Protein 8HDJ (pdb70)

B-factor: mean 27.5, std 12.81, range [7.83, 108.7]

Sequence (652 aa):
EYAYIDVDINPSIGLVIDKKEKVIDAKPLNNDAKPILDEAAPKDMPLYDALSKILDISKKNGYINSADNIVLFSASINKGIQEIISTLKDVAKDAGVKFEIIPSTEEDRQKALDQNLSMGRYAIIYVKAVEEGVNLNLEDARNLSVSEILGKVNIGKFAISDEYAYIDVDINPSIGLVIDKKEKVIDAKPLNNDAKPILDEAAPKDMMPLYDALSKILDISKKNGYINSADNIVLFSASINKGIQEIISTLKDVAKDAGVKFEIIPSTEEDRQKALDQNLSMGRYAIYVKAVEEGVNLNLEDARNLSVSEILGKVNIGKFAISDTQEYAYIDVDINPSIGLVIDKKEKVIDAKPLNNDAKPILDEAAPKDMPLYDALSKILDISKKNGYINSADNIVLFSASINSDKGIQEIISTLKDVAKDAGVKFEIIPSTEEDRQKALDQNLSMGRYAIYVKAVEEGVNLNLEDARNLSVSEILGKVNIGKFAISDQEYAYIDVDINPSIGLVIDKKEKVIDAKPLNNDAKPILDEAAPKDMPLYDALSKILDISKKNGYINSADNIVLFSASINSDKGIQEIISTLKDVAKDAGVKFEIIPSTEEDRQKALDQNLSMGRYAIYVKAVEEGVNLNLEDARNLSVSEILGKVNIGKFAISDT

Nearest PDB structures (foldseek):
  8hdj-assembly1_B  TM=1.007E+00  e=4.666E-30  Acetivibrio thermocellus DSM 1313
  8hdj-assembly3_F  TM=9.500E-01  e=3.261E-27  Acetivibrio thermocellus DSM 1313
  8heq-assembly1_B  TM=9.565E-01  e=1.020E-21  Acetivibrio thermocellus DSM 1313
  8her-assembly1_B  TM=7.992E-01  e=1.134E-10  Acetivibrio thermocellus DSM 1313
  8u9o-assembly1_B  TM=8.882E-01  e=8.035E-09  Acetivibrio thermocellus DSM 1313

InterPro domains:
  IPR001956 Carbohydrate-binding module 3 [PF00942] (514-668)
  IPR001956 Carbohydrate-binding module 3 [PS51172] (508-671)
  IPR001956 Carbohydrate-binding module 3 [SM01067] (514-596)
  IPR008965 CBM2/CBM3, carbohydrate-binding domain superfamily [SSF49384] (512-671)
  IPR024449 Anti-sigma factor RsgI, N-terminal [PF12791] (4-43)
  IPR024449 Anti-sigma factor RsgI, N-terminal [PS51849] (4-51)
  IPR036966 Carbohydrate-binding module 3 superfamily [G3DSA:2.60.40.710] (506-671)
  IPR055431 Anti-sigma factor RsgI-like, middle domain [PF23750] (89-223)

Structure (mmCIF, N/CA/C/O backbone):
data_8HDJ
#
_entry.id   8HDJ
#
_cell.length_a   75.090
_cell.length_b   101.530
_cell.length_c   86.360
_cell.angle_alpha   90.000
_cell.angle_beta   92.930
_cell.angle_gamma   90.000
#
_symmetry.space_group_name_H-M   'C 1 2 1'
#
loop_
_entity.id
_entity.type
_entity.pdbx_description
1 polymer 'Periplasmic domain of RsgI2'
2 polymer 'Anti-sigma-I factor RsgI2'
3 water water
#
loop_
_atom_site.group_PDB
_atom_site.id
_atom_site.type_symbol
_atom_site.label_atom_id
_atom_site.label_alt_id
_atom_site.label_comp_id
_atom_site.label_asym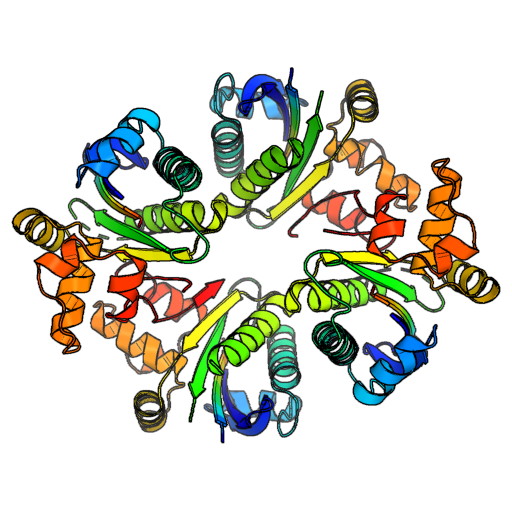_id
_atom_site.label_entity_id
_atom_site.label_seq_id
_atom_site.pdbx_PDB_ins_code
_atom_site.Cartn_x
_atom_site.Cartn_y
_atom_site.Cartn_z
_atom_site.occupancy
_atom_site.B_iso_or_equiv
_atom_site.auth_seq_id
_atom_site.auth_comp_id
_atom_site.auth_asym_id
_atom_site.auth_atom_id
_atom_site.pdbx_PDB_model_num
ATOM 1 N N . GLU A 1 4 ? 30.183 28.276 25.828 1.00 44.94 88 GLU A N 1
ATOM 2 C CA . GLU A 1 4 ? 30.110 28.409 27.277 1.00 46.56 88 GLU A CA 1
ATOM 3 C C . GLU A 1 4 ? 31.007 27.382 27.961 1.00 44.42 88 GLU A C 1
ATOM 4 O O . GLU A 1 4 ? 32.129 27.689 28.365 1.00 47.34 88 GLU A O 1
ATOM 15 N N . TYR A 1 5 ? 30.501 26.154 28.076 1.00 28.42 89 TYR A N 1
ATOM 16 C CA . TYR A 1 5 ? 31.188 25.123 28.845 1.00 24.55 89 TYR A CA 1
ATOM 17 C C . TYR A 1 5 ? 32.262 24.430 28.016 1.00 20.93 89 TYR A C 1
ATOM 18 O O . TYR A 1 5 ? 33.392 24.248 28.481 1.00 21.17 89 TYR A O 1
ATOM 36 N N . ALA A 1 6 ? 31.931 24.031 26.791 1.00 15.35 90 ALA A N 1
ATOM 37 C CA . ALA A 1 6 ? 32.882 23.305 25.967 1.00 14.38 90 ALA A CA 1
ATOM 38 C C . ALA A 1 6 ? 32.623 23.610 24.502 1.00 13.27 90 ALA A C 1
ATOM 39 O O . ALA A 1 6 ? 31.513 23.973 24.104 1.00 13.19 90 ALA A O 1
ATOM 46 N N . TYR A 1 7 ? 33.670 23.450 23.702 1.00 13.38 91 TYR A N 1
ATOM 47 C CA . TYR A 1 7 ? 33.601 23.576 22.254 1.00 12.51 91 TYR A CA 1
ATOM 48 C C . TYR A 1 7 ? 33.930 22.219 21.652 1.00 12.05 91 TYR A C 1
ATOM 49 O O . TYR A 1 7 ? 34.855 21.541 22.108 1.00 12.39 91 TYR A O 1
ATOM 67 N N . ILE A 1 8 ? 33.171 21.818 20.640 1.00 11.96 92 ILE A N 1
ATOM 68 C CA . ILE A 1 8 ? 33.373 20.534 19.981 1.00 11.76 92 ILE A CA 1
ATOM 69 C C . ILE A 1 8 ? 33.392 20.769 18.478 1.00 11.49 92 ILE A C 1
ATOM 70 O O . ILE A 1 8 ? 32.449 21.344 17.923 1.00 12.04 92 ILE A O 1
ATOM 86 N N . ASP A 1 9 ? 34.464 20.327 17.827 1.00 12.54 93 ASP A N 1
ATOM 87 C CA . ASP A 1 9 ? 34.589 20.364 16.377 1.00 12.82 93 ASP A CA 1
ATOM 88 C C . ASP A 1 9 ? 34.498 18.949 15.826 1.00 13.36 93 ASP A C 1
ATOM 89 O O . ASP A 1 9 ? 34.995 17.999 16.439 1.00 13.93 93 ASP A O 1
ATOM 98 N N . VAL A 1 10 ? 33.869 18.819 14.662 1.00 14.29 94 VAL A N 1
ATOM 99 C CA . VAL A 1 10 ? 33.726 17.540 13.980 1.00 15.51 94 VAL A CA 1
ATOM 100 C C . VAL A 1 10 ? 34.197 17.709 12.544 1.00 14.79 94 VAL A C 1
ATOM 101 O O . VAL A 1 10 ? 33.803 18.663 11.865 1.00 14.53 94 VAL A O 1
ATOM 114 N N . ASP A 1 11 ? 35.042 16.791 12.092 1.00 13.74 95 ASP A N 1
ATOM 115 C CA . ASP A 1 11 ? 35.574 16.795 10.738 1.00 15.05 95 ASP A CA 1
ATOM 116 C C . ASP A 1 11 ? 35.097 15.541 10.024 1.00 15.60 95 ASP A C 1
ATOM 117 O O . ASP A 1 11 ? 35.252 14.429 10.539 1.00 15.93 95 ASP A O 1
ATOM 126 N N . ILE A 1 12 ? 34.497 15.730 8.853 1.00 16.12 96 ILE A N 1
ATOM 127 C CA . ILE A 1 12 ? 33.978 14.642 8.035 1.00 18.02 96 ILE A CA 1
ATOM 128 C C . ILE A 1 12 ? 34.550 14.789 6.634 1.00 19.19 96 ILE A C 1
ATOM 129 O O . ILE A 1 12 ? 34.661 15.906 6.117 1.00 18.01 96 ILE A O 1
ATOM 145 N N . ASN A 1 13 ? 34.921 13.666 6.024 1.00 28.07 97 ASN A N 1
ATOM 146 C CA . ASN A 1 13 ? 35.435 13.682 4.654 1.00 31.94 97 ASN A CA 1
ATOM 147 C C . ASN A 1 13 ? 36.673 14.578 4.568 1.00 32.22 97 ASN A C 1
ATOM 148 O O . ASN A 1 13 ? 36.953 15.261 3.583 1.00 32.79 97 ASN A O 1
ATOM 160 N N . PRO B 2 1 ? 33.545 18.371 5.205 1.00 21.42 98 PRO B N 1
ATOM 161 C CA . PRO B 2 1 ? 32.879 19.387 6.027 1.00 19.70 98 PRO B CA 1
ATOM 162 C C . PRO B 2 1 ? 33.355 19.426 7.476 1.00 16.50 98 PRO B C 1
ATOM 163 O O . PRO B 2 1 ? 33.612 18.386 8.078 1.00 15.70 98 PRO B O 1
ATOM 174 N N . SER B 2 2 ? 33.481 20.637 8.010 1.00 14.49 99 SER B N 1
ATOM 175 C CA . SER B 2 2 ? 33.922 20.867 9.379 1.00 13.81 99 SER B CA 1
ATOM 176 C C . SER B 2 2 ? 32.891 21.739 10.077 1.00 11.76 99 SER B C 1
ATOM 177 O O . SER B 2 2 ? 32.463 22.759 9.528 1.00 12.34 99 SER B O 1
ATOM 185 N N . ILE B 2 3 ? 32.492 21.331 11.279 1.00 11.61 100 ILE B N 1
ATOM 186 C CA . ILE B 2 3 ? 31.441 21.999 12.034 1.00 11.48 100 ILE B CA 1
ATOM 187 C C . ILE B 2 3 ? 31.934 22.226 13.453 1.00 10.98 100 ILE B C 1
ATOM 188 O O . ILE B 2 3 ? 32.537 21.336 14.060 1.00 10.28 100 ILE B O 1
ATOM 204 N N . GLY B 2 4 ? 31.664 23.413 13.987 1.00 13.51 101 GLY B N 1
ATOM 205 C CA . GLY B 2 4 ? 32.006 23.750 15.358 1.00 14.45 101 GLY B CA 1
ATOM 206 C C . GLY B 2 4 ? 30.751 23.976 16.184 1.00 14.30 101 GLY B C 1
ATOM 207 O O . GLY B 2 4 ? 29.865 24.738 15.790 1.00 15.70 101 GLY B O 1
ATOM 211 N N . LEU B 2 5 ? 30.702 23.315 17.337 1.00 13.00 102 LEU B N 1
ATOM 212 C CA . LEU B 2 5 ? 29.571 23.398 18.244 1.00 12.69 102 LEU B CA 1
ATOM 213 C C . LEU B 2 5 ? 30.016 23.988 19.573 1.00 12.89 102 LEU B C 1
ATOM 214 O O . LEU B 2 5 ? 31.160 23.810 20.001 1.00 13.74 102 LEU B O 1
ATOM 230 N N . VAL B 2 6 ? 29.093 24.679 20.230 1.00 10.25 103 VAL B N 1
ATOM 231 C CA . VAL B 2 6 ? 29.279 25.159 21.593 1.00 10.77 103 VAL B CA 1
ATOM 232 C C . VAL B 2 6 ? 28.189 24.521 22.436 1.00 10.82 103 VAL B C 1
ATOM 233 O O . VAL B 2 6 ? 27.021 24.496 22.028 1.00 10.93 103 VAL B O 1
ATOM 246 N N . ILE B 2 7 ? 28.567 23.997 23.598 1.00 11.06 104 ILE B N 1
ATOM 247 C CA . ILE B 2 7 ? 27.625 23.326 24.482 1.00 11.37 104 ILE B CA 1
ATOM 248 C C . ILE B 2 7 ? 27.693 23.964 25.860 1.00 12.31 104 ILE B C 1
ATOM 249 O O . ILE B 2 7 ? 28.710 24.548 26.246 1.00 12.61 104 ILE B O 1
ATOM 265 N N . ASP B 2 8 ? 26.591 23.863 26.597 1.00 14.54 105 ASP B N 1
ATOM 266 C CA . ASP B 2 8 ? 26.576 24.213 28.008 1.00 16.44 105 ASP B CA 1
ATOM 267 C C . ASP B 2 8 ? 26.899 22.969 28.837 1.00 16.77 105 ASP B C 1
ATOM 268 O O . ASP B 2 8 ? 27.199 21.897 28.307 1.00 15.96 105 ASP B O 1
ATOM 277 N N . LYS B 2 9 ? 26.829 23.107 30.161 1.00 21.96 106 LYS B N 1
ATOM 278 C CA . LYS B 2 9 ? 27.282 22.034 31.037 1.00 24.48 106 LYS B CA 1
ATOM 279 C C . LYS B 2 9 ? 26.430 20.777 30.909 1.00 25.39 106 LYS B C 1
ATOM 280 O O . LYS B 2 9 ? 26.951 19.668 31.067 1.00 24.60 106 LYS B O 1
ATOM 299 N N . LYS B 2 10 ? 25.140 20.917 30.613 1.00 29.49 107 LYS B N 1
ATOM 300 C CA . LYS B 2 10 ? 24.291 19.757 30.363 1.00 31.86 107 LYS B CA 1
ATOM 301 C C . LYS B 2 10 ? 24.423 19.215 28.942 1.00 30.09 107 LYS B C 1
ATOM 302 O O . LYS B 2 10 ? 23.621 18.363 28.546 1.00 31.1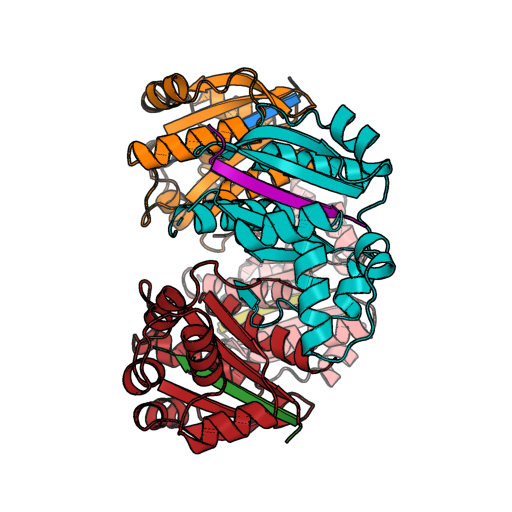5 107 LYS B O 1
ATOM 321 N N . GLU B 2 11 ? 25.400 19.695 28.173 1.00 29.40 108 GLU B N 1
ATOM 322 C CA . GLU B 2 11 ? 25.668 19.204 26.824 1.00 26.46 108 GLU B CA 1
ATOM 323 C C . GLU B 2 11 ? 24.564 19.581 25.840 1.00 24.33 108 GLU B C 1
ATOM 324 O O . GLU B 2 11 ? 24.329 18.869 24.861 1.00 24.44 108 GLU B O 1
ATOM 336 N N . LYS B 2 12 ? 23.886 20.701 26.087 1.00 16.60 109 LYS B N 1
ATOM 337 C CA . LYS B 2 12 ? 22.953 21.273 25.126 1.00 15.32 109 LYS B CA 1
ATOM 338 C C . LYS B 2 12 ? 23.703 22.180 24.158 1.00 13.70 109 LYS B C 1
ATOM 339 O O . LYS B 2 12 ? 24.464 23.056 24.580 1.00 14.09 109 LYS B O 1
ATOM 358 N N . VAL B 2 13 ? 23.466 21.980 22.864 1.00 12.66 110 VAL B N 1
ATOM 359 C CA . VAL B 2 13 ? 24.110 22.796 21.841 1.00 12.18 110 VAL B CA 1
ATOM 360 C C . VAL B 2 13 ? 23.507 24.194 21.878 1.00 13.51 110 VAL B C 1
ATOM 361 O O . VAL B 2 13 ? 22.320 24.380 21.584 1.00 14.74 110 VAL B O 1
ATOM 374 N N . ILE B 2 14 ? 24.332 25.191 22.208 1.00 14.57 111 ILE B N 1
ATOM 375 C CA . ILE B 2 14 ? 23.867 26.571 22.271 1.00 16.75 111 ILE B CA 1
ATOM 376 C C . ILE B 2 14 ? 24.329 27.393 21.076 1.00 18.21 111 ILE B C 1
ATOM 377 O O . ILE B 2 14 ? 23.824 28.509 20.871 1.00 19.47 111 ILE B O 1
ATOM 393 N N . ASP B 2 15 ? 25.280 26.892 20.295 1.00 22.37 112 ASP B N 1
ATOM 394 C CA . ASP B 2 15 ? 25.746 27.588 19.107 1.00 23.78 112 ASP B CA 1
ATOM 395 C C . ASP B 2 15 ? 26.335 26.557 18.158 1.00 21.82 112 ASP B C 1
ATOM 396 O O . ASP B 2 15 ? 26.872 25.534 18.588 1.00 20.26 112 ASP B O 1
ATOM 405 N N . ALA B 2 16 ? 26.218 26.833 16.863 1.00 21.86 113 ALA B N 1
ATOM 406 C CA . ALA B 2 16 ? 26.754 25.946 15.839 1.00 21.81 113 ALA B CA 1
ATOM 407 C C . ALA B 2 16 ? 27.204 26.798 14.664 1.00 23.39 113 ALA B C 1
ATOM 408 O O . ALA B 2 16 ? 26.479 27.704 14.242 1.00 25.32 113 ALA B O 1
ATOM 415 N N . LYS B 2 17 ? 28.395 26.506 14.140 1.00 21.66 114 LYS B N 1
ATOM 416 C CA . LYS B 2 17 ? 28.979 27.302 13.073 1.00 22.51 114 LYS B CA 1
ATOM 417 C C . LYS B 2 17 ? 29.636 26.393 12.044 1.00 20.73 114 LYS B C 1
ATOM 418 O O . LYS B 2 17 ? 30.317 25.426 12.416 1.00 18.07 114 LYS B O 1
ATOM 437 N N . PRO B 2 18 ? 29.448 26.670 10.752 1.00 18.22 115 PRO B N 1
ATOM 438 C CA . PRO B 2 18 ? 30.203 25.938 9.727 1.00 17.58 115 PRO B CA 1
ATOM 439 C C . PRO B 2 18 ? 31.631 26.459 9.673 1.00 17.35 115 PRO B C 1
ATOM 440 O O . PRO B 2 18 ? 31.862 27.657 9.500 1.00 18.96 115 PRO B O 1
ATOM 451 N N . LEU B 2 19 ? 32.593 25.555 9.819 1.00 20.69 116 LEU B N 1
ATOM 452 C CA . LEU B 2 19 ? 33.990 25.960 9.757 1.00 21.83 116 LEU B CA 1
ATOM 453 C C . LEU B 2 19 ? 34.491 26.051 8.327 1.00 24.02 116 LEU B C 1
ATOM 454 O O . LEU B 2 19 ? 35.580 26.586 8.097 1.00 26.31 116 LEU B O 1
ATOM 470 N N . ASN B 2 20 ? 33.716 25.555 7.368 1.00 21.64 117 ASN B N 1
ATOM 471 C CA . ASN B 2 20 ? 33.967 25.780 5.953 1.00 22.48 117 ASN B CA 1
ATOM 472 C C . ASN B 2 20 ? 32.617 25.905 5.260 1.00 23.33 117 ASN B C 1
ATOM 473 O O . ASN B 2 20 ? 31.562 25.681 5.861 1.00 22.95 117 ASN B O 1
ATOM 484 N N . ASN B 2 21 ? 32.652 26.252 3.973 1.00 26.66 118 ASN B N 1
ATOM 485 C CA . ASN B 2 21 ? 31.412 26.571 3.274 1.00 28.30 118 ASN B CA 1
ATOM 486 C C . ASN B 2 21 ? 30.583 25.319 3.022 1.00 27.07 118 ASN B C 1
ATOM 487 O O . ASN B 2 21 ? 29.349 25.367 3.074 1.00 26.49 118 ASN B O 1
ATOM 498 N N . ASP B 2 22 ? 31.234 24.188 2.747 1.00 30.55 119 ASP B N 1
ATOM 499 C CA . ASP B 2 22 ? 30.477 22.976 2.457 1.00 31.72 119 ASP B CA 1
ATOM 500 C C . ASP B 2 22 ? 29.841 22.370 3.702 1.00 29.16 119 ASP B C 1
ATOM 501 O O . ASP B 2 22 ? 29.136 21.362 3.583 1.00 30.25 119 ASP B O 1
ATOM 510 N N . ALA B 2 23 ? 30.079 22.943 4.885 1.00 23.05 120 ALA B N 1
ATOM 511 C CA . ALA B 2 23 ? 29.362 22.526 6.082 1.00 20.67 120 ALA B CA 1
ATOM 512 C C . ALA B 2 23 ? 28.015 23.222 6.217 1.00 22.36 120 ALA B C 1
ATOM 513 O O . ALA B 2 23 ? 27.149 22.731 6.949 1.00 22.39 120 ALA B O 1
ATOM 520 N N . LYS B 2 24 ? 27.815 24.339 5.514 1.00 25.73 121 LYS B N 1
ATOM 521 C CA . LYS B 2 24 ? 26.562 25.080 5.633 1.00 26.77 121 LYS B CA 1
ATOM 522 C C . LYS B 2 24 ? 25.344 24.233 5.303 1.00 27.02 121 LYS B C 1
ATOM 523 O O . LYS B 2 24 ? 24.407 24.197 6.120 1.00 27.27 121 LYS B O 1
ATOM 542 N N . PRO B 2 25 ? 25.270 23.548 4.159 1.00 26.54 122 PRO B N 1
ATOM 543 C CA . PRO B 2 25 ? 24.065 22.749 3.877 1.00 27.55 122 PRO B CA 1
ATOM 544 C C . PRO B 2 25 ? 23.808 21.657 4.899 1.00 26.73 122 PRO B C 1
ATOM 545 O O . PRO B 2 25 ? 22.643 21.364 5.199 1.00 27.58 122 PRO B O 1
ATOM 556 N N . ILE B 2 26 ? 24.859 21.048 5.451 1.00 25.17 123 ILE B N 1
ATOM 557 C CA . ILE B 2 26 ? 24.672 20.006 6.455 1.00 24.06 123 ILE B CA 1
ATOM 558 C C . ILE B 2 26 ? 24.129 20.602 7.747 1.00 23.36 123 ILE B C 1
ATOM 559 O O . ILE B 2 26 ? 23.283 19.998 8.418 1.00 22.80 123 ILE B O 1
ATOM 575 N N . LEU B 2 27 ? 24.598 21.796 8.115 1.00 29.07 124 LEU B N 1
ATOM 576 C CA . LEU B 2 27 ? 24.100 22.446 9.320 1.00 29.12 124 LEU B CA 1
ATOM 577 C C . LEU B 2 27 ? 22.646 22.861 9.161 1.00 31.17 124 LEU B C 1
ATOM 578 O O . LEU B 2 27 ? 21.855 22.753 10.105 1.00 31.67 124 LEU B O 1
ATOM 594 N N . ASP B 2 28 ? 22.274 23.342 7.975 1.00 31.60 125 ASP B N 1
ATOM 595 C CA . ASP B 2 28 ? 20.897 23.756 7.745 1.00 34.62 125 ASP B CA 1
ATOM 596 C C . ASP B 2 28 ? 19.932 22.592 7.934 1.00 34.95 125 ASP B C 1
ATOM 597 O O . ASP B 2 28 ? 18.910 22.724 8.618 1.00 35.91 125 ASP B O 1
ATOM 606 N N . GLU B 2 29 ? 20.246 21.432 7.353 1.00 32.44 126 GLU B N 1
ATOM 607 C CA . GLU B 2 29 ? 19.347 20.294 7.501 1.00 33.58 126 GLU B CA 1
ATOM 608 C C . GLU B 2 29 ? 19.422 19.701 8.903 1.00 31.26 126 GLU B C 1
ATOM 609 O O . GLU B 2 29 ? 18.424 19.167 9.401 1.00 32.55 126 GLU B O 1
ATOM 621 N N . ALA B 2 30 ? 20.590 19.767 9.545 1.00 27.65 127 ALA B N 1
ATOM 622 C CA . ALA B 2 30 ? 20.740 19.178 10.870 1.00 25.68 127 ALA B CA 1
ATOM 623 C C . ALA B 2 30 ? 20.078 20.031 11.942 1.00 25.60 127 ALA B C 1
ATOM 624 O O . ALA B 2 30 ? 19.492 19.495 12.889 1.00 24.89 127 ALA B O 1
ATOM 631 N N . ALA B 2 31 ? 20.164 21.351 11.813 1.00 27.29 128 ALA B N 1
ATOM 632 C CA . ALA B 2 31 ? 19.574 22.277 12.774 1.00 28.14 128 ALA B CA 1
ATOM 633 C C . ALA B 2 31 ? 19.938 21.863 14.204 1.00 25.18 128 ALA B C 1
ATOM 634 O O . ALA B 2 31 ? 19.052 21.579 15.015 1.00 26.52 128 ALA B O 1
ATOM 641 N N . PRO B 2 32 ? 21.230 21.821 14.539 1.00 18.96 129 PRO B N 1
ATOM 642 C CA . P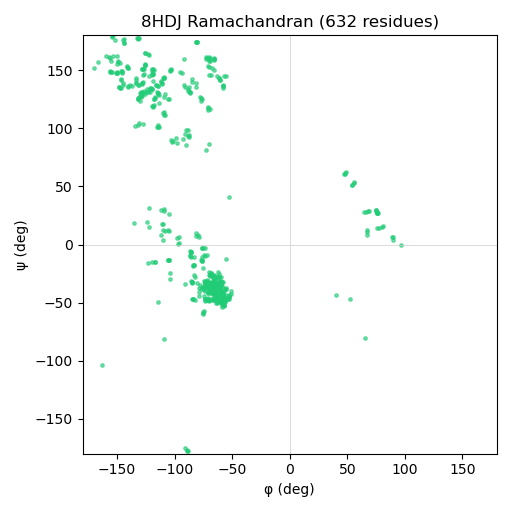RO B 2 32 ? 21.637 21.258 15.834 1.00 16.31 129 PRO B CA 1
ATOM 643 C C . PRO B 2 32 ? 21.385 22.171 17.019 1.00 16.01 129 PRO B C 1
ATOM 644 O O . PRO B 2 32 ? 21.444 21.696 18.161 1.00 15.47 129 PRO B O 1
ATOM 655 N N . LYS B 2 33 ? 21.104 23.451 16.790 1.00 21.41 130 LYS B N 1
ATOM 656 C CA . LYS B 2 33 ? 20.970 24.395 17.889 1.00 22.68 130 LYS B CA 1
ATOM 657 C C . LYS B 2 33 ? 19.891 23.945 18.863 1.00 24.33 130 LYS B C 1
ATOM 658 O O . LYS B 2 33 ? 18.810 23.504 18.463 1.00 26.32 130 LYS B O 1
ATOM 662 N N . ASP B 2 34 ? 20.199 24.059 20.154 1.00 24.68 131 ASP B N 1
ATOM 663 C CA . ASP B 2 34 ? 19.320 23.705 21.265 1.00 25.61 131 ASP B CA 1
ATOM 664 C C . ASP B 2 34 ? 19.051 22.210 21.371 1.00 25.23 131 ASP B C 1
ATOM 665 O O . ASP B 2 34 ? 18.214 21.796 22.181 1.00 24.54 131 ASP B O 1
ATOM 674 N N . MET B 2 35 ? 19.736 21.391 20.593 1.00 31.20 132 MET B N 1
ATOM 675 C CA . MET B 2 35 ? 19.601 19.948 20.696 1.00 32.15 132 MET B CA 1
ATOM 676 C C . MET B 2 35 ? 20.637 19.384 21.655 1.00 28.86 132 MET B C 1
ATOM 677 O O . MET B 2 35 ? 21.651 20.026 21.941 1.00 28.63 132 MET B O 1
ATOM 691 N N . PRO B 2 36 ? 20.409 18.180 22.179 1.00 19.46 133 PRO B N 1
ATOM 692 C CA . PRO B 2 36 ? 21.472 17.497 22.925 1.00 16.62 133 PRO B CA 1
ATOM 693 C C . PRO B 2 36 ? 22.659 17.212 22.016 1.00 15.38 133 PRO B C 1
ATOM 694 O O . PRO B 2 36 ? 22.502 16.934 20.824 1.00 15.24 133 PRO B O 1
ATOM 705 N N . LEU B 2 37 ? 23.865 17.291 22.589 1.00 15.11 134 LEU B N 1
ATOM 706 C CA . LEU B 2 37 ? 25.073 17.066 21.800 1.00 14.59 134 LEU B CA 1
ATOM 707 C C . LEU B 2 37 ? 24.994 15.738 21.057 1.00 14.88 134 LEU B C 1
ATOM 708 O O . LEU B 2 37 ? 25.311 15.659 19.866 1.00 15.18 134 LEU B O 1
ATOM 724 N N . TYR B 2 38 ? 24.559 14.680 21.745 1.00 13.73 135 TYR B N 1
ATOM 725 C CA . TYR B 2 38 ? 24.441 13.383 21.090 1.00 14.43 135 TYR B CA 1
ATOM 726 C C . TYR B 2 38 ? 23.507 13.457 19.887 1.00 15.54 135 TYR B C 1
ATOM 727 O O . TYR B 2 38 ? 23.841 12.976 18.798 1.00 15.71 135 TYR B O 1
ATOM 745 N N . ASP B 2 39 ? 22.322 14.046 20.068 1.00 18.09 136 ASP B N 1
ATOM 746 C CA . ASP B 2 39 ? 21.366 14.130 18.968 1.00 20.67 136 ASP B CA 1
ATOM 747 C C . ASP B 2 39 ? 21.917 14.962 17.818 1.00 20.12 136 ASP B C 1
ATOM 748 O O . ASP B 2 39 ? 21.755 14.601 16.646 1.00 20.62 136 ASP B O 1
ATOM 757 N N . ALA B 2 40 ? 22.568 16.084 18.131 1.00 19.95 137 ALA B N 1
ATOM 758 C CA . ALA B 2 40 ? 23.081 16.964 17.088 1.00 19.25 137 ALA B CA 1
ATOM 759 C C . ALA B 2 40 ? 24.116 16.253 16.227 1.00 18.43 137 ALA B C 1
ATOM 760 O O . ALA B 2 40 ? 24.048 16.290 14.993 1.00 19.80 137 ALA B O 1
ATOM 767 N N . LEU B 2 41 ? 25.088 15.597 16.863 1.00 14.71 138 LEU B N 1
ATOM 768 C CA . LEU B 2 41 ? 26.142 14.930 16.108 1.00 13.57 138 LEU B CA 1
ATOM 769 C C . LEU B 2 41 ? 25.612 13.705 15.375 1.00 15.01 138 LEU B C 1
ATOM 770 O O . LEU B 2 41 ? 26.054 13.404 14.260 1.00 15.27 138 LEU B O 1
ATOM 786 N N . SER B 2 42 ? 24.656 12.993 15.978 1.00 17.78 139 SER B N 1
ATOM 787 C CA . SER B 2 42 ? 24.092 11.821 15.320 1.00 19.54 139 SER B CA 1
ATOM 788 C C . SER B 2 42 ? 23.370 12.200 14.032 1.00 21.08 139 SER B C 1
ATOM 789 O O . SER B 2 42 ? 23.483 11.496 13.023 1.00 21.13 139 SER B O 1
ATOM 797 N N . LYS B 2 43 ? 22.609 13.297 14.044 1.00 26.38 140 LYS B N 1
ATOM 798 C CA . LYS B 2 43 ? 21.958 13.740 12.814 1.00 29.74 140 LYS B CA 1
ATOM 799 C C . LYS B 2 43 ? 22.977 14.291 11.822 1.00 28.55 140 LYS B C 1
ATOM 800 O O . LYS B 2 43 ? 22.838 14.093 10.608 1.00 31.31 140 LYS B O 1
ATOM 819 N N . ILE B 2 44 ? 24.000 15.000 12.313 1.00 16.70 141 ILE B N 1
ATOM 820 C CA . ILE B 2 44 ? 25.040 15.501 11.418 1.00 16.17 141 ILE B CA 1
ATOM 821 C C . ILE B 2 44 ? 25.705 14.342 10.688 1.00 16.42 141 ILE B C 1
ATOM 822 O O . ILE B 2 44 ? 25.970 14.419 9.482 1.00 16.98 141 ILE B O 1
ATOM 838 N N . LEU B 2 45 ? 25.973 13.245 11.401 1.00 17.72 142 LEU B N 1
ATOM 839 C CA . LEU B 2 45 ? 26.558 12.071 10.764 1.00 18.98 142 LEU B CA 1
ATOM 840 C C . LEU B 2 45 ? 25.552 11.393 9.841 1.00 22.45 142 LEU B C 1
ATOM 841 O O . LEU B 2 45 ? 25.923 10.876 8.780 1.00 22.70 142 LEU B O 1
ATOM 857 N N . ASP B 2 46 ? 24.275 11.377 10.233 1.00 29.33 143 ASP B N 1
ATOM 858 C CA . ASP B 2 46 ? 23.237 10.809 9.378 1.00 33.04 143 ASP B CA 1
ATOM 859 C C . ASP B 2 46 ? 23.150 11.560 8.056 1.00 32.22 143 ASP B C 1
ATOM 860 O O . ASP B 2 46 ? 23.113 10.951 6.982 1.00 34.17 143 ASP B O 1
ATOM 869 N N . ILE B 2 47 ? 23.106 12.893 8.119 1.00 22.64 144 ILE B N 1
ATOM 870 C CA . ILE B 2 47 ? 23.042 13.704 6.907 1.00 22.73 144 ILE B CA 1
ATOM 871 C C . ILE B 2 47 ? 24.297 13.512 6.064 1.00 22.84 144 ILE B C 1
ATOM 872 O O . ILE B 2 47 ? 24.229 13.445 4.830 1.00 23.31 144 ILE B O 1
ATOM 888 N N . SER B 2 48 ? 25.451 13.536 6.711 1.00 25.20 145 SER B N 1
ATOM 889 C CA . SER B 2 48 ? 26.690 13.326 6.028 1.00 25.47 145 SER B CA 1
ATOM 890 C C . SER B 2 48 ? 26.678 12.009 5.273 1.00 27.69 145 SER B C 1
ATOM 891 O O . SER B 2 48 ? 27.091 11.990 4.128 1.00 29.48 145 SER B O 1
ATOM 899 N N . LYS B 2 49 ? 26.175 10.933 5.871 1.00 28.89 146 LYS B N 1
ATOM 900 C CA . LYS B 2 49 ? 26.071 9.676 5.150 1.00 31.20 146 LYS B CA 1
ATOM 901 C C . LYS B 2 49 ? 25.134 9.816 3.941 1.00 36.07 146 LYS B C 1
ATOM 902 O O . LYS B 2 49 ? 25.477 9.381 2.870 1.00 35.71 146 LYS B O 1
ATOM 921 N N . LYS B 2 50 ? 23.985 10.449 4.100 1.00 47.91 147 LYS B N 1
ATOM 922 C CA . LYS B 2 50 ? 23.060 10.676 2.962 1.00 52.80 147 LYS B CA 1
ATOM 923 C C . LYS B 2 50 ? 23.651 11.474 1.825 1.00 51.71 147 LYS B C 1
ATOM 924 O O . LYS B 2 50 ? 23.471 11.109 0.676 1.00 54.89 147 LYS B O 1
ATOM 943 N N . ASN B 2 51 ? 24.324 12.550 2.141 1.00 45.05 148 ASN B N 1
ATOM 944 C CA . ASN B 2 51 ? 24.919 13.402 1.150 1.00 43.68 148 ASN B CA 1
ATOM 945 C C . ASN B 2 51 ? 26.143 12.772 0.465 1.00 44.27 148 ASN B C 1
ATOM 946 O O . ASN B 2 51 ? 26.616 13.327 -0.498 1.00 44.35 148 ASN B O 1
ATOM 957 N N . GLY B 2 52 ? 26.640 11.649 0.938 1.00 42.69 149 GLY B N 1
ATOM 958 C CA . GLY B 2 52 ? 27.807 11.017 0.365 1.00 44.78 149 GLY B CA 1
ATOM 959 C C . GLY B 2 52 ? 29.157 11.291 1.019 1.00 42.92 149 GLY B C 1
ATOM 960 O O . GLY B 2 52 ? 30.149 10.751 0.566 1.00 46.77 149 GLY B O 1
ATOM 964 N N . TYR B 2 53 ? 29.221 12.098 2.071 1.00 32.01 150 TYR B N 1
ATOM 965 C CA . TYR B 2 53 ? 30.504 12.428 2.682 1.00 30.40 150 TYR B CA 1
ATOM 966 C C . TYR B 2 53 ? 31.061 11.263 3.491 1.00 29.92 150 TYR B C 1
ATOM 967 O O . TYR B 2 53 ? 32.283 11.105 3.584 1.00 30.53 150 TYR B O 1
ATOM 985 N N . ILE B 2 54 ? 30.190 10.450 4.083 1.00 36.76 151 ILE B N 1
ATOM 986 C CA . ILE B 2 54 ? 30.584 9.274 4.853 1.00 37.96 151 ILE B CA 1
ATOM 987 C C . ILE B 2 54 ? 30.219 8.021 4.071 1.00 39.44 151 ILE B C 1
ATOM 988 O O . ILE B 2 54 ? 29.081 7.881 3.608 1.00 40.20 151 ILE B O 1
ATOM 1004 N N . ASN B 2 55 ? 31.182 7.112 3.926 1.00 44.04 152 ASN B N 1
ATOM 1005 C CA . ASN B 2 55 ? 30.990 5.913 3.122 1.00 46.70 152 ASN B CA 1
ATOM 1006 C C . ASN B 2 55 ? 31.882 4.808 3.675 1.00 50.34 152 ASN B C 1
ATOM 1007 O O . ASN B 2 55 ? 32.672 5.023 4.599 1.00 47.57 152 ASN B O 1
ATOM 1018 N N . SER B 2 56 ? 31.755 3.613 3.089 1.00 68.50 153 SER B N 1
ATOM 1019 C CA . SER B 2 56 ? 32.522 2.465 3.564 1.00 73.28 153 SER B CA 1
ATOM 1020 C C . SER B 2 56 ? 34.021 2.701 3.444 1.00 72.87 153 SER B C 1
ATOM 1021 O O . SER B 2 56 ? 34.797 2.193 4.262 1.00 74.01 153 SER B O 1
ATOM 1029 N N . ALA B 2 57 ? 34.447 3.456 2.432 1.00 60.98 154 ALA B N 1
ATOM 1030 C CA . ALA B 2 57 ? 35.868 3.728 2.242 1.00 61.40 154 ALA B CA 1
ATOM 1031 C C . ALA B 2 57 ? 36.376 4.738 3.265 1.00 61.92 154 ALA B C 1
ATOM 1032 O O . ALA B 2 57 ? 37.310 4.454 4.024 1.00 61.77 154 ALA B O 1
ATOM 1039 N N . ASP B 2 58 ? 35.764 5.921 3.310 1.00 73.51 155 ASP B N 1
ATOM 1040 C CA . ASP B 2 58 ? 36.119 6.954 4.287 1.00 73.48 155 ASP B CA 1
ATOM 1041 C C . ASP B 2 58 ? 35.102 6.845 5.417 1.00 67.28 155 ASP B C 1
ATOM 1042 O O . ASP B 2 58 ? 34.073 7.522 5.428 1.00 69.37 155 ASP B O 1
ATOM 1051 N N . ASN B 2 59 ? 35.413 5.981 6.382 1.00 45.78 156 ASN B N 1
ATOM 1052 C CA . ASN B 2 59 ? 34.523 5.668 7.491 1.00 36.74 156 ASN B CA 1
ATOM 1053 C C . ASN B 2 59 ? 35.050 6.179 8.829 1.00 33.06 156 ASN B C 1
ATOM 1054 O O . ASN B 2 59 ? 34.780 5.578 9.871 1.00 30.67 156 ASN B O 1
ATOM 1065 N N . ILE B 2 60 ? 35.814 7.270 8.823 1.00 25.53 157 ILE B N 1
ATOM 1066 C CA . ILE B 2 60 ? 36.427 7.800 10.037 1.00 24.42 157 ILE B CA 1
ATOM 1067 C C . ILE B 2 60 ? 35.976 9.244 10.222 1.00 22.84 157 ILE B C 1
ATOM 1068 O O . ILE B 2 60 ? 36.048 10.050 9.288 1.00 22.59 157 ILE B O 1
ATOM 1084 N N . VAL B 2 61 ? 35.530 9.567 11.433 1.00 24.21 158 VAL B N 1
ATOM 1085 C CA . VAL B 2 61 ? 35.167 10.926 11.818 1.00 22.94 158 VAL B CA 1
ATOM 1086 C C . VAL B 2 61 ? 36.175 11.423 12.847 1.00 20.28 158 VAL B C 1
ATOM 1087 O O . VAL B 2 61 ? 36.618 10.664 13.718 1.00 20.15 158 VAL B O 1
ATOM 1100 N N . LEU B 2 62 ? 36.552 12.691 12.730 1.00 12.65 159 LEU B N 1
ATOM 1101 C CA . LEU B 2 62 ? 37.528 13.310 13.618 1.00 11.44 159 LEU B CA 1
ATOM 1102 C C . LEU B 2 62 ? 36.812 14.310 14.518 1.00 10.88 159 LEU B C 1
ATOM 1103 O O . LEU B 2 62 ? 36.285 15.321 14.037 1.00 10.79 159 LEU B O 1
ATOM 1119 N N . PHE B 2 63 ? 36.782 14.014 15.815 1.00 10.26 160 PHE B N 1
ATOM 1120 C CA . PHE B 2 63 ? 36.256 14.914 16.824 1.00 9.96 160 PHE B CA 1
ATOM 1121 C C . PHE B 2 63 ? 37.404 15.584 17.570 1.00 10.10 160 PHE B C 1
ATOM 1122 O O . PHE B 2 63 ? 38.485 15.011 17.732 1.00 10.48 160 PHE B O 1
ATOM 1139 N N . SER B 2 64 ? 37.152 16.802 18.037 1.00 13.62 161 SER B N 1
ATOM 1140 C CA . SER B 2 64 ? 38.067 17.506 18.926 1.00 15.10 161 SER B CA 1
ATOM 1141 C C . SER B 2 64 ? 37.224 18.337 19.880 1.00 14.36 161 SER B C 1
ATOM 1142 O O . SER B 2 64 ? 36.130 18.784 19.528 1.00 14.64 161 SER B O 1
ATOM 1150 N N . ALA B 2 65 ? 37.728 18.530 21.095 1.00 11.18 162 ALA B N 1
ATOM 1151 C CA . ALA B 2 65 ? 36.936 19.179 22.129 1.00 11.42 162 ALA B CA 1
ATOM 1152 C C . ALA B 2 65 ? 37.838 19.931 23.094 1.00 12.20 162 ALA B C 1
ATOM 1153 O O . ALA B 2 65 ? 38.978 19.531 23.346 1.00 12.68 162 ALA B O 1
ATOM 1160 N N . SER B 2 66 ? 37.313 21.030 23.637 1.00 14.04 163 SER B N 1
ATOM 1161 C CA . SER B 2 66 ? 38.019 21.801 24.648 1.00 16.30 163 SER B CA 1
ATOM 1162 C C . SER B 2 66 ? 37.023 22.360 25.649 1.00 17.63 163 SER B C 1
ATOM 1163 O O . SER B 2 66 ? 35.967 22.869 25.268 1.00 15.73 163 SER B O 1
ATOM 1171 N N . ILE B 2 67 ? 37.384 22.288 26.930 1.00 23.74 164 ILE B N 1
ATOM 1172 C CA . ILE B 2 67 ? 36.557 22.797 28.018 1.00 28.82 164 ILE B CA 1
ATOM 1173 C C . ILE B 2 67 ? 36.919 24.247 28.301 1.00 33.79 164 ILE B C 1
ATOM 1174 O O . ILE B 2 67 ? 38.101 24.605 28.375 1.00 34.38 164 ILE B O 1
ATOM 1190 N N . ASN B 2 68 ? 35.899 25.080 28.482 1.00 51.00 165 ASN B N 1
ATOM 1191 C CA . ASN B 2 68 ? 36.094 26.498 28.760 1.00 54.88 165 ASN B CA 1
ATOM 1192 C C . ASN B 2 68 ? 37.016 27.150 27.735 1.00 55.09 165 ASN B C 1
ATOM 1193 O O . ASN B 2 68 ? 37.509 28.257 27.946 1.00 56.38 165 ASN B O 1
ATOM 1204 N N . LYS B 2 79 ? 36.506 15.669 35.706 1.00 64.67 176 LYS B N 1
ATOM 1205 C CA . LYS B 2 79 ? 36.221 14.630 34.725 1.00 62.23 176 LYS B CA 1
ATOM 1206 C C . LYS B 2 79 ? 35.000 14.996 33.884 1.00 59.53 176 LYS B C 1
ATOM 1207 O O . LYS B 2 79 ? 34.155 14.149 33.595 1.00 59.49 176 LYS B O 1
ATOM 1210 N N . GLY B 2 80 ? 34.914 16.266 33.499 1.00 52.13 177 GLY B N 1
ATOM 1211 C CA . GLY B 2 80 ? 33.816 16.736 32.681 1.00 48.28 177 GLY B CA 1
ATOM 1212 C C . GLY B 2 80 ? 34.030 16.365 31.229 1.00 44.45 177 GLY B C 1
ATOM 1213 O O . GLY B 2 80 ? 33.096 15.959 30.532 1.00 42.64 177 GLY B O 1
ATOM 1217 N N . ILE B 2 81 ? 35.274 16.507 30.763 1.00 39.24 178 ILE B N 1
ATOM 1218 C CA . ILE B 2 81 ? 35.603 16.155 29.387 1.00 36.75 178 ILE B CA 1
ATOM 1219 C C . ILE B 2 81 ? 35.377 14.670 29.156 1.00 35.50 178 ILE B C 1
ATOM 1220 O O . ILE B 2 81 ? 35.103 14.243 28.028 1.00 34.97 178 ILE B O 1
ATOM 1236 N N . GLN B 2 82 ? 35.492 13.856 30.209 1.00 36.20 179 GLN B N 1
ATOM 1237 C CA . GLN B 2 82 ? 35.257 12.425 30.058 1.00 35.16 179 GLN B CA 1
ATOM 1238 C C . GLN B 2 82 ? 33.808 12.148 29.686 1.00 32.43 179 GLN B C 1
ATOM 1239 O O . GLN B 2 82 ? 33.526 11.245 28.890 1.00 31.92 179 GLN B O 1
ATOM 1253 N N . GLU B 2 83 ? 32.873 12.918 30.246 1.00 26.54 180 GLU B N 1
ATOM 1254 C CA . GLU B 2 83 ? 31.479 12.789 29.835 1.00 24.81 180 GLU B CA 1
ATOM 1255 C C . GLU B 2 83 ? 31.312 13.189 28.376 1.00 21.70 180 GLU B C 1
ATOM 1256 O O . GLU B 2 83 ? 30.609 12.516 27.615 1.00 21.83 180 GLU B O 1
ATOM 1260 N N . ILE B 2 84 ? 31.959 14.282 27.967 1.00 19.86 181 ILE B N 1
ATOM 1261 C CA . ILE B 2 84 ? 31.938 14.687 26.565 1.00 16.84 181 ILE B CA 1
ATOM 1262 C C . ILE B 2 84 ? 32.558 13.603 25.696 1.00 15.96 181 ILE B C 1
ATOM 1263 O O . ILE B 2 84 ? 32.020 13.239 24.645 1.00 15.03 181 ILE B O 1
ATOM 1279 N N . ILE B 2 85 ? 33.708 13.077 26.117 1.00 16.54 182 ILE B N 1
ATOM 1280 C CA . ILE B 2 85 ? 34.391 12.059 25.326 1.00 16.93 182 ILE B CA 1
ATOM 1281 C C . ILE B 2 85 ? 33.511 10.828 25.164 1.00 17.52 182 ILE B C 1
ATOM 1282 O O . ILE B 2 85 ? 33.459 10.224 24.086 1.00 17.14 182 ILE B O 1
ATOM 1298 N N . SER B 2 86 ? 32.806 10.437 26.226 1.00 19.03 183 SER B N 1
ATOM 1299 C CA . SER B 2 86 ? 31.917 9.285 26.131 1.00 20.10 183 SER B CA 1
ATOM 1300 C C . SER B 2 86 ? 30.810 9.529 25.115 1.00 17.81 183 SER B C 1
ATOM 1301 O O . SER B 2 86 ? 30.441 8.623 24.360 1.00 18.09 183 SER B O 1
ATOM 1309 N N . THR B 2 87 ? 30.269 10.750 25.077 1.00 15.91 184 THR B N 1
ATOM 1310 C CA . THR B 2 87 ? 29.234 11.065 24.099 1.00 14.75 184 THR B CA 1
ATOM 1311 C C . THR B 2 87 ? 29.774 10.948 22.680 1.00 13.57 184 THR B C 1
ATOM 1312 O O . THR B 2 87 ? 29.088 10.441 21.786 1.00 13.97 184 THR B O 1
ATOM 1323 N N . LEU B 2 88 ? 31.008 11.404 22.456 1.00 12.06 185 LEU B N 1
ATOM 1324 C CA . LEU B 2 88 ? 31.591 11.339 21.122 1.00 11.45 185 LEU B CA 1
ATOM 1325 C C . LEU B 2 88 ? 31.817 9.895 20.695 1.00 11.95 185 LEU B C 1
ATOM 1326 O O . LEU B 2 88 ? 31.557 9.536 19.543 1.00 11.83 185 LEU B O 1
ATOM 1342 N N . LYS B 2 89 ? 32.290 9.049 21.612 1.00 19.75 186 LYS B N 1
ATOM 1343 C CA . LYS B 2 89 ? 32.445 7.633 21.299 1.00 22.66 186 LYS B CA 1
ATOM 1344 C C . LYS B 2 89 ? 31.104 7.008 20.932 1.00 23.05 186 LYS B C 1
ATOM 1345 O O . LYS B 2 89 ? 30.986 6.314 19.916 1.00 25.16 186 LYS B O 1
ATOM 1364 N N . ASP B 2 90 ? 30.075 7.254 21.750 1.00 17.11 187 ASP B N 1
ATOM 1365 C CA . ASP B 2 90 ? 28.754 6.697 21.477 1.00 16.09 187 ASP B CA 1
ATOM 1366 C C . ASP B 2 90 ? 28.254 7.117 20.100 1.00 15.15 187 ASP B C 1
ATOM 1367 O O . ASP B 2 90 ? 27.745 6.292 19.333 1.00 15.47 187 ASP B O 1
ATOM 1376 N N . VAL B 2 91 ? 28.371 8.408 19.780 1.00 18.64 188 VAL B N 1
ATOM 1377 C CA . VAL B 2 91 ? 27.884 8.910 18.496 1.00 18.99 188 VAL B CA 1
ATOM 1378 C C . VAL B 2 91 ? 28.491 8.117 17.348 1.00 19.06 188 VAL B C 1
ATOM 1379 O O . VAL B 2 91 ? 27.790 7.693 16.421 1.00 19.63 188 VAL B O 1
ATOM 1392 N N . ALA B 2 92 ? 29.806 7.901 17.393 1.00 16.34 189 ALA B N 1
ATOM 1393 C CA . ALA B 2 92 ? 30.482 7.226 16.292 1.00 16.53 189 ALA B CA 1
ATOM 1394 C C . ALA B 2 92 ? 30.167 5.735 16.275 1.00 19.04 189 ALA B C 1
ATOM 1395 O O . ALA B 2 92 ? 29.809 5.182 15.227 1.00 20.06 189 ALA B O 1
ATOM 1402 N N . LYS B 2 93 ? 30.284 5.065 17.426 1.00 19.91 190 LYS B N 1
ATOM 1403 C CA . LYS B 2 93 ? 30.002 3.634 17.469 1.00 21.91 190 LYS B CA 1
ATOM 1404 C C . LYS B 2 93 ? 28.572 3.335 17.030 1.00 22.80 190 LYS B C 1
ATOM 1405 O O . LYS B 2 93 ? 28.333 2.430 16.222 1.00 24.26 190 LYS B O 1
ATOM 1424 N N . ASP B 2 94 ? 27.604 4.093 17.549 1.00 22.29 191 ASP B N 1
ATOM 1425 C CA . ASP B 2 94 ? 26.209 3.840 17.212 1.00 23.56 191 ASP B CA 1
ATOM 1426 C C . ASP B 2 94 ? 25.943 4.071 15.731 1.00 23.93 191 ASP B C 1
ATOM 1427 O O . ASP B 2 94 ? 25.048 3.442 15.154 1.00 26.37 191 ASP B O 1
ATOM 1436 N N . ALA B 2 95 ? 26.704 4.962 15.102 1.00 19.60 192 ALA B N 1
ATOM 1437 C CA . ALA B 2 95 ? 26.585 5.204 13.673 1.00 18.48 192 ALA B CA 1
ATOM 1438 C C . ALA B 2 95 ? 27.428 4.244 12.847 1.00 19.49 192 ALA B C 1
ATOM 1439 O O . ALA B 2 95 ? 27.322 4.250 11.616 1.00 19.75 192 ALA B O 1
ATOM 1446 N N . GLY B 2 96 ? 28.251 3.420 13.489 1.00 21.76 193 GLY B N 1
ATOM 1447 C CA . GLY B 2 96 ? 29.059 2.462 12.766 1.00 23.30 193 GLY B CA 1
ATOM 1448 C C . GLY B 2 96 ? 30.267 3.037 12.070 1.00 22.66 193 GLY B C 1
ATOM 1449 O O . GLY B 2 96 ? 30.713 2.476 11.065 1.00 24.41 193 GLY B O 1
ATOM 1453 N N . VAL B 2 97 ? 30.815 4.140 12.572 1.00 23.38 194 VAL B N 1
ATOM 1454 C CA . VAL B 2 97 ? 31.976 4.777 11.966 1.00 22.17 194 VAL B CA 1
ATOM 1455 C C . VAL B 2 97 ? 33.111 4.767 12.980 1.00 21.55 194 VAL B C 1
ATOM 1456 O O . VAL B 2 97 ? 32.886 4.855 14.191 1.00 22.02 194 VAL B O 1
ATOM 1469 N N . LYS B 2 98 ? 34.337 4.643 12.479 1.00 21.92 195 LYS B N 1
ATOM 1470 C CA . LYS B 2 98 ? 35.504 4.776 13.337 1.00 21.48 195 LYS B CA 1
ATOM 1471 C C . LYS B 2 98 ? 35.691 6.236 13.735 1.00 19.52 195 LYS B C 1
ATOM 1472 O O . LYS B 2 98 ? 35.176 7.154 13.089 1.00 18.40 195 LYS B O 1
ATOM 1491 N N . PHE B 2 99 ? 36.439 6.451 14.814 1.00 21.08 196 PHE B N 1
ATOM 1492 C CA . PHE B 2 99 ? 36.587 7.791 15.349 1.00 19.98 196 PHE B CA 1
ATOM 1493 C C . PHE B 2 99 ? 38.006 8.034 15.834 1.00 19.07 196 PHE B C 1
ATOM 1494 O O . PHE B 2 99 ? 38.721 7.106 16.225 1.00 19.55 196 PHE B O 1
ATOM 1511 N N . GLU B 2 100 ? 38.398 9.304 15.795 1.00 18.48 197 GLU B N 1
ATOM 1512 C CA . GLU B 2 100 ? 39.544 9.814 16.530 1.00 18.21 197 GLU B CA 1
ATOM 1513 C C . GLU B 2 100 ? 39.099 11.058 17.286 1.00 17.01 197 GLU B C 1
ATOM 1514 O O . GLU B 2 100 ? 38.452 11.938 16.709 1.00 16.43 197 GLU B O 1
ATOM 1526 N N . ILE B 2 101 ? 39.412 11.110 18.577 1.00 13.26 198 ILE B N 1
ATOM 1527 C CA . ILE B 2 101 ? 39.044 12.225 19.444 1.00 12.82 198 ILE B CA 1
ATOM 1528 C C . ILE B 2 101 ? 40.329 12.858 19.959 1.00 13.34 198 ILE B C 1
ATOM 1529 O O . ILE B 2 101 ? 41.142 12.188 20.609 1.00 15.10 198 ILE B O 1
ATOM 1545 N N . ILE B 2 102 ? 40.515 14.139 19.661 1.00 12.10 199 ILE B N 1
ATOM 1546 C CA . ILE B 2 102 ? 41.735 14.856 20.019 1.00 12.93 199 ILE B CA 1
ATOM 1547 C C . ILE B 2 102 ? 41.390 15.935 21.037 1.00 13.19 199 ILE B C 1
ATOM 1548 O O . ILE B 2 102 ? 40.857 16.989 20.664 1.00 11.98 199 ILE B O 1
ATOM 1564 N N . PRO B 2 103 ? 41.672 15.723 22.321 1.00 17.57 200 PRO B N 1
ATOM 1565 C CA . PRO B 2 103 ? 41.473 16.800 23.298 1.00 19.04 200 PRO B CA 1
ATOM 1566 C C . PRO B 2 103 ? 42.334 18.005 22.954 1.00 18.31 200 PRO B C 1
ATOM 1567 O O . PRO B 2 103 ? 43.476 17.869 22.513 1.00 19.15 200 PRO B O 1
ATOM 1578 N N . SER B 2 104 ? 41.772 19.192 23.160 1.00 18.19 201 SER B N 1
ATOM 1579 C CA . SER B 2 104 ? 42.425 20.442 22.800 1.00 18.16 201 SER B CA 1
ATOM 1580 C C . SER B 2 104 ? 42.320 21.416 23.968 1.00 19.92 201 SER B C 1
ATOM 1581 O O . SER B 2 104 ? 41.737 21.110 25.013 1.00 21.83 201 SER B O 1
ATOM 1589 N N . THR B 2 105 ? 42.914 22.593 23.791 1.00 15.97 202 THR B N 1
ATOM 1590 C CA . THR B 2 105 ? 42.881 23.646 24.792 1.00 17.03 202 THR B CA 1
ATOM 1591 C C . THR B 2 105 ? 42.345 24.927 24.169 1.00 17.68 202 THR B C 1
ATOM 1592 O O . THR B 2 105 ? 42.275 25.065 22.946 1.00 16.78 202 THR B O 1
ATOM 1603 N N . GLU B 2 106 ? 41.963 25.870 25.035 1.00 25.10 203 GLU B N 1
ATOM 1604 C CA . GLU B 2 106 ? 41.538 27.183 24.560 1.00 26.36 203 GLU B CA 1
ATOM 1605 C C . GLU B 2 106 ? 42.672 27.889 23.826 1.00 25.34 203 GLU B C 1
ATOM 1606 O O . GLU B 2 106 ? 42.438 28.614 22.852 1.00 24.37 203 GLU B O 1
ATOM 1618 N N . GLU B 2 107 ? 43.910 27.688 24.283 1.00 20.75 204 GLU B N 1
ATOM 1619 C CA . GLU B 2 107 ? 45.066 28.256 23.597 1.00 21.43 204 GLU B CA 1
ATOM 1620 C C . GLU B 2 107 ? 45.163 27.735 22.170 1.00 20.08 204 GLU B C 1
ATOM 1621 O O . GLU B 2 107 ? 45.347 28.508 21.222 1.00 19.51 204 GLU B O 1
ATOM 1633 N N . ASP B 2 108 ? 45.044 26.418 21.998 1.00 25.54 205 ASP B N 1
ATOM 1634 C CA . ASP B 2 108 ? 45.131 25.826 20.669 1.00 24.87 205 ASP B CA 1
ATOM 1635 C C . ASP B 2 108 ? 43.890 26.115 19.837 1.00 22.12 205 ASP B C 1
ATOM 1636 O O . ASP B 2 108 ? 43.986 26.248 18.613 1.00 21.58 205 ASP B O 1
ATOM 1645 N N . ARG B 2 109 ? 42.711 26.192 20.444 1.00 17.02 206 ARG B N 1
ATOM 1646 C CA . ARG B 2 109 ? 41.491 26.524 19.696 1.00 16.05 206 ARG B CA 1
ATOM 1647 C C . ARG B 2 109 ? 41.600 27.910 19.034 1.00 16.88 206 ARG B C 1
ATOM 1648 O O . ARG B 2 109 ? 41.128 28.102 17.979 1.00 15.57 206 ARG B O 1
ATOM 1669 N N . GLN B 2 110 ? 42.180 28.857 19.751 1.00 20.81 207 GLN B N 1
ATOM 1670 C CA . GLN B 2 110 ? 42.361 30.197 19.201 1.00 23.43 207 GLN B CA 1
ATOM 1671 C C . GLN B 2 110 ? 43.403 30.180 18.068 1.00 23.07 207 GLN B C 1
ATOM 1672 O O . GLN B 2 110 ? 43.205 30.817 17.105 1.00 23.08 207 GLN B O 1
ATOM 1686 N N . LYS B 2 111 ? 44.474 29.452 18.214 1.00 22.25 208 LYS B N 1
ATOM 1687 C CA . LYS B 2 111 ? 45.428 29.310 17.119 1.00 22.30 208 LYS B CA 1
ATOM 1688 C C . LYS B 2 111 ? 44.783 28.643 15.910 1.00 20.08 208 LYS B C 1
ATOM 1689 O O . LYS B 2 111 ? 45.072 29.003 14.762 1.00 20.11 208 LYS B O 1
ATOM 1708 N N . ALA B 2 112 ? 43.907 27.666 16.149 1.00 17.29 209 ALA B N 1
ATOM 1709 C CA . ALA B 2 112 ? 43.193 27.012 15.059 1.00 16.12 209 ALA B CA 1
ATOM 1710 C C . ALA B 2 112 ? 42.240 27.983 14.375 1.00 17.57 209 ALA B C 1
ATOM 1711 O O . ALA B 2 112 ? 42.185 28.052 13.142 1.00 18.15 209 ALA B O 1
ATOM 1718 N N . LEU B 2 113 ? 41.466 28.730 15.165 1.00 21.04 210 LEU B N 1
ATOM 1719 C CA . LEU B 2 113 ? 40.562 29.723 14.598 1.00 23.29 210 LEU B CA 1
ATOM 1720 C C . LEU B 2 113 ? 41.322 30.765 13.784 1.00 27.05 210 LEU B C 1
ATOM 1721 O O . LEU B 2 113 ? 40.865 31.182 12.712 1.00 25.11 210 LEU B O 1
ATOM 1737 N N . ASP B 2 114 ? 42.491 31.192 14.273 1.00 35.80 211 ASP B N 1
ATOM 1738 C CA . ASP B 2 114 ? 43.238 32.248 13.597 1.00 39.67 211 ASP B CA 1
ATOM 1739 C C . ASP B 2 114 ? 43.656 31.848 12.187 1.00 36.39 211 ASP B C 1
ATOM 1740 O O . ASP B 2 114 ? 43.836 32.720 11.328 1.00 39.09 211 ASP B O 1
ATOM 1749 N N . GLN B 2 115 ? 43.838 30.553 11.928 1.00 26.95 212 GLN B N 1
ATOM 1750 C CA . GLN B 2 115 ? 44.156 30.075 10.588 1.00 23.37 212 GLN B CA 1
ATOM 1751 C C . GLN B 2 115 ? 43.008 29.284 9.965 1.00 22.80 212 GLN B C 1
ATOM 1752 O O . GLN B 2 115 ? 43.223 28.527 9.012 1.00 21.89 212 GLN B O 1
ATOM 1766 N N . ASN B 2 116 ? 41.797 29.423 10.505 1.00 27.42 213 ASN B N 1
ATOM 1767 C CA . ASN B 2 116 ? 40.604 28.796 9.938 1.00 28.05 213 ASN B CA 1
ATOM 1768 C C . ASN B 2 116 ? 40.774 27.284 9.797 1.00 25.34 213 ASN B C 1
ATOM 1769 O O . ASN B 2 116 ? 40.570 26.707 8.728 1.00 25.27 213 ASN B O 1
ATOM 1780 N N . LEU B 2 117 ? 41.152 26.647 10.895 1.00 22.71 214 LEU B N 1
ATOM 1781 C CA . LEU B 2 117 ? 41.208 25.199 10.980 1.00 21.73 214 LEU B CA 1
ATOM 1782 C C . LEU B 2 117 ? 40.408 24.748 12.191 1.00 21.14 214 LEU B C 1
ATOM 1783 O O . LEU B 2 117 ? 40.285 25.476 13.180 1.00 22.82 214 LEU B O 1
ATOM 1799 N N . SER B 2 118 ? 39.857 23.544 12.105 1.00 14.69 215 SER B N 1
ATOM 1800 C CA . SER B 2 118 ? 39.261 22.937 13.280 1.00 12.52 215 SER B CA 1
ATOM 1801 C C . SER B 2 118 ? 40.353 22.551 14.273 1.00 11.56 215 SER B C 1
ATOM 1802 O O . SER B 2 118 ? 41.520 22.376 13.919 1.00 10.96 215 SER B O 1
ATOM 1810 N N . MET B 2 119 ? 39.953 22.412 15.537 1.00 15.26 216 MET B N 1
ATOM 1811 C CA . MET B 2 119 ? 40.894 21.989 16.566 1.00 16.37 216 MET B CA 1
ATOM 1812 C C . MET B 2 119 ? 41.559 20.670 16.189 1.00 15.29 216 MET B C 1
ATOM 1813 O O . MET B 2 119 ? 42.751 20.468 16.454 1.00 16.23 216 MET B O 1
ATOM 1827 N N . GLY B 2 120 ? 40.802 19.758 15.572 1.00 9.52 217 GLY B N 1
ATOM 1828 C CA . GLY B 2 120 ? 41.354 18.455 15.238 1.00 9.44 217 GLY B CA 1
ATOM 1829 C C . GLY B 2 120 ? 42.390 18.519 14.132 1.00 9.51 217 GLY B C 1
ATOM 1830 O O . GLY B 2 120 ? 43.476 17.948 14.252 1.00 9.76 217 GLY B O 1
ATOM 1834 N N . ARG B 2 121 ? 42.066 19.208 13.034 1.00 11.16 218 ARG B N 1
ATOM 1835 C CA . ARG B 2 121 ? 43.014 19.324 11.931 1.00 11.69 218 ARG B CA 1
ATOM 1836 C C . ARG B 2 121 ? 44.244 20.133 12.325 1.00 12.46 218 ARG B C 1
ATOM 1837 O O . ARG B 2 121 ? 45.346 19.863 11.834 1.00 12.87 218 ARG B O 1
ATOM 1858 N N . TYR B 2 122 ? 44.077 21.130 13.197 1.00 11.74 219 TYR B N 1
ATOM 1859 C CA . TYR B 2 122 ? 45.226 21.894 13.666 1.00 12.45 219 TYR B CA 1
ATOM 1860 C C . TYR B 2 122 ? 46.162 21.021 14.491 1.00 12.63 219 TYR B C 1
ATOM 1861 O O . TYR B 2 122 ? 47.384 21.061 14.305 1.00 14.03 219 TYR B O 1
ATOM 1879 N N . ALA B 2 123 ? 45.617 20.253 15.415 1.00 10.89 220 ALA B N 1
ATOM 1880 C CA . ALA B 2 123 ? 46.434 19.363 16.232 1.00 11.28 220 ALA B CA 1
ATOM 1881 C C . ALA B 2 123 ? 47.179 18.383 15.385 1.00 11.29 220 ALA B C 1
ATOM 1882 O O . ALA B 2 123 ? 48.296 18.095 15.639 1.00 11.89 220 ALA B O 1
ATOM 1889 N N . ILE B 2 124 ? 46.486 17.822 14.444 1.00 10.78 221 ILE B N 1
ATOM 1890 C CA A ILE B 2 124 ? 47.111 16.854 13.523 0.53 11.01 221 ILE B CA 1
ATOM 1891 C CA B ILE B 2 124 ? 47.111 16.852 13.520 0.47 10.99 221 ILE B CA 1
ATOM 1892 C C . ILE B 2 124 ? 48.252 17.515 12.608 1.00 11.28 221 ILE B C 1
ATOM 1893 O O . ILE B 2 124 ? 49.387 16.986 12.295 1.00 11.77 221 ILE B O 1
ATOM 1924 N N . TYR B 2 125 ? 47.965 18.724 12.132 1.00 11.54 222 TYR B N 1
ATOM 1925 C CA . TYR B 2 125 ? 48.930 19.474 11.330 1.00 12.05 222 TYR B CA 1
ATOM 1926 C C . TYR B 2 125 ? 50.189 19.766 12.130 1.00 12.77 222 TYR B C 1
ATOM 1927 O O . TYR B 2 125 ? 51.309 19.555 11.651 1.00 13.32 222 TYR B O 1
ATOM 1945 N N . VAL B 2 126 ? 50.022 20.242 13.362 1.00 13.02 223 VAL B N 1
ATOM 1946 C CA . VAL B 2 126 ? 51.168 20.495 14.226 1.00 14.23 223 VAL B CA 1
ATOM 1947 C C . VAL B 2 126 ? 51.919 19.202 14.511 1.00 14.75 223 VAL B C 1
ATOM 1948 O O . VAL B 2 126 ? 53.155 19.167 14.493 1.00 16.02 223 VAL B O 1
ATOM 1961 N N . LYS B 2 127 ? 51.189 18.121 14.782 1.00 17.67 224 LYS B N 1
ATOM 1962 C CA . LYS B 2 127 ? 51.837 16.859 15.120 1.00 18.97 224 LYS B CA 1
ATOM 1963 C C . LYS B 2 127 ? 52.669 16.338 13.951 1.00 19.75 224 LYS B C 1
ATOM 1964 O O . LYS B 2 127 ? 53.799 15.874 14.143 1.00 19.62 224 LYS B O 1
ATOM 1983 N N . ALA B 2 128 ? 52.127 16.408 12.731 1.00 20.61 225 ALA B N 1
ATOM 1984 C CA . ALA B 2 128 ? 52.858 15.930 11.561 1.00 22.00 225 ALA B CA 1
ATOM 1985 C C . ALA B 2 128 ? 54.164 16.690 11.379 1.00 23.30 225 ALA B C 1
ATOM 1986 O O . ALA B 2 128 ? 55.210 16.093 11.094 1.00 24.36 225 ALA B O 1
ATOM 1993 N N . VAL B 2 129 ? 54.113 18.014 11.528 1.00 20.53 226 VAL B N 1
ATOM 1994 C CA . VAL B 2 129 ? 55.300 18.849 11.386 1.00 21.32 226 VAL B CA 1
ATOM 1995 C C . VAL B 2 129 ? 56.375 18.433 12.381 1.00 21.84 226 VAL B C 1
ATOM 1996 O O . VAL B 2 129 ? 57.559 18.340 12.035 1.00 22.50 226 VAL B O 1
ATOM 2009 N N . GLU B 2 130 ? 55.986 18.184 13.632 1.00 27.06 227 GLU B N 1
ATOM 2010 C CA . GLU B 2 130 ? 56.960 17.859 14.664 1.00 28.68 227 GLU B CA 1
ATOM 2011 C C . GLU B 2 130 ? 57.608 16.499 14.447 1.00 29.07 227 GLU B C 1
ATOM 2012 O O . GLU B 2 130 ? 58.721 16.276 14.935 1.00 31.45 227 GLU B O 1
ATOM 2024 N N . GLU B 2 131 ? 56.941 15.586 13.741 1.00 23.89 228 GLU B N 1
ATOM 2025 C CA . GLU B 2 131 ? 57.481 14.261 13.468 1.00 22.59 228 GLU B CA 1
ATOM 2026 C C . GLU B 2 131 ? 58.128 14.156 12.091 1.00 23.42 228 GLU B C 1
ATOM 2027 O O . GLU B 2 131 ? 58.515 13.057 11.682 1.00 23.98 228 GLU B O 1
ATOM 2039 N N . GLY B 2 132 ? 58.240 15.263 11.362 1.00 26.02 229 GLY B N 1
ATOM 2040 C CA . GLY B 2 132 ? 58.885 15.243 10.066 1.00 26.73 229 GLY B CA 1
ATOM 2041 C C . GLY B 2 132 ? 58.047 14.773 8.902 1.00 26.34 229 GLY B C 1
ATOM 2042 O O . GLY B 2 132 ? 58.603 14.459 7.845 1.00 26.58 229 GLY B O 1
ATOM 2046 N N . VAL B 2 133 ? 56.730 14.722 9.048 1.00 22.77 230 VAL B N 1
ATOM 2047 C CA . VAL B 2 133 ? 55.870 14.338 7.935 1.00 21.83 230 VAL B CA 1
ATOM 2048 C C . VAL B 2 133 ? 55.655 15.550 7.042 1.00 22.99 230 VAL B C 1
ATOM 2049 O O . VAL B 2 133 ? 55.477 16.675 7.524 1.00 21.86 230 VAL B O 1
ATOM 2062 N N . ASN B 2 134 ? 55.742 15.370 5.724 1.00 34.11 231 ASN B N 1
ATOM 2063 C CA . ASN B 2 134 ? 55.511 16.377 4.673 1.00 36.21 231 ASN B CA 1
ATOM 2064 C C . ASN B 2 134 ? 54.017 16.688 4.551 1.00 34.33 231 ASN B C 1
ATOM 2065 O O . ASN B 2 134 ? 53.414 16.190 3.584 1.00 34.72 231 ASN B O 1
ATOM 2076 N N . LEU B 2 135 ? 53.489 17.556 5.417 1.00 25.80 232 LEU B N 1
ATOM 2077 C CA . LEU B 2 135 ? 52.076 17.922 5.401 1.00 22.79 232 LEU B CA 1
ATOM 2078 C C . LEU B 2 135 ? 51.999 19.442 5.352 1.00 21.27 232 LEU B C 1
ATOM 2079 O O . LEU B 2 135 ? 52.217 20.114 6.365 1.00 21.35 232 LEU B O 1
ATOM 2095 N N . ASN B 2 136 ? 51.695 19.978 4.176 1.00 18.84 233 ASN B N 1
ATOM 2096 C CA . ASN B 2 136 ? 51.587 21.413 4.007 1.00 18.36 233 ASN B CA 1
ATOM 2097 C C . ASN B 2 136 ? 50.228 21.894 4.500 1.00 16.79 233 ASN B C 1
ATOM 2098 O O . ASN B 2 136 ? 49.349 21.105 4.855 1.00 16.26 233 ASN B O 1
ATOM 2109 N N . LEU B 2 137 ? 50.053 23.215 4.509 1.00 19.41 234 LEU B N 1
ATOM 2110 C CA . LEU B 2 137 ? 48.830 23.785 5.061 1.00 19.55 234 LEU B CA 1
ATOM 2111 C C . LEU B 2 137 ? 47.602 23.349 4.270 1.00 19.42 234 LEU B C 1
ATOM 2112 O O . LEU B 2 137 ? 46.569 23.011 4.856 1.00 18.79 234 LEU B O 1
ATOM 2128 N N . GLU B 2 138 ? 47.697 23.331 2.938 1.00 18.98 235 GLU B N 1
ATOM 2129 C CA . GLU B 2 138 ? 46.535 22.983 2.126 1.00 18.66 235 GLU B CA 1
ATOM 2130 C C . GLU B 2 138 ? 46.119 21.533 2.340 1.00 17.25 235 GLU B C 1
ATOM 2131 O O . GLU B 2 138 ? 44.924 21.218 2.332 1.00 16.67 235 GLU B O 1
ATOM 2143 N N . ASP B 2 139 ? 47.086 20.635 2.529 1.00 17.28 236 ASP B N 1
ATOM 2144 C CA . ASP B 2 139 ? 46.748 19.242 2.797 1.00 17.38 236 ASP B CA 1
ATOM 2145 C C . ASP B 2 139 ? 46.098 19.098 4.166 1.00 15.76 236 ASP B C 1
ATOM 2146 O O . ASP B 2 139 ? 45.143 18.331 4.331 1.00 15.45 236 ASP B O 1
ATOM 2155 N N . ALA B 2 140 ? 46.610 19.820 5.163 1.00 15.28 237 ALA B N 1
ATOM 2156 C CA . ALA B 2 140 ? 46.022 19.762 6.495 1.00 14.82 237 ALA B CA 1
ATOM 2157 C C . ALA B 2 140 ? 44.566 20.214 6.490 1.00 14.83 237 ALA B C 1
ATOM 2158 O O . ALA B 2 140 ? 43.755 19.696 7.265 1.00 14.52 237 ALA B O 1
ATOM 2165 N N . ARG B 2 141 ? 44.227 21.210 5.685 1.00 20.42 238 ARG B N 1
ATOM 2166 C CA . ARG B 2 141 ? 42.846 21.735 5.622 1.00 21.75 238 ARG B CA 1
ATOM 2167 C C . ARG B 2 141 ? 41.926 20.890 4.713 1.00 21.56 238 ARG B C 1
ATOM 2168 O O . ARG B 2 141 ? 40.766 20.864 4.993 1.00 23.11 238 ARG B O 1
ATOM 2189 N N . ASN B 2 142 ? 42.415 20.200 3.694 1.00 17.70 239 ASN B N 1
ATOM 2190 C CA . ASN B 2 142 ? 41.552 19.619 2.677 1.00 17.53 239 ASN B CA 1
ATOM 2191 C C . ASN B 2 142 ? 41.682 18.115 2.478 1.00 18.43 239 ASN B C 1
ATOM 2192 O O . ASN B 2 142 ? 40.779 17.523 1.878 1.00 19.25 239 ASN B O 1
ATOM 2203 N N . LEU B 2 143 ? 42.738 17.474 2.969 1.00 21.83 240 LEU B N 1
ATOM 2204 C CA . LEU B 2 143 ? 42.803 16.024 2.857 1.00 22.74 240 LEU B CA 1
ATOM 2205 C C . LEU B 2 143 ? 41.706 15.384 3.699 1.00 21.73 240 LEU B C 1
ATOM 2206 O O . LEU B 2 143 ? 41.301 15.912 4.739 1.00 22.35 240 LEU B O 1
ATOM 2222 N N . SER B 2 144 ? 41.239 14.223 3.250 1.00 15.24 241 SER B N 1
ATOM 2223 C CA . SER B 2 144 ? 40.193 13.528 3.976 1.00 15.21 241 SER B CA 1
ATOM 2224 C C . SER B 2 144 ? 40.719 13.071 5.333 1.00 14.64 241 SER B C 1
ATOM 2225 O O . SER B 2 144 ? 41.926 12.933 5.550 1.00 14.41 241 SER B O 1
ATOM 2233 N N . VAL B 2 145 ? 39.784 12.816 6.247 1.00 15.48 242 VAL B N 1
ATOM 2234 C CA . VAL B 2 145 ? 40.151 12.394 7.595 1.00 15.09 242 VAL B CA 1
ATOM 2235 C C . VAL B 2 145 ? 40.987 11.120 7.550 1.00 15.25 242 VAL B C 1
ATOM 2236 O O . VAL B 2 145 ? 42.065 11.041 8.150 1.00 14.97 242 VAL B O 1
ATOM 2249 N N . SER B 2 146 ? 40.501 10.100 6.840 1.00 17.92 243 SER B N 1
ATOM 2250 C CA . SER B 2 146 ? 41.237 8.843 6.776 1.00 20.83 243 SER B CA 1
ATOM 2251 C C . SER B 2 146 ? 42.617 9.033 6.157 1.00 21.95 243 SER B C 1
ATOM 2252 O O . SER B 2 146 ? 43.564 8.325 6.521 1.00 22.43 243 SER B O 1
ATOM 2260 N N . GLU B 2 147 ? 42.753 9.978 5.224 1.00 22.51 244 GLU B N 1
ATOM 2261 C CA . GLU B 2 147 ? 44.042 10.199 4.576 1.00 23.29 244 GLU B CA 1
ATOM 2262 C C . GLU B 2 147 ? 45.027 10.898 5.507 1.00 21.25 244 GLU B C 1
ATOM 2263 O O . GLU B 2 147 ? 46.184 10.481 5.623 1.00 21.38 244 GLU B O 1
ATOM 2275 N N . ILE B 2 148 ? 44.593 11.965 6.184 1.00 22.15 245 ILE B N 1
ATOM 2276 C CA . ILE B 2 148 ? 45.527 12.690 7.036 1.00 22.28 245 ILE B CA 1
ATOM 2277 C C . ILE B 2 148 ? 45.940 11.838 8.229 1.00 22.18 245 ILE B C 1
ATOM 2278 O O . ILE B 2 148 ? 47.068 11.956 8.720 1.00 23.00 245 ILE B O 1
ATOM 2294 N N . LEU B 2 149 ? 45.105 10.886 8.670 1.00 16.67 246 LEU B N 1
ATOM 2295 C CA . LEU B 2 149 ? 45.405 10.065 9.875 1.00 16.58 246 LEU B CA 1
ATOM 2296 C C . LEU B 2 149 ? 46.406 9.006 9.473 1.00 18.50 246 LEU B C 1
ATOM 2297 O O . LEU B 2 149 ? 47.310 8.791 10.199 1.00 18.59 246 LEU B O 1
ATOM 2313 N N . GLY B 2 150 ? 46.306 8.497 8.239 1.00 21.12 247 GLY B N 1
ATOM 2314 C CA . GLY B 2 150 ? 47.275 7.565 7.743 1.00 22.64 247 GLY B CA 1
ATOM 2315 C C . GLY B 2 150 ? 48.643 8.176 7.578 1.00 22.17 247 GLY B C 1
ATOM 2316 O O . GLY B 2 150 ? 49.634 7.513 7.707 1.00 23.49 247 GLY B O 1
ATOM 2320 N N . LYS B 2 151 ? 48.689 9.474 7.281 1.00 19.68 248 LYS B N 1
ATOM 2321 C CA . LYS B 2 151 ? 49.947 10.182 7.103 1.00 18.85 248 LYS B CA 1
ATOM 2322 C C . LYS B 2 151 ? 50.593 10.595 8.409 1.00 18.72 248 LYS B C 1
ATOM 2323 O O . LYS B 2 151 ? 51.780 10.618 8.476 1.00 18.96 248 LYS B O 1
ATOM 2342 N N . VAL B 2 152 ? 49.799 10.911 9.416 1.00 21.21 249 VAL B N 1
ATOM 2343 C CA . VAL B 2 152 ? 50.332 11.391 10.679 1.00 22.08 249 VAL B CA 1
ATOM 2344 C C . VAL B 2 152 ? 50.609 10.248 11.684 1.00 22.20 249 VAL B C 1
ATOM 2345 O O . VAL B 2 152 ? 51.525 10.305 12.424 1.00 22.43 249 VAL B O 1
ATOM 2358 N N . ASN B 2 153 ? 49.806 9.213 11.673 1.00 22.51 250 ASN B N 1
ATOM 2359 C CA . ASN B 2 153 ? 49.930 8.143 12.656 1.00 23.65 250 ASN B CA 1
ATOM 2360 C C . ASN B 2 153 ? 50.876 7.102 12.112 1.00 24.28 250 ASN B C 1
ATOM 2361 O O . ASN B 2 153 ? 50.448 6.140 11.522 1.00 24.87 250 ASN B O 1
ATOM 2372 N N . ILE B 2 154 ? 52.147 7.324 12.334 1.00 23.84 251 ILE B N 1
ATOM 2373 C CA . ILE B 2 154 ? 53.196 6.438 11.832 1.00 24.78 251 ILE B CA 1
ATOM 2374 C C . ILE B 2 154 ? 54.137 5.891 12.936 1.00 24.90 251 ILE B C 1
ATOM 2375 O O . ILE B 2 154 ? 55.238 5.484 12.639 1.00 25.19 251 ILE B O 1
ATOM 2391 N N . GLY B 2 155 ? 53.702 5.923 14.192 1.00 24.14 252 GLY B N 1
ATOM 2392 C CA . GLY B 2 155 ? 54.492 5.357 15.269 1.00 24.17 252 GLY B CA 1
ATOM 2393 C C . GLY B 2 155 ? 55.684 6.177 15.701 1.00 23.83 252 GLY B C 1
ATOM 2394 O O . GLY B 2 155 ? 56.688 5.607 16.144 1.00 23.45 252 GLY B O 1
ATOM 2398 N N . LYS B 2 156 ? 55.616 7.502 15.567 1.00 25.07 253 LYS B N 1
ATOM 2399 C CA . LYS B 2 156 ? 56.727 8.374 15.928 1.00 25.51 253 LYS B CA 1
ATOM 2400 C C . LYS B 2 156 ? 56.439 9.248 17.144 1.00 24.73 253 LYS B C 1
ATOM 2401 O O . LYS B 2 156 ? 57.237 10.139 17.454 1.00 25.88 253 LYS B O 1
ATOM 2420 N N . PHE B 2 157 ? 55.328 9.020 17.841 1.00 23.52 254 PHE B N 1
ATOM 2421 C CA . PHE B 2 157 ? 54.992 9.799 19.027 1.00 22.31 254 PHE B CA 1
ATOM 2422 C C . PHE B 2 157 ? 54.119 8.934 19.925 1.00 21.81 254 PHE B C 1
ATOM 2423 O O . PHE B 2 157 ? 53.550 7.931 19.486 1.00 22.55 254 PHE B O 1
ATOM 2440 N N . ALA B 2 158 ? 54.023 9.327 21.194 1.00 18.33 255 ALA B N 1
ATOM 2441 C CA . ALA B 2 158 ? 53.447 8.439 22.192 1.00 17.94 255 ALA B CA 1
ATOM 2442 C C . ALA B 2 158 ? 51.948 8.271 21.978 1.00 17.36 255 ALA B C 1
ATOM 2443 O O . ALA B 2 158 ? 51.246 9.197 21.562 1.00 16.63 255 ALA B O 1
ATOM 2450 N N . ILE B 2 159 ? 51.461 7.067 22.279 1.00 21.29 256 ILE B N 1
ATOM 2451 C CA . ILE B 2 159 ? 50.038 6.760 22.263 1.00 21.84 256 ILE B CA 1
ATOM 2452 C C . ILE B 2 159 ? 49.641 6.145 23.596 1.00 21.29 256 ILE B C 1
ATOM 2453 O O . ILE B 2 159 ? 50.410 5.402 24.212 1.00 22.23 256 ILE B O 1
ATOM 2469 N N . SER B 2 160 ? 48.422 6.446 24.033 1.00 20.42 257 SER B N 1
ATOM 2470 C CA . SER B 2 160 ? 47.920 5.932 25.298 1.00 21.29 257 SER B CA 1
ATOM 2471 C C . SER B 2 160 ? 46.400 5.944 25.261 1.00 21.24 257 SER B C 1
ATOM 2472 O O . SER B 2 160 ? 45.786 6.614 24.427 1.00 20.34 257 SER B O 1
ATOM 2480 N N . ASP B 2 161 ? 45.803 5.172 26.161 1.00 23.25 258 ASP B N 1
ATOM 2481 C CA . ASP B 2 161 ? 44.360 5.215 26.355 1.00 24.16 258 ASP B CA 1
ATOM 2482 C C . ASP B 2 161 ? 44.041 5.539 27.814 1.00 25.44 258 ASP B C 1
ATOM 2483 O O . ASP B 2 161 ? 43.237 4.861 28.451 1.00 26.57 258 ASP B O 1
ATOM 2492 N N . GLU C 1 4 ? 41.294 -34.330 27.770 1.00 42.54 88 GLU C N 1
ATOM 2493 C CA . GLU C 1 4 ? 40.686 -33.499 26.700 1.00 41.31 88 GLU C CA 1
ATOM 2494 C C . GLU C 1 4 ? 39.695 -32.571 27.380 1.00 39.16 88 GLU C C 1
ATOM 2495 O O . GLU C 1 4 ? 38.514 -32.962 27.470 1.00 41.04 88 GLU C O 1
ATOM 2506 N N . TYR C 1 5 ? 40.161 -31.407 27.808 1.00 29.28 89 TYR C N 1
ATOM 2507 C CA . TYR C 1 5 ? 39.395 -30.476 28.627 1.00 25.96 89 TYR C CA 1
ATOM 2508 C C . TYR C 1 5 ? 38.278 -29.827 27.824 1.00 21.94 89 TYR C C 1
ATOM 2509 O O . TYR C 1 5 ? 37.138 -29.742 28.288 1.00 22.35 89 TYR C O 1
ATOM 2527 N N . ALA C 1 6 ? 38.589 -29.368 26.616 1.00 14.83 90 ALA C N 1
ATOM 2528 C CA . ALA C 1 6 ? 37.624 -28.646 25.809 1.00 14.05 90 ALA C CA 1
ATOM 2529 C C . ALA C 1 6 ? 37.885 -28.937 24.343 1.00 13.51 90 ALA C C 1
ATOM 2530 O O . ALA C 1 6 ? 38.993 -29.303 23.945 1.00 13.78 90 ALA C O 1
ATOM 2537 N N . TYR C 1 7 ? 36.842 -28.772 23.545 1.00 15.18 91 TYR C N 1
ATOM 2538 C CA . TYR C 1 7 ? 36.918 -28.903 22.099 1.00 15.38 91 TYR C CA 1
ATOM 2539 C C . TYR C 1 7 ? 36.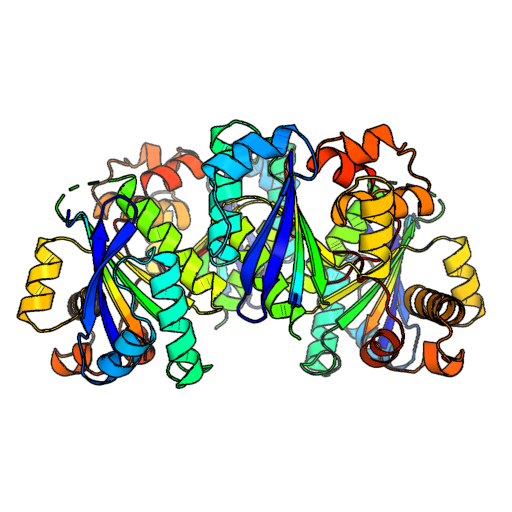607 -27.547 21.490 1.00 14.19 91 TYR C C 1
ATOM 2540 O O . TYR C 1 7 ? 35.689 -26.855 21.939 1.00 14.65 91 TYR C O 1
ATOM 2558 N N . ILE C 1 8 ? 37.371 -27.169 20.473 1.00 12.87 92 ILE C N 1
ATOM 2559 C CA . ILE C 1 8 ? 37.216 -25.874 19.826 1.00 12.74 92 ILE C CA 1
ATOM 2560 C C . ILE C 1 8 ? 37.144 -26.119 18.326 1.00 12.66 92 ILE C C 1
ATOM 2561 O O . ILE C 1 8 ? 38.050 -26.735 17.751 1.00 13.73 92 ILE C O 1
ATOM 2577 N N . ASP C 1 9 ? 36.072 -25.653 17.696 1.00 13.02 93 ASP C N 1
ATOM 2578 C CA . ASP C 1 9 ? 35.936 -25.686 16.246 1.00 13.45 93 ASP C CA 1
ATOM 2579 C C . ASP C 1 9 ? 36.019 -24.264 15.710 1.00 14.04 93 ASP C C 1
ATOM 2580 O O . ASP C 1 9 ? 35.514 -23.327 16.337 1.00 14.90 93 ASP C O 1
ATOM 2589 N N . VAL C 1 10 ? 36.652 -24.102 14.551 1.00 12.58 94 VAL C N 1
ATOM 2590 C CA . VAL C 1 10 ? 36.760 -22.804 13.898 1.00 13.27 94 VAL C CA 1
ATOM 2591 C C . VAL C 1 10 ? 36.311 -22.949 12.453 1.00 15.06 94 VAL C C 1
ATOM 2592 O O . VAL C 1 10 ? 36.761 -23.857 11.745 1.00 14.57 94 VAL C O 1
ATOM 2605 N N . ASP C 1 11 ? 35.431 -22.051 12.021 1.00 17.76 95 ASP C N 1
ATOM 2606 C CA . ASP C 1 11 ? 34.906 -22.038 10.665 1.00 19.67 95 ASP C CA 1
ATOM 2607 C C . ASP C 1 11 ? 35.330 -20.743 9.992 1.00 20.15 95 ASP C C 1
ATOM 2608 O O . ASP C 1 11 ? 35.091 -19.654 10.525 1.00 20.48 95 ASP C O 1
ATOM 2617 N N . ILE C 1 12 ? 35.965 -20.864 8.832 1.00 17.86 96 ILE C N 1
ATOM 2618 C CA . ILE C 1 12 ? 36.415 -19.721 8.051 1.00 19.03 96 ILE C CA 1
ATOM 2619 C C . ILE C 1 12 ? 35.898 -19.895 6.632 1.00 20.05 96 ILE C C 1
ATOM 2620 O O . ILE C 1 12 ? 35.906 -21.009 6.096 1.00 19.70 96 ILE C O 1
ATOM 2636 N N . ASN C 1 13 ? 35.436 -18.801 6.031 1.00 25.10 97 ASN C N 1
ATOM 2637 C CA . ASN C 1 13 ? 34.971 -18.834 4.643 1.00 28.07 97 ASN C CA 1
ATOM 2638 C C . ASN C 1 13 ? 33.840 -19.858 4.502 1.00 26.88 97 ASN C C 1
ATOM 2639 O O . ASN C 1 13 ? 33.115 -20.111 5.463 1.00 25.80 97 ASN C O 1
ATOM 2651 N N . PRO D 2 1 ? 36.888 -23.506 5.065 1.00 33.56 98 PRO D N 1
ATOM 2652 C CA . PRO D 2 1 ? 37.573 -24.544 5.846 1.00 31.91 98 PRO D CA 1
ATOM 2653 C C . PR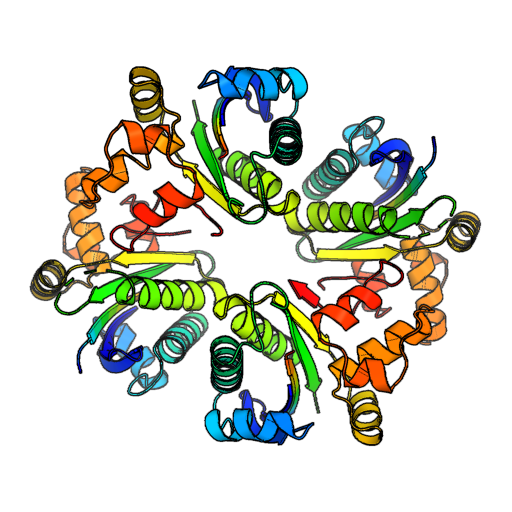O D 2 1 ? 37.116 -24.603 7.299 1.00 28.08 98 PRO D C 1
ATOM 2654 O O . PRO D 2 1 ? 36.900 -23.569 7.928 1.00 28.13 98 PRO D O 1
ATOM 2665 N N . SER D 2 2 ? 36.984 -25.820 7.818 1.00 22.48 99 SER D N 1
ATOM 2666 C CA . SER D 2 2 ? 36.529 -26.062 9.179 1.00 20.50 99 SER D CA 1
ATOM 2667 C C . SER D 2 2 ? 37.572 -26.910 9.887 1.00 18.00 99 SER D C 1
ATOM 2668 O O . SER D 2 2 ? 38.021 -27.927 9.346 1.00 17.39 99 SER D O 1
ATOM 2676 N N . ILE D 2 3 ? 37.951 -26.491 11.089 1.00 14.83 100 ILE D N 1
ATOM 2677 C CA . ILE D 2 3 ? 39.014 -27.131 11.850 1.00 13.83 100 ILE D CA 1
ATOM 2678 C C . ILE D 2 3 ? 38.514 -27.384 13.263 1.00 13.62 100 ILE D C 1
ATOM 2679 O O . ILE D 2 3 ? 37.855 -26.527 13.861 1.00 13.21 100 ILE D O 1
ATOM 2695 N N . GLY D 2 4 ? 38.826 -28.563 13.791 1.00 17.43 101 GLY D N 1
ATOM 2696 C CA . GLY D 2 4 ? 38.503 -28.902 15.161 1.00 17.87 101 GLY D CA 1
ATOM 2697 C C . GLY D 2 4 ? 39.751 -29.104 15.995 1.00 17.51 101 GLY D C 1
ATOM 2698 O O . GLY D 2 4 ? 40.670 -29.819 15.582 1.00 18.63 101 GLY D O 1
ATOM 2702 N N . LEU D 2 5 ? 39.802 -28.471 17.163 1.00 12.56 102 LEU D N 1
ATOM 2703 C CA . LEU D 2 5 ? 40.943 -28.566 18.056 1.00 12.18 102 LEU D CA 1
ATOM 2704 C C . LEU D 2 5 ? 40.523 -29.181 19.381 1.00 12.50 102 LEU D C 1
ATOM 2705 O O . LEU D 2 5 ? 39.369 -29.065 19.804 1.00 12.70 102 LEU D O 1
ATOM 2721 N N . VAL D 2 6 ? 41.472 -29.853 20.023 1.00 13.58 103 VAL D N 1
ATOM 2722 C CA . VAL D 2 6 ? 41.308 -30.361 21.379 1.00 15.13 103 VAL D CA 1
ATOM 2723 C C . VAL D 2 6 ? 42.384 -29.714 22.235 1.00 15.03 103 VAL D C 1
ATOM 2724 O O . VAL D 2 6 ? 43.554 -29.670 21.836 1.00 15.01 103 VAL D O 1
ATOM 2737 N N . ILE D 2 7 ? 41.992 -29.217 23.405 1.00 14.38 104 ILE D N 1
ATOM 2738 C CA . ILE D 2 7 ? 42.918 -28.544 24.303 1.00 15.01 104 ILE D CA 1
ATOM 2739 C C . ILE D 2 7 ? 42.861 -29.202 25.673 1.00 16.02 104 ILE D C 1
ATOM 2740 O O . ILE D 2 7 ? 41.851 -29.802 26.055 1.00 15.80 104 ILE D O 1
ATOM 2756 N N . ASP D 2 8 ? 43.961 -29.089 26.413 1.00 18.25 105 ASP D N 1
ATOM 2757 C CA . ASP D 2 8 ? 43.980 -29.472 27.814 1.00 20.21 105 ASP D CA 1
ATOM 2758 C C . ASP D 2 8 ? 43.590 -28.261 28.662 1.00 21.34 105 ASP D C 1
ATOM 2759 O O . ASP D 2 8 ? 43.270 -27.187 28.146 1.00 21.24 105 ASP D O 1
ATOM 2768 N N . LYS D 2 9 ? 43.621 -28.428 29.984 1.00 22.49 106 LYS D N 1
ATOM 2769 C CA . LYS D 2 9 ? 43.123 -27.377 30.864 1.00 24.11 106 LYS D CA 1
ATOM 2770 C C . LYS D 2 9 ? 43.988 -26.124 30.795 1.00 23.88 106 LYS D C 1
ATOM 2771 O O . LYS D 2 9 ? 43.481 -25.017 31.004 1.00 23.96 106 LYS D O 1
ATOM 2790 N N . LYS D 2 10 ? 45.281 -26.269 30.507 1.00 26.07 107 LYS D N 1
ATOM 2791 C CA . LYS D 2 10 ? 46.140 -25.112 30.284 1.00 26.94 107 LYS D CA 1
ATOM 2792 C C . LYS D 2 10 ? 46.013 -24.545 28.870 1.00 25.63 107 LYS D C 1
ATOM 2793 O O . LYS D 2 10 ? 46.783 -23.650 28.506 1.00 25.94 107 LYS D O 1
ATOM 2812 N N . GLU D 2 11 ? 45.060 -25.043 28.081 1.00 24.53 108 GLU D N 1
ATOM 2813 C CA . GLU D 2 11 ? 44.769 -24.539 26.739 1.00 23.45 108 GLU D CA 1
ATOM 2814 C C . GLU D 2 11 ? 45.887 -24.820 25.737 1.00 21.65 108 GLU D C 1
ATOM 2815 O O . GLU D 2 11 ? 46.071 -24.064 24.780 1.00 20.63 108 GLU D O 1
ATOM 2827 N N . LYS D 2 12 ? 46.642 -25.899 25.935 1.00 19.38 109 LYS D N 1
ATOM 2828 C CA . LYS D 2 12 ? 47.586 -26.362 24.927 1.00 19.10 109 LYS D CA 1
ATOM 2829 C C . LYS D 2 12 ? 46.869 -27.310 23.971 1.00 17.74 109 LYS D C 1
ATOM 2830 O O . LYS D 2 12 ? 46.171 -28.233 24.406 1.00 17.25 109 LYS D O 1
ATOM 2849 N N . VAL D 2 13 ? 47.056 -27.088 22.671 1.00 15.41 110 VAL D N 1
ATOM 2850 C CA . VAL D 2 13 ? 46.420 -27.918 21.656 1.00 13.81 110 VAL D CA 1
ATOM 2851 C C . VAL D 2 13 ? 47.047 -29.304 21.688 1.00 14.71 110 VAL D C 1
ATOM 2852 O O . VAL D 2 13 ? 48.242 -29.467 21.417 1.00 15.86 110 VAL D O 1
ATOM 2865 N N . ILE D 2 14 ? 46.238 -30.316 22.009 1.00 14.97 111 ILE D N 1
ATOM 2866 C CA . ILE D 2 14 ? 46.726 -31.689 22.047 1.00 16.73 111 ILE D CA 1
ATOM 2867 C C . ILE D 2 14 ? 46.268 -32.501 20.843 1.00 18.10 111 ILE D C 1
ATOM 2868 O O . ILE D 2 14 ? 46.792 -33.604 20.616 1.00 19.63 111 ILE D O 1
ATOM 2884 N N . ASP D 2 15 ? 45.307 -32.003 20.071 1.00 21.56 112 ASP D N 1
ATOM 2885 C CA . ASP D 2 15 ? 44.848 -32.691 18.875 1.00 23.16 112 ASP D CA 1
ATOM 2886 C C . ASP D 2 15 ? 44.236 -31.666 17.933 1.00 20.67 112 ASP D C 1
ATOM 2887 O O . ASP D 2 15 ? 43.669 -30.663 18.370 1.00 18.95 112 ASP D O 1
ATOM 2896 N N . ALA D 2 16 ? 44.353 -31.935 16.637 1.00 22.80 113 ALA D N 1
ATOM 2897 C CA . ALA D 2 16 ? 43.813 -31.045 15.619 1.00 23.25 113 ALA D CA 1
ATOM 2898 C C . ALA D 2 16 ? 43.350 -31.896 14.448 1.00 25.65 113 ALA D C 1
ATOM 2899 O O . ALA D 2 16 ? 44.076 -32.793 14.009 1.00 27.69 113 ALA D O 1
ATOM 2906 N N . LYS D 2 17 ? 42.156 -31.598 13.934 1.00 22.89 114 LYS D N 1
ATOM 2907 C CA . LYS D 2 17 ? 41.551 -32.413 12.896 1.00 23.93 114 LYS D CA 1
ATOM 2908 C C . LYS D 2 17 ? 40.919 -31.540 11.823 1.00 21.74 114 LYS D C 1
ATOM 2909 O O . LYS D 2 17 ? 40.237 -30.557 12.145 1.00 20.05 114 LYS D O 1
ATOM 2928 N N . PRO D 2 18 ? 41.121 -31.875 10.546 1.00 19.10 115 PRO D N 1
ATOM 2929 C CA . PRO D 2 18 ? 40.377 -31.189 9.480 1.00 19.07 115 PRO D CA 1
ATOM 2930 C C . PRO D 2 18 ? 38.955 -31.729 9.424 1.00 19.63 115 PRO D C 1
ATOM 2931 O O . PRO D 2 18 ? 38.743 -32.933 9.265 1.00 20.42 115 PRO D O 1
ATOM 2942 N N . LEU D 2 19 ? 37.979 -30.838 9.553 1.00 22.31 116 LEU D N 1
ATOM 2943 C CA . LEU D 2 19 ? 36.585 -31.245 9.470 1.00 24.53 116 LEU D CA 1
ATOM 2944 C C . LEU D 2 19 ? 36.083 -31.282 8.035 1.00 28.13 116 LEU D C 1
ATOM 2945 O O . LEU D 2 19 ? 34.992 -31.807 7.786 1.00 30.24 116 LEU D O 1
ATOM 2961 N N . ASN D 2 20 ? 36.855 -30.747 7.095 1.00 29.77 117 ASN D N 1
ATOM 2962 C CA . ASN D 2 20 ? 36.597 -30.912 5.673 1.00 31.33 117 ASN D CA 1
ATOM 2963 C C . ASN D 2 20 ? 37.944 -31.024 4.973 1.00 31.93 117 ASN D C 1
ATOM 2964 O O . ASN D 2 20 ? 39.001 -30.852 5.586 1.00 30.54 117 ASN D O 1
ATOM 2975 N N . ASN D 2 21 ? 37.904 -31.311 3.670 1.00 35.46 118 ASN D N 1
ATOM 2976 C CA . ASN D 2 21 ? 39.133 -31.645 2.958 1.00 37.28 118 ASN D CA 1
ATOM 2977 C C . ASN D 2 21 ? 40.015 -30.419 2.757 1.00 35.60 118 ASN D C 1
ATOM 2978 O O . ASN D 2 21 ? 41.244 -30.514 2.842 1.00 36.20 118 ASN D O 1
ATOM 2989 N N . ASP D 2 22 ? 39.414 -29.260 2.494 1.00 38.67 119 ASP D N 1
ATOM 2990 C CA . ASP D 2 22 ? 40.204 -28.063 2.222 1.00 38.33 119 ASP D CA 1
ATOM 2991 C C . ASP D 2 22 ? 40.836 -27.459 3.472 1.00 34.99 119 ASP D C 1
ATOM 2992 O O . ASP D 2 22 ? 41.587 -26.485 3.346 1.00 34.83 119 ASP D O 1
ATOM 3001 N N . ALA D 2 23 ? 40.574 -28.009 4.661 1.00 30.57 120 ALA D N 1
ATOM 3002 C CA . ALA D 2 23 ? 41.256 -27.560 5.868 1.00 28.54 120 ALA D CA 1
ATOM 3003 C C . ALA D 2 23 ? 42.609 -28.231 6.070 1.00 30.13 120 ALA D C 1
ATOM 3004 O O . ALA D 2 23 ? 43.424 -27.727 6.851 1.00 30.38 120 ALA D O 1
ATOM 3011 N N . LYS D 2 24 ? 42.865 -29.350 5.392 1.00 26.72 121 LYS D N 1
ATOM 3012 C CA . LYS D 2 24 ? 44.135 -30.052 5.570 1.00 27.27 121 LYS D CA 1
ATOM 3013 C C . LYS D 2 24 ? 45.337 -29.167 5.276 1.00 27.56 121 LYS D C 1
ATOM 3014 O O . LYS D 2 24 ? 46.246 -29.100 6.122 1.00 27.16 121 LYS D O 1
ATOM 3033 N N . PRO D 2 25 ? 45.425 -28.485 4.131 1.00 32.31 122 PRO D N 1
ATOM 3034 C CA . PRO D 2 25 ? 46.605 -27.638 3.887 1.00 33.47 122 PRO D CA 1
ATOM 3035 C C . PRO D 2 25 ? 46.782 -26.537 4.916 1.00 32.11 122 PRO D C 1
ATOM 3036 O O . PRO D 2 25 ? 47.922 -26.169 5.228 1.00 33.06 122 PRO D O 1
ATOM 3047 N N . ILE D 2 26 ? 45.690 -25.988 5.452 1.00 30.31 123 ILE D N 1
ATOM 3048 C CA . ILE D 2 26 ? 45.819 -24.949 6.466 1.00 28.28 123 ILE D CA 1
ATOM 3049 C C . ILE D 2 26 ? 46.390 -25.540 7.747 1.00 26.40 123 ILE D C 1
ATOM 3050 O O . ILE D 2 26 ? 47.211 -24.912 8.424 1.00 26.30 123 ILE D O 1
ATOM 3066 N N . LEU D 2 27 ? 45.969 -26.760 8.097 1.00 25.44 124 LEU D N 1
ATOM 3067 C CA . LEU D 2 27 ? 46.511 -27.425 9.276 1.00 25.46 124 LEU D CA 1
ATOM 3068 C C . LEU D 2 27 ? 47.964 -27.825 9.058 1.00 28.78 124 LEU D C 1
ATOM 3069 O O . LEU D 2 27 ? 48.786 -27.731 9.977 1.00 28.78 124 LEU D O 1
ATOM 3085 N N . ASP D 2 28 ? 48.297 -28.280 7.848 1.00 33.57 125 ASP D N 1
ATOM 3086 C CA . ASP D 2 28 ? 49.674 -28.656 7.549 1.00 37.10 125 ASP D CA 1
ATOM 3087 C C . ASP D 2 28 ? 50.607 -27.471 7.749 1.00 36.25 125 ASP D C 1
ATOM 3088 O O . ASP D 2 28 ? 51.671 -27.597 8.365 1.00 37.57 125 ASP D O 1
ATOM 3097 N N . GLU D 2 29 ? 50.219 -26.303 7.234 1.00 35.71 126 GLU D N 1
ATOM 3098 C CA . GLU D 2 29 ? 51.046 -25.117 7.399 1.00 36.48 126 GLU D CA 1
ATOM 3099 C C . GLU D 2 29 ? 50.984 -24.582 8.823 1.00 34.48 126 GLU D C 1
ATOM 3100 O O . GLU D 2 29 ? 51.984 -24.066 9.333 1.00 35.21 126 GLU D O 1
ATOM 3112 N N . ALA D 2 30 ? 49.830 -24.703 9.482 1.00 31.65 127 ALA D N 1
ATOM 3113 C CA . ALA D 2 30 ? 49.688 -24.175 10.834 1.00 30.25 127 ALA D CA 1
ATOM 3114 C C . ALA D 2 30 ? 50.346 -25.082 11.866 1.00 29.90 127 ALA D C 1
ATOM 3115 O O . ALA D 2 30 ? 50.946 -24.591 12.829 1.00 30.11 127 ALA D O 1
ATOM 3122 N N . ALA D 2 31 ? 50.243 -26.397 11.690 1.00 29.48 128 ALA D N 1
ATOM 3123 C CA . ALA D 2 31 ? 50.830 -27.362 12.611 1.00 30.19 128 ALA D CA 1
ATOM 3124 C C . ALA D 2 31 ? 50.495 -26.989 14.056 1.00 28.42 128 ALA D C 1
ATOM 3125 O O . ALA D 2 31 ? 51.396 -26.730 14.863 1.00 30.14 128 ALA D O 1
ATOM 3132 N N . PRO D 2 32 ? 49.210 -26.952 14.417 1.00 22.97 129 PRO D N 1
ATOM 3133 C CA . PRO D 2 32 ? 48.824 -26.404 15.725 1.00 20.97 129 PRO D CA 1
ATOM 3134 C C . PRO D 2 32 ? 49.086 -27.317 16.911 1.00 21.10 129 PRO D C 1
ATOM 3135 O O . PRO D 2 32 ? 49.034 -26.835 18.051 1.00 20.63 129 PRO D O 1
ATOM 3146 N N . LYS D 2 33 ? 49.367 -28.601 16.699 1.00 24.65 130 LYS D N 1
ATOM 3147 C CA . LYS D 2 33 ? 49.496 -29.518 17.822 1.00 26.55 130 LYS D CA 1
ATOM 3148 C C . LYS D 2 33 ? 50.576 -29.050 18.791 1.00 27.59 130 LYS D C 1
ATOM 3149 O O . LYS D 2 33 ? 51.650 -28.597 18.386 1.00 29.28 130 LYS D O 1
ATOM 3168 N N . ASP D 2 34 ? 50.268 -29.145 20.084 1.00 26.60 131 ASP D N 1
ATOM 3169 C CA . ASP D 2 34 ? 51.126 -28.776 21.206 1.00 28.12 131 ASP D CA 1
ATOM 3170 C C . ASP D 2 34 ? 51.396 -27.278 21.294 1.00 26.81 131 ASP D C 1
ATOM 3171 O O . ASP D 2 34 ? 52.171 -26.855 22.159 1.00 27.02 131 ASP D O 1
ATOM 3180 N N A MET D 2 35 ? 50.795 -26.464 20.430 0.38 26.95 132 MET D N 1
ATOM 3181 N N B MET D 2 35 ? 50.788 -26.467 20.444 0.62 26.93 132 MET D N 1
ATOM 3182 C CA A MET D 2 35 ? 50.917 -25.019 20.535 0.38 27.67 132 MET D CA 1
ATOM 3183 C CA B MET D 2 35 ? 50.923 -25.022 20.536 0.62 27.71 132 MET D CA 1
ATOM 3184 C C A MET D 2 35 ? 49.877 -24.469 21.498 0.38 26.68 132 MET D C 1
ATOM 3185 C C B MET D 2 35 ? 49.858 -24.448 21.458 0.62 26.79 132 MET D C 1
ATOM 3186 O O A MET D 2 35 ? 48.857 -25.113 21.767 0.38 25.21 132 MET D O 1
ATOM 3187 O O B MET D 2 35 ? 48.803 -25.056 21.664 0.62 25.15 132 MET D O 1
ATOM 3214 N N . PRO D 2 36 ? 50.103 -23.274 22.040 1.00 19.90 133 PRO D N 1
ATOM 3215 C CA . PRO D 2 36 ? 49.043 -22.609 22.807 1.00 18.73 133 PRO D CA 1
ATOM 3216 C C . PRO D 2 36 ? 47.851 -22.330 21.905 1.00 17.24 133 PRO D C 1
ATOM 3217 O O . PRO D 2 36 ? 48.006 -22.048 20.715 1.00 17.40 133 PRO D O 1
ATOM 3228 N N . LEU D 2 37 ? 46.647 -22.423 22.478 1.00 17.17 134 LEU D N 1
ATOM 3229 C CA . LEU D 2 37 ? 45.440 -22.196 21.687 1.00 15.91 134 LEU D CA 1
ATOM 3230 C C . LEU D 2 37 ? 45.517 -20.861 20.956 1.00 16.15 134 LEU D C 1
ATOM 3231 O O . LEU D 2 37 ? 45.204 -20.771 19.764 1.00 15.91 134 LEU D O 1
ATOM 3247 N N . TYR D 2 38 ? 45.945 -19.810 21.657 1.00 16.57 135 TYR D N 1
ATOM 3248 C CA . TYR D 2 38 ? 46.059 -18.504 21.024 1.00 17.11 135 TYR D CA 1
ATOM 3249 C C . TYR D 2 38 ? 46.983 -18.565 19.816 1.00 19.78 135 TYR D C 1
ATOM 3250 O O . TYR D 2 38 ? 46.641 -18.077 18.732 1.00 19.36 135 TYR D O 1
ATOM 3268 N N . ASP D 2 39 ? 48.164 -19.165 19.986 1.00 26.22 136 ASP D N 1
ATOM 3269 C CA . ASP D 2 39 ? 49.122 -19.242 18.889 1.00 29.21 136 ASP D CA 1
ATOM 3270 C C . ASP D 2 39 ? 48.558 -20.042 17.722 1.00 28.46 136 ASP D C 1
ATOM 3271 O O . ASP D 2 39 ? 48.708 -19.650 16.559 1.00 28.95 136 ASP D O 1
ATOM 3280 N N . ALA D 2 40 ? 47.900 -21.165 18.015 1.00 27.09 137 ALA D N 1
ATOM 3281 C CA . ALA D 2 40 ? 47.366 -22.017 16.958 1.00 25.74 137 ALA D CA 1
ATOM 3282 C C . ALA D 2 40 ? 46.320 -21.279 16.131 1.00 23.70 137 ALA D C 1
ATOM 3283 O O . ALA D 2 40 ? 46.365 -21.293 14.896 1.00 25.37 137 ALA D O 1
ATOM 3290 N N . LEU D 2 41 ? 45.362 -20.630 16.799 1.00 17.55 138 LEU D N 1
ATOM 3291 C CA . LEU D 2 41 ? 44.299 -19.935 16.081 1.00 15.19 138 LEU D CA 1
ATOM 3292 C C . LEU D 2 41 ? 44.814 -18.689 15.370 1.00 17.08 138 LEU D C 1
ATOM 3293 O O . LEU D 2 41 ? 44.304 -18.335 14.299 1.00 17.10 138 LEU D O 1
ATOM 3309 N N . SER D 2 42 ? 45.792 -17.997 15.958 1.00 20.72 139 SER D N 1
ATOM 3310 C CA . SER D 2 42 ? 46.378 -16.840 15.293 1.00 22.94 139 SER D CA 1
ATOM 3311 C C . SER D 2 42 ? 47.044 -17.231 13.990 1.00 24.46 139 SER D C 1
ATOM 3312 O O . SER D 2 42 ? 46.931 -16.524 12.983 1.00 25.00 139 SER D O 1
ATOM 3320 N N . LYS D 2 43 ? 47.753 -18.361 13.995 1.00 28.01 140 LYS D N 1
ATOM 3321 C CA . LYS D 2 43 ? 48.407 -18.822 12.777 1.00 30.54 140 LYS D CA 1
ATOM 3322 C C . LYS D 2 43 ? 47.383 -19.246 11.728 1.00 28.88 140 LYS D C 1
ATOM 3323 O O . LYS D 2 43 ? 47.549 -18.973 10.539 1.00 31.11 140 LYS D O 1
ATOM 3342 N N . ILE D 2 44 ? 46.318 -19.913 12.149 1.00 19.88 141 ILE D N 1
ATOM 3343 C CA . ILE D 2 44 ? 45.244 -20.310 11.242 1.00 18.15 141 ILE D CA 1
ATOM 3344 C C . ILE D 2 44 ? 44.584 -19.074 10.631 1.00 18.31 141 ILE D C 1
ATOM 3345 O O . ILE D 2 44 ? 44.248 -19.055 9.438 1.00 18.96 141 ILE D O 1
ATOM 3361 N N . LEU D 2 45 ? 44.348 -18.042 11.444 1.00 21.95 142 LEU D N 1
ATOM 3362 C CA . LEU D 2 45 ? 43.729 -16.821 10.939 1.00 23.62 142 LEU D CA 1
ATOM 3363 C C . LEU D 2 45 ? 44.671 -16.063 10.010 1.00 26.29 142 LEU D C 1
ATOM 3364 O O . LEU D 2 45 ? 44.231 -15.469 9.019 1.00 26.44 142 LEU D O 1
ATOM 3380 N N . ASP D 2 46 ? 45.968 -16.060 10.323 1.00 28.87 143 ASP D N 1
ATOM 3381 C CA . ASP D 2 46 ? 46.944 -15.414 9.453 1.00 32.50 143 ASP D CA 1
ATOM 3382 C C . ASP D 2 46 ? 46.967 -16.069 8.076 1.00 31.35 143 ASP D C 1
ATOM 3383 O O . ASP D 2 46 ? 46.952 -15.381 7.049 1.00 33.36 143 ASP D O 1
ATOM 3392 N N . ILE D 2 47 ? 47.001 -17.404 8.037 1.00 23.45 144 ILE D N 1
ATOM 3393 C CA . ILE D 2 47 ? 47.016 -18.114 6.762 1.00 24.39 144 ILE D CA 1
ATOM 3394 C C . ILE D 2 47 ? 45.759 -17.803 5.963 1.00 24.08 144 ILE D C 1
ATOM 3395 O O . ILE D 2 47 ? 45.812 -17.578 4.747 1.00 25.58 144 ILE D O 1
ATOM 3411 N N . SER D 2 48 ? 44.608 -17.792 6.635 1.00 26.05 145 SER D N 1
ATOM 3412 C CA . SER D 2 48 ? 43.342 -17.542 5.958 1.00 26.07 145 SER D CA 1
ATOM 3413 C C . SER D 2 48 ? 43.281 -16.128 5.397 1.00 28.78 145 SER D C 1
ATOM 3414 O O . SER D 2 48 ? 42.697 -15.902 4.331 1.00 29.26 145 SER D O 1
ATOM 3422 N N . LYS D 2 49 ? 43.844 -15.158 6.116 1.00 32.01 146 LYS D N 1
ATOM 3423 C CA . LYS D 2 49 ? 43.925 -13.794 5.602 1.00 35.27 146 LYS D CA 1
ATOM 3424 C C . LYS D 2 49 ? 44.798 -13.730 4.353 1.00 40.02 146 LYS D C 1
ATOM 3425 O O . LYS D 2 49 ? 44.396 -13.162 3.330 1.00 40.93 146 LYS D O 1
ATOM 3444 N N . LYS D 2 50 ? 46.006 -14.301 4.419 1.00 42.08 147 LYS D N 1
ATOM 3445 C CA . LYS D 2 50 ? 46.904 -14.275 3.266 1.00 46.52 147 LYS D CA 1
ATOM 3446 C C . LYS D 2 50 ? 46.305 -15.021 2.075 1.00 46.42 147 LYS D C 1
ATOM 3447 O O . LYS D 2 50 ? 46.380 -14.548 0.937 1.00 49.40 147 LYS D O 1
ATOM 3466 N N . ASN D 2 51 ? 45.696 -16.186 2.317 1.00 44.86 148 ASN D N 1
ATOM 3467 C CA . ASN D 2 51 ? 45.097 -16.979 1.250 1.00 43.58 148 ASN D CA 1
ATOM 3468 C C . ASN D 2 51 ? 43.794 -16.386 0.727 1.00 40.38 148 ASN D C 1
ATOM 3469 O O . ASN D 2 51 ? 43.263 -16.882 -0.271 1.00 42.35 148 ASN D O 1
ATOM 3480 N N . GLY D 2 52 ? 43.248 -15.374 1.391 1.00 40.50 149 GLY D N 1
ATOM 3481 C CA . GLY D 2 52 ? 42.042 -14.730 0.927 1.00 37.73 149 GLY D CA 1
ATOM 3482 C C . GLY D 2 52 ? 40.742 -15.310 1.438 1.00 34.64 149 GLY D C 1
ATOM 3483 O O . GLY D 2 52 ? 39.674 -14.840 1.020 1.00 34.32 149 GLY D O 1
ATOM 3487 N N . TYR D 2 53 ? 40.781 -16.307 2.328 1.00 32.72 150 TYR D N 1
ATOM 3488 C CA . TYR D 2 53 ? 39.530 -16.799 2.891 1.00 30.97 150 TYR D CA 1
ATOM 3489 C C . TYR D 2 53 ? 38.876 -15.733 3.757 1.00 29.81 150 TYR D C 1
ATOM 3490 O O . TYR D 2 53 ? 37.646 -15.670 3.844 1.00 28.72 150 TYR D O 1
ATOM 3508 N N . ILE D 2 54 ? 39.684 -14.908 4.418 1.00 30.84 151 ILE D N 1
ATOM 3509 C CA . ILE D 2 54 ? 39.211 -13.781 5.213 1.00 30.25 151 ILE D CA 1
ATOM 3510 C C . ILE D 2 54 ? 39.583 -12.506 4.469 1.00 32.94 151 ILE D C 1
ATOM 3511 O O . ILE D 2 54 ? 40.748 -12.317 4.096 1.00 34.32 151 ILE D O 1
ATOM 3527 N N . ASN D 2 55 ? 38.598 -11.642 4.247 1.00 36.61 152 ASN D N 1
ATOM 3528 C CA . ASN D 2 55 ? 38.777 -10.453 3.426 1.00 40.55 152 ASN D CA 1
ATOM 3529 C C . ASN D 2 55 ? 37.776 -9.401 3.887 1.00 44.17 152 ASN D C 1
ATOM 3530 O O . ASN D 2 55 ? 36.999 -9.622 4.820 1.00 40.54 152 ASN D O 1
ATOM 3541 N N . SER D 2 56 ? 37.808 -8.238 3.231 1.00 57.37 153 SER D N 1
ATOM 3542 C CA . SER D 2 56 ? 36.925 -7.145 3.624 1.00 61.61 153 SER D CA 1
ATOM 3543 C C . SER D 2 56 ? 35.454 -7.530 3.517 1.00 59.22 153 SER D C 1
ATOM 3544 O O . SER D 2 56 ? 34.635 -7.067 4.319 1.00 59.49 153 SER D O 1
ATOM 3552 N N . ALA D 2 57 ? 35.096 -8.368 2.544 1.00 60.47 154 ALA D N 1
ATOM 3553 C CA . ALA D 2 57 ? 33.701 -8.765 2.381 1.00 58.58 154 ALA D CA 1
ATOM 3554 C C . ALA D 2 57 ? 33.288 -9.774 3.449 1.00 56.54 154 ALA D C 1
ATOM 3555 O O . ALA D 2 57 ? 32.346 -9.535 4.212 1.00 56.38 154 ALA D O 1
ATOM 3562 N N . ASP D 2 58 ? 33.977 -10.913 3.507 1.00 57.72 155 ASP D N 1
ATOM 3563 C CA . ASP D 2 58 ? 33.737 -11.930 4.532 1.00 53.46 155 ASP D CA 1
ATOM 3564 C C . ASP D 2 58 ? 34.845 -11.808 5.576 1.00 49.27 155 ASP D C 1
ATOM 3565 O O . ASP D 2 58 ? 35.884 -12.464 5.491 1.00 49.72 155 ASP D O 1
ATOM 3574 N N . ASN D 2 59 ? 34.607 -10.958 6.576 1.00 29.51 156 ASN D N 1
ATOM 3575 C CA . ASN D 2 59 ? 35.561 -10.692 7.645 1.00 26.31 156 ASN D CA 1
ATOM 3576 C C . ASN D 2 59 ? 35.091 -11.284 8.971 1.00 25.04 156 ASN D C 1
ATOM 3577 O O . ASN D 2 59 ? 35.373 -10.733 10.038 1.00 23.17 156 ASN D O 1
ATOM 3588 N N . ILE D 2 60 ? 34.356 -12.394 8.921 1.00 25.12 157 ILE D N 1
ATOM 3589 C CA . ILE D 2 60 ? 33.752 -12.990 10.106 1.00 26.15 157 ILE D CA 1
ATOM 3590 C C . ILE D 2 60 ? 34.267 -14.413 10.258 1.00 23.61 157 ILE D C 1
ATOM 3591 O O . ILE D 2 60 ? 34.238 -15.200 9.305 1.00 24.16 157 ILE D O 1
ATOM 3607 N N . VAL D 2 61 ? 34.718 -14.742 11.465 1.00 17.50 158 VAL D N 1
ATOM 3608 C CA . VAL D 2 61 ? 35.151 -16.085 11.827 1.00 15.48 158 VAL D CA 1
ATOM 3609 C C . VAL D 2 61 ? 34.154 -16.639 12.834 1.00 14.41 158 VAL D C 1
ATOM 3610 O O . VAL D 2 61 ? 33.675 -15.911 13.711 1.00 14.30 158 VAL D O 1
ATOM 3623 N N . LEU D 2 62 ? 33.824 -17.916 12.696 1.00 14.30 159 LEU D N 1
ATOM 3624 C CA . LEU D 2 62 ? 32.854 -18.574 13.564 1.00 14.10 159 LEU D CA 1
ATOM 3625 C C . LEU D 2 62 ? 33.593 -19.568 14.454 1.00 13.21 159 LEU D C 1
ATOM 3626 O O . LEU D 2 62 ? 34.156 -20.552 13.961 1.00 13.28 159 LEU D O 1
ATOM 3642 N N . PHE D 2 63 ? 33.612 -19.292 15.756 1.00 10.74 160 PHE D N 1
ATOM 3643 C CA . PHE D 2 63 ? 34.156 -20.211 16.742 1.00 10.49 160 PHE D CA 1
ATOM 3644 C C . PHE D 2 63 ? 33.024 -20.925 17.472 1.00 10.50 160 PHE D C 1
ATOM 3645 O O . PHE D 2 63 ? 31.926 -20.388 17.637 1.00 10.48 160 PHE D O 1
ATOM 3662 N N . SER D 2 64 ? 33.312 -22.142 17.917 1.00 17.36 161 SER D N 1
ATOM 3663 C CA . SER D 2 64 ? 32.412 -22.891 18.782 1.00 19.17 161 SER D CA 1
ATOM 3664 C C . SER D 2 64 ? 33.266 -23.704 19.741 1.00 18.02 161 SER D C 1
ATOM 3665 O O . SER D 2 64 ? 34.374 -24.124 19.400 1.00 19.38 161 SER D O 1
ATOM 3673 N N . ALA D 2 65 ? 32.748 -23.917 20.946 1.00 10.79 162 ALA D N 1
ATOM 3674 C CA . ALA D 2 65 ? 33.539 -24.540 21.994 1.00 11.22 162 ALA D CA 1
ATOM 3675 C C . ALA D 2 65 ? 32.640 -25.327 22.932 1.00 11.78 162 ALA D C 1
ATOM 3676 O O . ALA D 2 65 ? 31.493 -24.949 23.181 1.00 11.89 162 ALA D O 1
ATOM 3683 N N . SER D 2 66 ? 33.184 -26.421 23.466 1.00 14.62 163 SER D N 1
ATOM 3684 C CA . SER D 2 66 ? 32.478 -27.237 24.443 1.00 16.83 163 SER D CA 1
ATOM 3685 C C . SER D 2 66 ? 33.473 -27.796 25.449 1.00 19.23 163 SER D C 1
ATOM 3686 O O . SER D 2 66 ? 34.567 -28.228 25.078 1.00 17.75 163 SER D O 1
ATOM 3694 N N . ILE D 2 67 ? 33.079 -27.788 26.718 1.00 30.74 164 ILE D N 1
ATOM 3695 C CA . ILE D 2 67 ? 33.893 -28.312 27.808 1.00 35.42 164 ILE D CA 1
ATOM 3696 C C . ILE D 2 67 ? 33.558 -29.777 28.050 1.00 38.20 164 ILE D C 1
ATOM 3697 O O . ILE D 2 67 ? 32.384 -30.169 28.051 1.00 41.15 164 ILE D O 1
ATOM 3713 N N . ASN D 2 68 ? 34.593 -30.586 28.262 1.00 30.97 165 ASN D N 1
ATOM 3714 C CA . ASN D 2 68 ? 34.445 -32.014 28.534 1.00 30.77 165 ASN D CA 1
ATOM 3715 C C . ASN D 2 68 ? 33.371 -32.689 27.691 1.00 30.98 165 ASN D C 1
ATOM 3716 O O . ASN D 2 68 ? 32.682 -33.596 28.160 1.00 32.40 165 ASN D O 1
ATOM 3720 N N . LYS D 2 79 ? 32.910 -20.892 33.994 1.00 60.51 176 LYS D N 1
ATOM 3721 C CA . LYS D 2 79 ? 34.151 -20.935 34.759 1.00 61.89 176 LYS D CA 1
ATOM 3722 C C . LYS D 2 79 ? 35.358 -20.944 33.824 1.00 60.75 176 LYS D C 1
ATOM 3723 O O . LYS D 2 79 ? 35.989 -19.915 33.588 1.00 60.59 176 LYS D O 1
ATOM 3727 N N . GLY D 2 80 ? 35.663 -22.123 33.293 1.00 55.75 177 GLY D N 1
ATOM 3728 C CA . GLY D 2 80 ? 36.775 -22.308 32.384 1.00 53.15 177 GLY D CA 1
ATOM 3729 C C . GLY D 2 80 ? 36.441 -21.849 30.981 1.00 48.06 177 GLY D C 1
ATOM 3730 O O . GLY D 2 80 ? 37.289 -21.295 30.275 1.00 48.66 177 GLY D O 1
ATOM 3734 N N . ILE D 2 81 ? 35.197 -22.094 30.563 1.00 36.99 178 ILE D N 1
ATOM 3735 C CA . ILE D 2 81 ? 34.772 -21.714 29.221 1.00 33.60 178 ILE D CA 1
ATOM 3736 C C . ILE D 2 81 ? 34.899 -20.213 29.018 1.00 34.84 178 ILE D C 1
ATOM 3737 O O . ILE D 2 81 ? 35.078 -19.748 27.885 1.00 33.79 178 ILE D O 1
ATOM 3753 N N . GLN D 2 82 ? 34.784 -19.425 30.090 1.00 40.47 179 GLN D N 1
ATOM 3754 C CA . GLN D 2 82 ? 34.970 -17.985 29.942 1.00 42.17 179 GLN D CA 1
ATOM 3755 C C . GLN D 2 82 ? 36.418 -17.652 29.596 1.00 39.19 179 GLN D C 1
ATOM 3756 O O . GLN D 2 82 ? 36.677 -16.734 28.810 1.00 41.06 179 GLN D O 1
ATOM 3770 N N . GLU D 2 83 ? 37.376 -18.384 30.169 1.00 26.22 180 GLU D N 1
ATOM 3771 C CA . GLU D 2 83 ? 38.772 -18.200 29.784 1.00 22.93 180 GLU D CA 1
ATOM 3772 C C . GLU D 2 83 ? 38.982 -18.586 28.324 1.00 20.50 180 GLU D C 1
ATOM 3773 O O . GLU D 2 83 ? 39.718 -17.912 27.592 1.00 19.44 180 GLU D O 1
ATOM 3777 N N . ILE D 2 84 ? 38.358 -19.684 27.891 1.00 21.37 181 ILE D N 1
ATOM 3778 C CA . ILE D 2 84 ? 38.411 -20.069 26.484 1.00 19.86 181 ILE D CA 1
ATOM 3779 C C . ILE D 2 84 ? 37.788 -18.983 25.616 1.00 19.71 181 ILE D C 1
ATOM 3780 O O . ILE D 2 84 ? 38.339 -18.601 24.579 1.00 19.06 181 ILE D O 1
ATOM 3796 N N . ILE D 2 85 ? 36.619 -18.483 26.020 1.00 19.18 182 ILE D N 1
ATOM 3797 C CA . ILE D 2 85 ? 35.941 -17.457 25.233 1.00 19.86 182 ILE D CA 1
ATOM 3798 C C . ILE D 2 85 ? 36.805 -16.205 25.131 1.00 20.24 182 ILE D C 1
ATOM 3799 O O . ILE D 2 85 ? 36.870 -15.565 24.075 1.00 19.75 182 ILE D O 1
ATOM 3815 N N . SER D 2 86 ? 37.481 -15.833 26.221 1.00 21.42 183 SER D N 1
ATOM 3816 C CA . SER D 2 86 ? 38.362 -14.670 26.173 1.00 22.15 183 SER D CA 1
ATOM 3817 C C . SER D 2 86 ? 39.488 -14.883 25.170 1.00 20.11 183 SER D C 1
ATOM 3818 O O . SER D 2 86 ? 39.867 -13.958 24.441 1.00 19.55 183 SER D O 1
ATOM 3826 N N . THR D 2 87 ? 40.036 -16.099 25.117 1.00 19.84 184 THR D N 1
ATOM 3827 C CA . THR D 2 87 ? 41.086 -16.394 24.151 1.00 18.87 184 THR D CA 1
ATOM 3828 C C . THR D 2 87 ? 40.569 -16.261 22.724 1.00 17.60 184 THR D C 1
ATOM 3829 O O . THR D 2 87 ? 41.269 -15.742 21.848 1.00 17.89 184 THR D O 1
ATOM 3840 N N . LEU D 2 88 ? 39.344 -16.726 22.471 1.00 12.97 185 LEU D N 1
ATOM 3841 C CA . LEU D 2 88 ? 38.783 -16.644 21.126 1.00 12.06 185 LEU D CA 1
ATOM 3842 C C . LEU D 2 88 ? 38.510 -15.198 20.728 1.00 12.56 185 LEU D C 1
ATOM 3843 O O . LEU D 2 88 ? 38.770 -14.805 19.585 1.00 12.56 185 LEU D O 1
ATOM 3859 N N . LYS D 2 89 ? 37.992 -14.388 21.656 1.00 20.46 186 LYS D N 1
ATOM 3860 C CA . LYS D 2 89 ? 37.784 -12.973 21.369 1.00 23.18 186 LYS D CA 1
ATOM 3861 C C . LYS D 2 89 ? 39.095 -12.285 21.013 1.00 23.71 186 LYS D C 1
ATOM 3862 O O . LYS D 2 89 ? 39.190 -11.590 19.995 1.00 24.04 186 LYS D O 1
ATOM 3881 N N . ASP D 2 90 ? 40.122 -12.471 21.848 1.00 22.70 187 ASP D N 1
ATOM 3882 C CA . ASP D 2 90 ? 41.419 -11.845 21.608 1.00 22.97 187 ASP D CA 1
ATOM 3883 C C . ASP D 2 90 ? 41.991 -12.260 20.260 1.00 21.17 187 ASP D C 1
ATOM 3884 O O . ASP D 2 90 ? 42.481 -11.423 19.494 1.00 21.27 187 ASP D O 1
ATOM 3893 N N . VAL D 2 91 ? 41.950 -13.560 19.961 1.00 19.52 188 VAL D N 1
ATOM 3894 C CA . VAL D 2 91 ? 42.494 -14.063 18.704 1.00 19.34 188 VAL D CA 1
ATOM 3895 C C . VAL D 2 91 ? 41.901 -13.294 17.530 1.00 19.61 188 VAL D C 1
ATOM 3896 O O . VAL D 2 91 ? 42.616 -12.863 16.618 1.00 20.69 188 VAL D O 1
ATOM 3909 N N . ALA D 2 92 ? 40.578 -13.122 17.534 1.00 15.61 189 ALA D N 1
ATOM 3910 C CA . ALA D 2 92 ? 39.913 -12.437 16.432 1.00 15.55 189 ALA D CA 1
ATOM 3911 C C . ALA D 2 92 ? 40.176 -10.938 16.483 1.00 17.68 189 ALA D C 1
ATOM 3912 O O . ALA D 2 92 ? 40.521 -10.321 15.468 1.00 18.53 189 ALA D O 1
ATOM 3919 N N . LYS D 2 93 ? 40.022 -10.334 17.664 1.00 23.07 190 LYS D N 1
ATOM 3920 C CA . LYS D 2 93 ? 40.255 -8.902 17.807 1.00 25.90 190 LYS D CA 1
ATOM 3921 C C . LYS D 2 93 ? 41.669 -8.535 17.377 1.00 26.97 190 LYS D C 1
ATOM 3922 O O . LYS D 2 93 ? 41.877 -7.554 16.653 1.00 28.72 190 LYS D O 1
ATOM 3941 N N . ASP D 2 94 ? 42.661 -9.311 17.820 1.00 23.86 191 ASP D N 1
ATOM 3942 C CA . ASP D 2 94 ? 44.043 -9.016 17.467 1.00 25.10 191 ASP D CA 1
ATOM 3943 C C . ASP D 2 94 ? 44.288 -9.166 15.969 1.00 26.04 191 ASP D C 1
ATOM 3944 O O . ASP D 2 94 ? 45.164 -8.493 15.414 1.00 27.92 191 ASP D O 1
ATOM 3953 N N . ALA D 2 95 ? 43.532 -10.041 15.303 1.00 24.02 192 ALA D N 1
ATOM 3954 C CA . ALA D 2 95 ? 43.659 -10.247 13.866 1.00 22.85 192 ALA D CA 1
ATOM 3955 C C . ALA D 2 95 ? 42.815 -9.287 13.039 1.00 22.63 192 ALA D C 1
ATOM 3956 O O . ALA D 2 95 ? 42.919 -9.302 11.809 1.00 22.28 192 ALA D O 1
ATOM 3963 N N . GLY D 2 96 ? 41.983 -8.467 13.673 1.00 26.34 193 GLY D N 1
ATOM 3964 C CA . GLY D 2 96 ? 41.170 -7.521 12.939 1.00 27.81 193 GLY D CA 1
ATOM 3965 C C . GLY D 2 96 ? 39.973 -8.117 12.238 1.00 27.10 193 GLY D C 1
ATOM 3966 O O . GLY D 2 96 ? 39.523 -7.570 11.226 1.00 28.77 193 GLY D O 1
ATOM 3970 N N . VAL D 2 97 ? 39.441 -9.227 12.744 1.00 24.43 194 VAL D N 1
ATOM 3971 C CA . VAL D 2 97 ? 38.294 -9.886 12.136 1.00 22.70 194 VAL D CA 1
ATOM 3972 C C . VAL D 2 97 ? 37.158 -9.904 13.149 1.00 22.54 194 VAL D C 1
ATOM 3973 O O . VAL D 2 97 ? 37.382 -10.026 14.358 1.00 22.04 194 VAL D O 1
ATOM 3986 N N . LYS D 2 98 ? 35.932 -9.779 12.648 1.00 26.61 195 LYS D N 1
ATOM 3987 C CA . LYS D 2 98 ? 34.750 -9.945 13.482 1.00 27.07 195 LYS D CA 1
ATOM 3988 C C . LYS D 2 98 ? 34.566 -11.423 13.819 1.00 24.89 195 LYS D C 1
ATOM 3989 O O . LYS D 2 98 ? 35.090 -12.308 13.137 1.00 24.50 195 LYS D O 1
ATOM 4008 N N . PHE D 2 99 ? 33.811 -11.692 14.882 1.00 20.56 196 PHE D N 1
ATOM 4009 C CA . PHE D 2 99 ? 33.689 -13.057 15.367 1.00 18.61 196 PHE D CA 1
ATOM 4010 C C . PHE D 2 99 ? 32.275 -13.357 15.838 1.00 18.71 196 PHE D C 1
ATOM 4011 O O . PHE D 2 99 ? 31.526 -12.464 16.243 1.00 19.48 196 PHE D O 1
ATOM 4028 N N . GLU D 2 100 ? 31.928 -14.640 15.763 1.00 20.89 197 GLU D N 1
ATOM 4029 C CA . GLU D 2 100 ? 30.783 -15.213 16.455 1.00 20.62 197 GLU D CA 1
ATOM 4030 C C . GLU D 2 100 ? 31.278 -16.435 17.217 1.00 18.92 197 GLU D C 1
ATOM 4031 O O . GLU D 2 100 ? 31.948 -17.297 16.640 1.00 17.87 197 GLU D O 1
ATOM 4043 N N . ILE D 2 101 ? 30.971 -16.495 18.511 1.00 15.61 198 ILE D N 1
ATOM 4044 C CA . ILE D 2 101 ? 31.394 -17.592 19.379 1.00 15.24 198 ILE D CA 1
ATOM 4045 C C . ILE D 2 101 ? 30.136 -18.271 19.902 1.00 15.32 198 ILE D C 1
ATOM 4046 O O . ILE D 2 101 ? 29.328 -17.641 20.596 1.00 16.67 198 ILE D O 1
ATOM 4062 N N . ILE D 2 102 ? 29.978 -19.550 19.581 1.00 14.53 199 ILE D N 1
ATOM 4063 C CA . ILE D 2 102 ? 28.778 -20.301 19.942 1.00 14.98 199 ILE D CA 1
ATOM 4064 C C . ILE D 2 102 ? 29.167 -21.382 20.942 1.00 14.62 199 ILE D C 1
ATOM 4065 O O . ILE D 2 102 ? 29.693 -22.432 20.545 1.00 13.85 199 ILE D O 1
ATOM 4081 N N . PRO D 2 103 ? 28.920 -21.181 22.234 1.00 15.83 200 PRO D N 1
ATOM 4082 C CA . PRO D 2 103 ? 29.164 -22.261 23.198 1.00 16.35 200 PRO D CA 1
ATOM 4083 C C . PRO D 2 103 ? 28.311 -23.474 22.869 1.00 16.07 200 PRO D C 1
ATOM 4084 O O . PRO D 2 103 ? 27.152 -23.352 22.464 1.00 17.25 200 PRO D O 1
ATOM 4095 N N . SER D 2 104 ? 28.893 -24.653 23.052 1.00 15.58 201 SER D N 1
ATOM 4096 C CA . SER D 2 104 ? 28.236 -25.899 22.698 1.00 15.92 201 SER D CA 1
ATOM 4097 C C . SER D 2 104 ? 28.360 -26.882 23.855 1.00 17.37 201 SER D C 1
ATOM 4098 O O . SER D 2 104 ? 28.965 -26.591 24.893 1.00 17.50 201 SER D O 1
ATOM 4106 N N . THR D 2 105 ? 27.754 -28.050 23.675 1.00 18.29 202 THR D N 1
ATOM 4107 C CA . THR D 2 105 ? 27.781 -29.110 24.667 1.00 19.82 202 THR D CA 1
ATOM 4108 C C . THR D 2 105 ? 28.291 -30.391 24.024 1.00 20.35 202 THR D C 1
ATOM 4109 O O . THR D 2 105 ? 28.359 -30.520 22.800 1.00 19.35 202 THR D O 1
ATOM 4120 N N . GLU D 2 106 ? 28.656 -31.349 24.878 1.00 26.44 203 GLU D N 1
ATOM 4121 C CA . GLU D 2 106 ? 29.049 -32.668 24.395 1.00 28.04 203 GLU D CA 1
ATOM 4122 C C . GLU D 2 106 ? 27.897 -33.343 23.662 1.00 26.73 203 GLU D C 1
ATOM 4123 O O . GLU D 2 106 ? 28.109 -34.046 22.667 1.00 26.59 203 GLU D O 1
ATOM 4135 N N . GLU D 2 107 ? 26.665 -33.126 24.131 1.00 20.98 204 GLU D N 1
ATOM 4136 C CA . GLU D 2 107 ? 25.496 -33.682 23.459 1.00 21.08 204 GLU D CA 1
ATOM 4137 C C . GLU D 2 107 ? 25.393 -33.163 22.032 1.00 20.14 204 GLU D C 1
ATOM 4138 O O . GLU D 2 107 ? 25.191 -33.937 21.090 1.00 20.31 204 GLU D O 1
ATOM 4150 N N . ASP D 2 108 ? 25.527 -31.849 21.854 1.00 25.84 205 ASP D N 1
ATOM 4151 C CA . ASP D 2 108 ? 25.443 -31.269 20.519 1.00 25.86 205 ASP D CA 1
ATOM 4152 C C . ASP D 2 108 ? 26.685 -31.570 19.689 1.00 24.42 205 ASP D C 1
ATOM 4153 O O . ASP D 2 108 ? 26.587 -31.721 18.466 1.00 24.13 205 ASP D O 1
ATOM 4162 N N . ARG D 2 109 ? 27.857 -31.657 20.325 1.00 19.07 206 ARG D N 1
ATOM 4163 C CA . ARG D 2 109 ? 29.080 -31.941 19.579 1.00 17.99 206 ARG D CA 1
ATOM 4164 C C . ARG D 2 109 ? 29.003 -33.304 18.904 1.00 18.79 206 ARG D C 1
ATOM 4165 O O . ARG D 2 109 ? 29.457 -33.467 17.766 1.00 18.00 206 ARG D O 1
ATOM 4186 N N . GLN D 2 110 ? 28.425 -34.296 19.585 1.00 22.12 207 GLN D N 1
ATOM 4187 C CA . GLN D 2 110 ? 28.269 -35.612 18.975 1.00 24.53 207 GLN D CA 1
ATOM 4188 C C . GLN D 2 110 ? 27.235 -35.578 17.856 1.00 24.79 207 GLN D C 1
ATOM 4189 O O . GLN D 2 110 ? 27.425 -36.205 16.808 1.00 24.62 207 GLN D O 1
ATOM 4203 N N . LYS D 2 111 ? 26.128 -34.861 18.063 1.00 26.94 208 LYS D N 1
ATOM 4204 C CA . LYS D 2 111 ? 25.140 -34.704 17.002 1.00 27.87 208 LYS D CA 1
ATOM 4205 C C . LYS D 2 111 ? 25.746 -34.023 15.781 1.00 25.93 208 LYS D C 1
ATOM 4206 O O . LYS D 2 111 ? 25.429 -34.378 14.639 1.00 27.41 208 LYS D O 1
ATOM 4225 N N . ALA D 2 112 ? 26.620 -33.039 16.003 1.00 19.25 209 ALA D N 1
ATOM 4226 C CA . ALA D 2 112 ? 27.293 -32.371 14.895 1.00 16.50 209 ALA D CA 1
ATOM 4227 C C . ALA D 2 112 ? 28.256 -33.316 14.190 1.00 18.68 209 ALA D C 1
ATOM 4228 O O . ALA D 2 112 ? 28.267 -33.403 12.957 1.00 18.95 209 ALA D O 1
ATOM 4235 N N . LEU D 2 113 ? 29.082 -34.028 14.960 1.00 24.64 210 LEU D N 1
ATOM 4236 C CA . LEU D 2 113 ? 30.021 -34.975 14.370 1.00 27.92 210 LEU D CA 1
ATOM 4237 C C . LEU D 2 113 ? 29.298 -36.052 13.570 1.00 31.62 210 LEU D C 1
ATOM 4238 O O . LEU D 2 113 ? 29.756 -36.446 12.490 1.00 31.36 210 LEU D O 1
ATOM 4254 N N . ASP D 2 114 ? 28.162 -36.534 14.079 1.00 36.30 211 ASP D N 1
ATOM 4255 C CA . ASP D 2 114 ? 27.460 -37.630 13.420 1.00 40.57 211 ASP D CA 1
ATOM 4256 C C . ASP D 2 114 ? 27.019 -37.263 12.009 1.00 39.26 211 ASP D C 1
ATOM 4257 O O . ASP D 2 114 ? 26.888 -38.146 11.154 1.00 41.73 211 ASP D O 1
ATOM 4266 N N . GLN D 2 115 ? 26.779 -35.979 11.744 1.00 37.69 212 GLN D N 1
ATOM 4267 C CA . GLN D 2 115 ? 26.422 -35.512 10.410 1.00 36.73 212 GLN D CA 1
ATOM 4268 C C . GLN D 2 115 ? 27.533 -34.688 9.764 1.00 36.94 212 GLN D C 1
ATOM 4269 O O . GLN D 2 115 ? 27.277 -33.945 8.812 1.00 36.07 212 GLN D O 1
ATOM 4283 N N . ASN D 2 116 ? 28.755 -34.787 10.281 1.00 43.71 213 ASN D N 1
ATOM 4284 C CA . ASN D 2 116 ? 29.913 -34.119 9.691 1.00 45.21 213 ASN D CA 1
ATOM 4285 C C . ASN D 2 116 ? 29.693 -32.612 9.564 1.00 40.14 213 ASN D C 1
ATOM 4286 O O . ASN D 2 116 ? 29.819 -32.025 8.487 1.00 40.90 213 ASN D O 1
ATOM 4297 N N . LEU D 2 117 ? 29.341 -31.989 10.684 1.00 28.22 214 LEU D N 1
ATOM 4298 C CA . LEU D 2 117 ? 29.253 -30.541 10.784 1.00 23.88 214 LEU D CA 1
ATOM 4299 C C . LEU D 2 117 ? 30.076 -30.081 11.977 1.00 22.32 214 LEU D C 1
ATOM 4300 O O . LEU D 2 117 ? 30.235 -30.812 12.959 1.00 23.23 214 LEU D O 1
ATOM 4316 N N . SER D 2 118 ? 30.599 -28.862 11.887 1.00 18.32 215 SER D N 1
ATOM 4317 C CA . SER D 2 118 ? 31.212 -28.247 13.052 1.00 16.69 215 SER D CA 1
ATOM 4318 C C . SER D 2 118 ? 30.138 -27.904 14.081 1.00 14.80 215 SER D C 1
ATOM 4319 O O . SER D 2 118 ? 28.954 -27.768 13.762 1.00 14.76 215 SER D O 1
ATOM 4327 N N . MET D 2 119 ? 30.565 -27.764 15.337 1.00 13.25 216 MET D N 1
ATOM 4328 C CA . MET D 2 119 ? 29.628 -27.380 16.385 1.00 13.64 216 MET D CA 1
ATOM 4329 C C . MET D 2 119 ? 28.929 -26.071 16.038 1.00 12.73 216 MET D C 1
ATOM 4330 O O . MET D 2 119 ? 27.732 -25.906 16.303 1.00 12.56 216 MET D O 1
ATOM 4344 N N . GLY D 2 120 ? 29.662 -25.128 15.444 1.00 13.11 217 GLY D N 1
ATOM 4345 C CA . GLY D 2 120 ? 29.076 -23.836 15.131 1.00 13.19 217 GLY D CA 1
ATOM 4346 C C . GLY D 2 120 ? 28.056 -23.910 14.012 1.00 12.98 217 GLY D C 1
ATOM 4347 O O . GLY D 2 120 ? 26.956 -23.363 14.126 1.00 13.44 217 GLY D O 1
ATOM 4351 N N . ARG D 2 121 ? 28.408 -24.578 12.908 1.00 11.35 218 ARG D N 1
ATOM 4352 C CA . ARG D 2 121 ? 27.474 -24.695 11.792 1.00 11.66 218 ARG D CA 1
ATOM 4353 C C . ARG D 2 121 ? 26.247 -25.517 12.169 1.00 12.20 218 ARG D C 1
ATOM 4354 O O . ARG D 2 121 ? 25.149 -25.258 11.662 1.00 12.23 218 ARG D O 1
ATOM 4375 N N . TYR D 2 122 ? 26.410 -26.510 13.043 1.00 11.96 219 TYR D N 1
ATOM 4376 C CA . TYR D 2 122 ? 25.268 -27.285 13.509 1.00 12.51 219 TYR D CA 1
ATOM 4377 C C . TYR D 2 122 ? 24.310 -26.426 14.324 1.00 12.31 219 TYR D C 1
ATOM 4378 O O . TYR D 2 122 ? 23.092 -26.462 14.107 1.00 12.76 219 TYR D O 1
ATOM 4396 N N . ALA D 2 123 ? 24.842 -25.634 15.258 1.00 12.04 220 ALA D N 1
ATOM 4397 C CA . ALA D 2 123 ? 23.987 -24.778 16.075 1.00 12.22 220 ALA D CA 1
ATOM 4398 C C . ALA D 2 123 ? 23.265 -23.732 15.234 1.00 12.15 220 ALA D C 1
ATOM 4399 O O . ALA D 2 123 ? 22.134 -23.352 15.553 1.00 12.65 220 ALA D O 1
ATOM 4406 N N . ILE D 2 124 ? 23.904 -23.247 14.168 1.00 12.25 221 ILE D N 1
ATOM 4407 C CA . ILE D 2 124 ? 23.269 -22.265 13.297 1.00 12.70 221 ILE D CA 1
ATOM 4408 C C . ILE D 2 124 ? 22.215 -22.933 12.424 1.00 12.56 221 ILE D C 1
ATOM 4409 O O . ILE D 2 124 ? 21.171 -22.343 12.120 1.00 13.12 221 ILE D O 1
ATOM 4425 N N . TYR D 2 125 ? 22.476 -24.171 12.001 1.00 12.14 222 TYR D N 1
ATOM 4426 C CA . TYR D 2 125 ? 21.517 -24.933 11.206 1.00 12.85 222 TYR D CA 1
ATOM 4427 C C . TYR D 2 125 ? 20.269 -25.245 12.018 1.00 13.39 222 TYR D C 1
ATOM 4428 O O . TYR D 2 125 ? 19.143 -25.038 11.549 1.00 13.96 222 TYR D O 1
ATOM 4446 N N . VAL D 2 126 ? 20.450 -25.727 13.248 1.00 13.36 223 VAL D N 1
ATOM 4447 C CA . VAL D 2 126 ? 19.312 -26.001 14.118 1.00 14.06 223 VAL D CA 1
ATOM 4448 C C . VAL D 2 126 ? 18.544 -24.720 14.411 1.00 14.20 223 VAL D C 1
ATOM 4449 O O . VAL D 2 126 ? 17.309 -24.695 14.362 1.00 15.00 223 VAL D O 1
ATOM 4462 N N . LYS D 2 127 ? 19.260 -23.635 14.714 1.00 16.27 224 LYS D N 1
ATOM 4463 C CA . LYS D 2 127 ? 18.594 -22.370 15.006 1.00 17.74 224 LYS D CA 1
ATOM 4464 C C . LYS D 2 127 ? 17.812 -21.866 13.798 1.00 18.79 224 LYS D C 1
ATOM 4465 O O . LYS D 2 127 ? 16.687 -21.372 13.942 1.00 19.19 224 LYS D O 1
ATOM 4484 N N . ALA D 2 128 ? 18.394 -21.969 12.599 1.00 18.46 225 ALA D N 1
ATOM 4485 C CA . ALA D 2 128 ? 17.693 -21.519 11.401 1.00 19.03 225 ALA D CA 1
ATOM 4486 C C . ALA D 2 128 ? 16.386 -22.277 11.217 1.00 19.87 225 ALA D C 1
ATOM 4487 O O . ALA D 2 128 ? 15.346 -21.681 10.910 1.00 20.96 225 ALA D O 1
ATOM 4494 N N . VAL D 2 129 ? 16.425 -23.598 11.402 1.00 15.75 226 VAL D N 1
ATOM 4495 C CA . VAL D 2 129 ? 15.233 -24.429 11.263 1.00 16.75 226 VAL D CA 1
ATOM 4496 C C . VAL D 2 129 ? 14.151 -24.002 12.246 1.00 17.51 226 VAL D C 1
ATOM 4497 O O . VAL D 2 129 ? 12.972 -23.895 11.883 1.00 18.49 226 VAL D O 1
ATOM 4510 N N . GLU D 2 130 ? 14.528 -23.749 13.500 1.00 22.96 227 GLU D N 1
ATOM 4511 C CA . GLU D 2 130 ? 13.528 -23.439 14.514 1.00 24.38 227 GLU D CA 1
ATOM 4512 C C . GLU D 2 130 ? 12.857 -22.096 14.265 1.00 24.93 227 GLU D C 1
ATOM 4513 O O . GLU D 2 130 ? 11.717 -21.891 14.694 1.00 27.19 227 GLU D O 1
ATOM 4525 N N . GLU D 2 131 ? 13.527 -21.181 13.568 1.00 20.31 228 GLU D N 1
ATOM 4526 C CA . GLU D 2 131 ? 12.973 -19.862 13.297 1.00 20.42 228 GLU D CA 1
ATOM 4527 C C . GLU D 2 131 ? 12.304 -19.780 11.932 1.00 22.19 228 GLU D C 1
ATOM 4528 O O . GLU D 2 131 ? 11.915 -18.689 11.508 1.00 22.25 228 GLU D O 1
ATOM 4540 N N . GLY D 2 132 ? 12.180 -20.902 11.228 1.00 27.49 229 GLY D N 1
ATOM 4541 C CA . GLY D 2 132 ? 11.511 -20.919 9.946 1.00 29.74 229 GLY D CA 1
ATOM 4542 C C . GLY D 2 132 ? 12.335 -20.446 8.775 1.00 29.75 229 GLY D C 1
ATOM 4543 O O . GLY D 2 132 ? 11.769 -20.179 7.708 1.00 31.01 229 GLY D O 1
ATOM 4547 N N . VAL D 2 133 ? 13.646 -20.342 8.929 1.00 24.30 230 VAL D N 1
ATOM 4548 C CA . VAL D 2 133 ? 14.508 -19.957 7.821 1.00 22.65 230 VAL D CA 1
ATOM 4549 C C . VAL D 2 133 ? 14.768 -21.197 6.980 1.00 24.09 230 VAL D C 1
ATOM 4550 O O . VAL D 2 133 ? 14.968 -22.295 7.511 1.00 23.14 230 VAL D O 1
ATOM 4563 N N . ASN D 2 134 ? 14.755 -21.033 5.661 1.00 29.44 231 ASN D N 1
ATOM 4564 C CA . ASN D 2 134 ? 14.939 -22.168 4.757 1.00 32.66 231 ASN D CA 1
ATOM 4565 C C . ASN D 2 134 ? 16.437 -22.325 4.537 1.00 30.51 231 ASN D C 1
ATOM 4566 O O . ASN D 2 134 ? 17.032 -21.719 3.642 1.00 31.01 231 ASN D O 1
ATOM 4577 N N . LEU D 2 135 ? 17.049 -23.167 5.367 1.00 28.14 232 LEU D N 1
ATOM 4578 C CA . LEU D 2 135 ? 18.479 -23.472 5.303 1.00 25.22 232 LEU D CA 1
ATOM 4579 C C . LEU D 2 135 ? 18.607 -24.993 5.338 1.00 25.31 232 LEU D C 1
ATOM 4580 O O . LEU D 2 135 ? 18.418 -25.609 6.390 1.00 25.53 232 LEU D O 1
ATOM 4596 N N . ASN D 2 136 ? 18.902 -25.589 4.186 1.00 20.01 233 ASN D N 1
ATOM 4597 C CA . ASN D 2 136 ? 19.043 -27.030 4.084 1.00 20.46 233 ASN D CA 1
ATOM 4598 C C . ASN D 2 136 ? 20.425 -27.480 4.554 1.00 18.49 233 ASN D C 1
ATOM 4599 O O . ASN D 2 136 ? 21.307 -26.672 4.857 1.00 17.20 233 ASN D O 1
ATOM 4610 N N . LEU D 2 137 ? 20.603 -28.803 4.617 1.00 20.65 234 LEU D N 1
ATOM 4611 C CA . LEU D 2 137 ? 21.849 -29.363 5.132 1.00 21.22 234 LEU D CA 1
ATOM 4612 C C . LEU D 2 137 ? 23.034 -28.993 4.250 1.00 20.71 234 LEU D C 1
ATOM 4613 O O . LEU D 2 137 ? 24.124 -28.703 4.755 1.00 19.62 234 LEU D O 1
ATOM 4629 N N . GLU D 2 138 ? 22.853 -29.025 2.929 1.00 29.20 235 GLU D N 1
ATOM 4630 C CA . GLU D 2 138 ? 23.965 -28.720 2.037 1.00 30.21 235 GLU D CA 1
ATOM 4631 C C . GLU D 2 138 ? 24.391 -27.263 2.174 1.00 28.28 235 GLU D C 1
ATOM 4632 O O . GLU D 2 138 ? 25.587 -26.953 2.124 1.00 27.12 235 GLU D O 1
ATOM 4644 N N . ASP D 2 139 ? 23.453 -26.372 2.405 1.00 23.67 236 ASP D N 1
ATOM 4645 C CA . ASP D 2 139 ? 23.750 -24.938 2.547 1.00 22.55 236 ASP D CA 1
ATOM 4646 C C . ASP D 2 139 ? 24.405 -24.754 3.916 1.00 19.75 236 ASP D C 1
ATOM 4647 O O . ASP D 2 139 ? 25.334 -24.050 4.005 1.00 18.56 236 ASP D O 1
ATOM 4656 N N . ALA D 2 140 ? 23.884 -25.378 4.953 1.00 17.82 237 ALA D N 1
ATOM 4657 C CA . ALA D 2 140 ? 24.461 -25.234 6.284 1.00 16.66 237 ALA D CA 1
ATOM 4658 C C . ALA D 2 140 ? 25.921 -25.670 6.315 1.00 16.38 237 ALA D C 1
ATOM 4659 O O . ALA D 2 140 ? 26.717 -25.112 7.079 1.00 15.24 237 ALA D O 1
ATOM 4666 N N . ARG D 2 141 ? 26.294 -26.650 5.488 1.00 22.61 238 ARG D N 1
ATOM 4667 C CA . ARG D 2 141 ? 27.657 -27.163 5.506 1.00 22.71 238 ARG D CA 1
ATOM 4668 C C . ARG D 2 141 ? 28.599 -26.329 4.649 1.00 20.89 238 ARG D C 1
ATOM 4669 O O . ARG D 2 141 ? 29.789 -26.223 4.964 1.00 20.16 238 ARG D O 1
ATOM 4690 N N . ASN D 2 142 ? 28.091 -25.746 3.563 1.00 16.81 239 ASN D N 1
ATOM 4691 C CA . ASN D 2 142 ? 28.937 -25.204 2.512 1.00 16.99 239 ASN D CA 1
ATOM 4692 C C . ASN D 2 142 ? 28.778 -23.713 2.259 1.00 17.94 239 ASN D C 1
ATOM 4693 O O . ASN D 2 142 ? 29.650 -23.128 1.610 1.00 18.10 239 ASN D O 1
ATOM 4704 N N . LEU D 2 143 ? 27.717 -23.080 2.749 1.00 20.16 240 LEU D N 1
ATOM 4705 C CA . LEU D 2 143 ? 27.607 -21.635 2.622 1.00 20.37 240 LEU D CA 1
ATOM 4706 C C . LEU D 2 143 ? 28.677 -20.956 3.470 1.00 19.15 240 LEU D C 1
ATOM 4707 O O . LEU D 2 143 ? 29.137 -21.494 4.482 1.00 19.47 240 LEU D O 1
ATOM 4723 N N . SER D 2 144 ? 29.077 -19.761 3.045 1.00 15.40 241 SER D N 1
ATOM 4724 C CA . SER D 2 144 ? 30.091 -19.018 3.772 1.00 14.82 241 SER D CA 1
ATOM 4725 C C . SER D 2 144 ? 29.571 -18.611 5.148 1.00 14.27 241 SER D C 1
ATOM 4726 O O . SER D 2 144 ? 28.365 -18.555 5.397 1.00 13.96 241 SER D O 1
ATOM 4734 N N . VAL D 2 145 ? 30.510 -18.323 6.051 1.00 15.94 242 VAL D N 1
ATOM 4735 C CA . VAL D 2 145 ? 30.136 -17.903 7.399 1.00 15.41 242 VAL D CA 1
ATOM 4736 C C . VAL D 2 145 ? 29.269 -16.653 7.334 1.00 15.23 242 VAL D C 1
ATOM 4737 O O . VAL D 2 145 ? 28.222 -16.567 7.983 1.00 14.46 242 VAL D O 1
ATOM 4750 N N . SER D 2 146 ? 29.715 -15.648 6.579 1.00 17.66 243 SER D N 1
ATOM 4751 C CA . SER D 2 146 ? 28.939 -14.420 6.454 1.00 20.28 243 SER D CA 1
ATOM 4752 C C . SER D 2 146 ? 27.571 -14.680 5.832 1.00 19.38 243 SER D C 1
ATOM 4753 O O . SER D 2 146 ? 26.603 -13.980 6.149 1.00 18.96 243 SER D O 1
ATOM 4761 N N . GLU D 2 147 ? 27.466 -15.677 4.951 1.00 18.20 244 GLU D N 1
ATOM 4762 C CA . GLU D 2 147 ? 26.180 -15.973 4.330 1.00 18.13 244 GLU D CA 1
ATOM 4763 C C . GLU D 2 147 ? 25.225 -16.617 5.330 1.00 17.72 244 GLU D C 1
ATOM 4764 O O . GLU D 2 147 ? 24.062 -16.213 5.438 1.00 18.32 244 GLU D O 1
ATOM 4768 N N . ILE D 2 148 ? 25.697 -17.624 6.072 1.00 20.18 245 ILE D N 1
ATOM 4769 C CA . ILE D 2 148 ? 24.811 -18.316 7.004 1.00 20.17 245 ILE D CA 1
ATOM 4770 C C . ILE D 2 148 ? 24.441 -17.425 8.185 1.00 19.03 245 ILE D C 1
ATOM 4771 O O . ILE D 2 148 ? 23.335 -17.536 8.727 1.00 19.92 245 ILE D O 1
ATOM 4787 N N . LEU D 2 149 ? 25.343 -16.540 8.617 1.00 16.65 246 LEU D N 1
ATOM 4788 C CA . LEU D 2 149 ? 24.996 -15.643 9.714 1.00 16.01 246 LEU D CA 1
ATOM 4789 C C . LEU D 2 149 ? 23.989 -14.589 9.271 1.00 17.10 246 LEU D C 1
ATOM 4790 O O . LEU D 2 149 ? 23.142 -14.172 10.067 1.00 16.91 246 LEU D O 1
ATOM 4806 N N . GLY D 2 150 ? 24.048 -14.163 8.008 1.00 18.28 247 GLY D N 1
ATOM 4807 C CA . GLY D 2 150 ? 23.059 -13.229 7.500 1.00 19.51 247 GLY D CA 1
ATOM 4808 C C . GLY D 2 150 ? 21.681 -13.838 7.339 1.00 19.16 247 GLY D C 1
ATOM 4809 O O . GLY D 2 150 ? 20.674 -13.126 7.400 1.00 19.98 247 GLY D O 1
ATOM 4813 N N . LYS D 2 151 ? 21.613 -15.153 7.134 1.00 20.24 248 LYS D N 1
ATOM 4814 C CA . LYS D 2 151 ? 20.330 -15.823 6.986 1.00 20.55 248 LYS D CA 1
ATOM 4815 C C . LYS D 2 151 ? 19.691 -16.162 8.324 1.00 19.73 248 LYS D C 1
ATOM 4816 O O . LYS D 2 151 ? 18.461 -16.248 8.411 1.00 19.93 248 LYS D O 1
ATOM 4835 N N . VAL D 2 152 ? 20.490 -16.330 9.376 1.00 20.07 249 VAL D N 1
ATOM 4836 C CA . VAL D 2 152 ? 19.974 -16.856 10.634 1.00 20.28 249 VAL D CA 1
ATOM 4837 C C . VAL D 2 152 ? 19.816 -15.744 11.660 1.00 19.54 249 VAL D C 1
ATOM 4838 O O . VAL D 2 152 ? 18.945 -15.818 12.531 1.00 19.97 249 VAL D O 1
ATOM 4851 N N . ASN D 2 153 ? 20.643 -14.707 11.574 1.00 17.78 250 ASN D N 1
ATOM 4852 C CA . ASN D 2 153 ? 20.509 -13.570 12.485 1.00 18.76 250 ASN D CA 1
ATOM 4853 C C . ASN D 2 153 ? 19.535 -12.600 11.832 1.00 20.06 250 ASN D C 1
ATOM 4854 O O . ASN D 2 153 ? 19.917 -11.742 11.034 1.00 20.89 250 ASN D O 1
ATOM 4865 N N . ILE D 2 154 ? 18.258 -12.730 12.190 1.00 21.80 251 ILE D N 1
ATOM 4866 C CA . ILE D 2 154 ? 17.204 -11.914 11.601 1.00 22.94 251 ILE D CA 1
ATOM 4867 C C . ILE D 2 154 ? 16.265 -11.395 12.683 1.00 23.19 251 ILE D C 1
ATOM 4868 O O . ILE D 2 154 ? 15.127 -11.001 12.398 1.00 24.43 251 ILE D O 1
ATOM 4884 N N . GLY D 2 155 ? 16.722 -11.408 13.931 1.00 21.06 252 GLY D N 1
ATOM 4885 C CA . GLY D 2 155 ? 15.945 -10.823 15.007 1.00 21.33 252 GLY D CA 1
ATOM 4886 C C . GLY D 2 155 ? 14.748 -11.625 15.461 1.00 21.88 252 GLY D C 1
ATOM 4887 O O . GLY D 2 155 ? 13.755 -11.036 15.905 1.00 21.99 252 GLY D O 1
ATOM 4891 N N . LYS D 2 156 ? 14.781 -12.937 15.366 1.00 24.81 253 LYS D N 1
ATOM 4892 C CA . LYS D 2 156 ? 13.646 -13.805 15.750 1.00 25.03 253 LYS D CA 1
ATOM 4893 C C . LYS D 2 156 ? 13.949 -14.606 17.014 1.00 24.07 253 LYS D C 1
ATOM 4894 O O . LYS D 2 156 ? 13.104 -15.389 17.381 1.00 25.39 253 LYS D O 1
ATOM 4913 N N . PHE D 2 157 ? 15.088 -14.415 17.663 1.00 18.86 254 PHE D N 1
ATOM 4914 C CA . PHE D 2 157 ? 15.410 -15.167 18.871 1.00 17.76 254 PHE D CA 1
ATOM 4915 C C . PHE D 2 157 ? 16.298 -14.305 19.755 1.00 16.99 254 PHE D C 1
ATOM 4916 O O . PHE D 2 157 ? 16.896 -13.328 19.301 1.00 17.00 254 PHE D O 1
ATOM 4933 N N . ALA D 2 158 ? 16.372 -14.675 21.031 1.00 16.56 255 ALA D N 1
ATOM 4934 C CA . ALA D 2 158 ? 16.966 -13.786 22.017 1.00 17.19 255 ALA D CA 1
ATOM 4935 C C . ALA D 2 158 ? 18.463 -13.633 21.779 1.00 16.87 255 ALA D C 1
ATOM 4936 O O . ALA D 2 158 ? 19.151 -14.566 21.361 1.00 16.27 255 ALA D O 1
ATOM 4943 N N . ILE D 2 159 ? 18.965 -12.433 22.068 1.00 18.11 256 ILE D N 1
ATOM 4944 C CA . ILE D 2 159 ? 20.386 -12.130 22.009 1.00 18.62 256 ILE D CA 1
ATOM 4945 C C . ILE D 2 159 ? 20.828 -11.536 23.338 1.00 19.55 256 ILE D C 1
ATOM 4946 O O . ILE D 2 159 ? 20.073 -10.820 24.003 1.00 20.25 256 ILE D O 1
ATOM 4962 N N . SER D 2 160 ? 22.070 -11.825 23.714 1.00 19.07 257 SER D N 1
ATOM 4963 C CA . SER D 2 160 ? 22.622 -11.348 24.973 1.00 20.47 257 SER D CA 1
ATOM 4964 C C . SER D 2 160 ? 24.137 -11.305 24.856 1.00 20.83 257 SER D C 1
ATOM 4965 O O . SER D 2 160 ? 24.729 -11.949 23.988 1.00 19.92 257 SER D O 1
ATOM 4973 N N . ASP D 2 161 ? 24.755 -10.533 25.747 1.00 24.47 258 ASP D N 1
ATOM 4974 C CA . ASP D 2 161 ? 26.206 -10.507 25.885 1.00 27.20 258 ASP D CA 1
ATOM 4975 C C . ASP D 2 161 ? 26.609 -10.883 27.309 1.00 31.98 258 ASP D C 1
ATOM 4976 O O . ASP D 2 161 ? 27.624 -10.413 27.827 1.00 32.93 258 ASP D O 1
ATOM 4985 N N . THR D 2 162 ? 25.809 -11.734 27.944 1.00 43.70 259 THR D N 1
ATOM 4986 C CA . THR D 2 162 ? 26.067 -12.192 29.302 1.00 48.02 259 THR D CA 1
ATOM 4987 C C . THR D 2 162 ? 26.845 -13.503 29.283 1.00 48.41 259 THR D C 1
ATOM 4988 O O . THR D 2 162 ? 27.130 -14.050 28.217 1.00 47.30 259 THR D O 1
ATOM 4999 N N . GLN E 1 3 ? 1.836 6.871 14.326 1.00 36.00 87 GLN E N 1
ATOM 5000 C CA . GLN E 1 3 ? 1.221 5.549 14.379 1.00 35.51 87 GLN E CA 1
ATOM 5001 C C . GLN E 1 3 ? 1.930 4.672 15.405 1.00 34.42 87 GLN E C 1
ATOM 5002 O O . GLN E 1 3 ? 3.001 5.023 15.897 1.00 33.87 87 GLN E O 1
ATOM 5005 N N . GLU E 1 4 ? 1.331 3.525 15.718 1.00 38.81 88 GLU E N 1
ATOM 5006 C CA . GLU E 1 4 ? 1.866 2.602 16.719 1.00 38.02 88 GLU E CA 1
ATOM 5007 C C . GLU E 1 4 ? 2.609 1.497 15.976 1.00 35.21 88 GLU E C 1
ATOM 5008 O O . GLU E 1 4 ? 2.032 0.478 15.592 1.00 36.50 88 GLU E O 1
ATOM 5020 N N . TYR E 1 5 ? 3.910 1.707 15.772 1.00 28.20 89 TYR E N 1
ATOM 5021 C CA . TYR E 1 5 ? 4.698 0.795 14.954 1.00 25.44 89 TYR E CA 1
ATOM 5022 C C . TYR E 1 5 ? 5.196 -0.399 15.756 1.00 23.52 89 TYR E C 1
ATOM 5023 O O . TYR E 1 5 ? 5.082 -1.545 15.310 1.00 24.84 89 TYR E O 1
ATOM 5041 N N . ALA E 1 6 ? 5.751 -0.152 16.940 1.00 13.75 90 ALA E N 1
ATOM 5042 C CA . ALA E 1 6 ? 6.354 -1.221 17.716 1.00 12.93 90 ALA E CA 1
ATOM 5043 C C . ALA E 1 6 ? 6.209 -0.926 19.200 1.00 12.54 90 ALA E C 1
ATOM 5044 O O . ALA E 1 6 ? 6.049 0.224 19.617 1.00 12.72 90 ALA E O 1
ATOM 5051 N N . TYR E 1 7 ? 6.271 -1.993 19.989 1.00 13.97 91 TYR E N 1
ATOM 5052 C CA . TYR E 1 7 ? 6.236 -1.920 21.440 1.00 13.92 91 TYR E CA 1
ATOM 5053 C C . TYR E 1 7 ? 7.564 -2.400 22.004 1.00 11.84 91 TYR E C 1
ATOM 5054 O O . TYR E 1 7 ? 8.110 -3.406 21.547 1.00 11.56 91 TYR E O 1
ATOM 5072 N N . ILE E 1 8 ? 8.075 -1.680 22.997 1.00 12.65 92 ILE E N 1
ATOM 5073 C CA . ILE E 1 8 ? 9.335 -2.017 23.650 1.00 12.08 92 ILE E CA 1
ATOM 5074 C C . ILE E 1 8 ? 9.129 -1.969 25.156 1.00 12.39 92 ILE E C 1
ATOM 5075 O O . ILE E 1 8 ? 8.647 -0.965 25.690 1.00 12.58 92 ILE E O 1
ATOM 5091 N N . ASP E 1 9 ? 9.472 -3.062 25.831 1.00 16.45 93 ASP E N 1
ATOM 5092 C CA . ASP E 1 9 ? 9.459 -3.138 27.284 1.00 17.17 93 ASP E CA 1
ATOM 5093 C C . ASP E 1 9 ? 10.894 -3.189 27.788 1.00 15.27 93 ASP E C 1
ATOM 5094 O O . ASP E 1 9 ? 11.756 -3.807 27.158 1.00 15.23 93 ASP E O 1
ATOM 5103 N N . VAL E 1 10 ? 11.150 -2.543 28.922 1.00 12.94 94 VAL E N 1
ATOM 5104 C CA . VAL E 1 10 ? 12.463 -2.570 29.556 1.00 12.60 94 VAL E CA 1
ATOM 5105 C C . VAL E 1 10 ? 12.279 -2.946 31.019 1.00 12.69 94 VAL E C 1
ATOM 5106 O O . VAL E 1 10 ? 11.456 -2.348 31.720 1.00 13.63 94 VAL E O 1
ATOM 5119 N N . ASP E 1 11 ? 13.038 -3.940 31.471 1.00 12.72 95 ASP E N 1
ATOM 5120 C CA . ASP E 1 11 ? 12.996 -4.409 32.849 1.00 13.44 95 ASP E CA 1
ATOM 5121 C C . ASP E 1 11 ? 14.367 -4.197 33.469 1.00 13.57 95 ASP E C 1
ATOM 5122 O O . ASP E 1 11 ? 15.373 -4.673 32.933 1.00 12.93 95 ASP E O 1
ATOM 5131 N N . ILE E 1 12 ? 14.403 -3.491 34.593 1.00 16.93 96 ILE E N 1
ATOM 5132 C CA . ILE E 1 12 ? 15.634 -3.229 35.327 1.00 18.61 96 ILE E CA 1
ATOM 5133 C C . ILE E 1 12 ? 15.408 -3.641 36.774 1.00 20.09 96 ILE E C 1
ATOM 5134 O O . ILE E 1 12 ? 14.340 -3.383 37.339 1.00 20.70 96 ILE E O 1
ATOM 5150 N N . ASN E 1 13 ? 16.407 -4.285 37.370 1.00 20.23 97 ASN E N 1
ATOM 5151 C CA . ASN E 1 13 ? 16.310 -4.666 38.775 1.00 23.14 97 ASN E CA 1
ATOM 5152 C C . ASN E 1 13 ? 15.068 -5.538 38.972 1.00 23.60 97 ASN E C 1
ATOM 5153 O O . ASN E 1 13 ? 14.826 -6.449 38.185 1.00 23.13 97 ASN E O 1
ATOM 5165 N N . PRO F 2 1 ? 12.404 -1.807 38.331 1.00 17.11 98 PRO F N 1
ATOM 5166 C CA . PRO F 2 1 ? 11.449 -1.009 37.553 1.00 17.10 98 PRO F CA 1
ATOM 5167 C C . PRO F 2 1 ? 11.195 -1.583 36.161 1.00 16.22 98 PRO F C 1
ATOM 5168 O O . PRO F 2 1 ? 12.129 -2.017 35.489 1.00 15.46 98 PRO F O 1
ATOM 5179 N N . SER F 2 2 ? 9.932 -1.570 35.745 1.00 17.70 99 SER F N 1
ATOM 5180 C CA . SER F 2 2 ? 9.516 -2.108 34.456 1.00 17.56 99 SER F CA 1
ATOM 5181 C C . SER F 2 2 ? 8.725 -1.041 33.717 1.00 15.31 99 SER F C 1
ATOM 5182 O O . SER F 2 2 ? 7.808 -0.443 34.285 1.00 15.24 99 SER F O 1
ATOM 5190 N N . ILE F 2 3 ? 9.088 -0.797 32.459 1.00 11.47 100 ILE F N 1
ATOM 5191 C CA . ILE F 2 3 ? 8.492 0.267 31.659 1.00 10.96 100 ILE F CA 1
ATOM 5192 C C . ILE F 2 3 ? 8.145 -0.265 30.277 1.00 11.16 100 ILE F C 1
ATOM 5193 O O . ILE F 2 3 ? 8.912 -1.034 29.687 1.00 11.08 100 ILE F O 1
ATOM 5209 N N . GLY F 2 4 ? 6.984 0.139 29.768 1.00 11.17 101 GLY F N 1
ATOM 5210 C CA . GLY F 2 4 ? 6.551 -0.205 28.424 1.00 12.09 101 GLY F CA 1
ATOM 5211 C C . GLY F 2 4 ? 6.461 1.040 27.556 1.00 12.79 101 GLY F C 1
ATOM 5212 O O . GLY F 2 4 ? 5.842 2.034 27.941 1.00 12.68 101 GLY F O 1
ATOM 5216 N N . LEU F 2 5 ? 7.081 0.965 26.380 1.00 15.04 102 LEU F N 1
ATOM 5217 C CA . LEU F 2 5 ? 7.125 2.072 25.439 1.00 15.53 102 LEU F CA 1
ATOM 5218 C C . LEU F 2 5 ? 6.468 1.682 24.123 1.00 15.66 102 LEU F C 1
ATOM 5219 O O . LEU F 2 5 ? 6.482 0.515 23.724 1.00 15.98 102 LEU F O 1
ATOM 5235 N N . VAL F 2 6 ? 5.896 2.677 23.451 1.00 14.41 103 VAL F N 1
ATOM 5236 C CA . VAL F 2 6 ? 5.377 2.538 22.095 1.00 14.62 103 VAL F CA 1
ATOM 5237 C C . VAL F 2 6 ? 6.113 3.541 21.220 1.00 14.51 103 VAL F C 1
ATOM 5238 O O . VAL F 2 6 ? 6.288 4.700 21.615 1.00 14.73 103 VAL F O 1
ATOM 5251 N N . ILE F 2 7 ? 6.555 3.096 20.042 1.00 14.02 104 ILE F N 1
ATOM 5252 C CA . ILE F 2 7 ? 7.292 3.949 19.120 1.00 14.45 104 ILE F CA 1
ATOM 5253 C C . ILE F 2 7 ? 6.610 3.934 17.758 1.00 15.32 104 ILE F C 1
ATOM 5254 O O . ILE F 2 7 ? 5.904 2.991 17.397 1.00 14.87 104 ILE F O 1
ATOM 5270 N N . ASP F 2 8 ? 6.838 5.003 16.998 1.00 17.15 105 ASP F N 1
ATOM 5271 C CA . ASP F 2 8 ? 6.445 5.046 15.599 1.00 18.97 105 ASP F CA 1
ATOM 5272 C C . ASP F 2 8 ? 7.586 4.482 14.748 1.00 19.01 105 ASP F C 1
ATOM 5273 O O . ASP F 2 8 ? 8.612 4.034 15.264 1.00 17.92 105 ASP F O 1
ATOM 5282 N N . LYS F 2 9 ? 7.413 4.493 13.422 1.00 23.73 106 LYS F N 1
ATOM 5283 C CA . LYS F 2 9 ? 8.392 3.824 12.570 1.00 25.51 106 LYS F CA 1
ATOM 5284 C C . LYS F 2 9 ? 9.748 4.522 12.606 1.00 26.02 106 LYS F C 1
ATOM 5285 O O . LYS F 2 9 ? 10.779 3.876 12.386 1.00 25.37 106 LYS F O 1
ATOM 5304 N N . LYS F 2 10 ? 9.774 5.826 12.866 1.00 29.52 107 LYS F N 1
ATOM 5305 C CA . LYS F 2 10 ? 11.036 6.535 13.050 1.00 31.13 107 LYS F CA 1
ATOM 5306 C C . LYS F 2 10 ? 11.618 6.332 14.445 1.00 29.35 107 LYS F C 1
ATOM 5307 O O . LYS F 2 10 ? 12.595 6.999 14.801 1.00 29.70 107 LYS F O 1
ATOM 5326 N N . GLU F 2 11 ? 11.028 5.434 15.234 1.00 27.19 108 GLU F N 1
ATOM 5327 C CA . GLU F 2 11 ? 11.521 5.081 16.563 1.00 25.42 108 GLU F CA 1
ATOM 5328 C C . GLU F 2 11 ? 11.406 6.244 17.543 1.00 23.68 108 GLU F C 1
ATOM 5329 O O . GLU F 2 11 ? 12.176 6.335 18.503 1.00 22.60 108 GLU F O 1
ATOM 5341 N N . LYS F 2 12 ? 10.436 7.127 17.318 1.00 21.52 109 LYS F N 1
ATOM 5342 C CA . LYS F 2 12 ? 10.087 8.168 18.277 1.00 21.19 109 LYS F CA 1
ATOM 5343 C C . LYS F 2 12 ? 9.074 7.614 19.272 1.00 19.37 109 LYS F C 1
ATOM 5344 O O . LYS F 2 12 ? 8.077 7.001 18.876 1.00 19.44 109 LYS F O 1
ATOM 5363 N N . VAL F 2 13 ? 9.336 7.827 20.561 1.00 15.36 110 VAL F N 1
ATOM 5364 C CA . VAL F 2 13 ? 8.443 7.347 21.611 1.00 14.28 110 VAL F CA 1
ATOM 5365 C C . VAL F 2 13 ? 7.165 8.174 21.587 1.00 15.50 110 VAL F C 1
ATOM 5366 O O . VAL F 2 13 ? 7.198 9.397 21.764 1.00 16.24 110 VAL F O 1
ATOM 5379 N N . ILE F 2 14 ? 6.034 7.511 21.341 1.00 16.04 111 ILE F N 1
ATOM 5380 C CA . ILE F 2 14 ? 4.733 8.173 21.299 1.00 17.61 111 ILE F CA 1
ATOM 5381 C C . ILE F 2 14 ? 3.873 7.881 22.520 1.00 18.71 111 ILE F C 1
ATOM 5382 O O . ILE F 2 14 ? 2.865 8.579 22.724 1.00 20.10 111 ILE F O 1
ATOM 5398 N N . ASP F 2 15 ? 4.227 6.886 23.332 1.00 21.62 112 ASP F N 1
ATOM 5399 C CA . ASP F 2 15 ? 3.501 6.564 24.553 1.00 21.87 112 ASP F CA 1
ATOM 5400 C C . ASP F 2 15 ? 4.463 5.867 25.506 1.00 19.80 112 ASP F C 1
ATOM 5401 O O . ASP F 2 15 ? 5.387 5.170 25.076 1.00 18.27 112 ASP F O 1
ATOM 5410 N N . ALA F 2 16 ? 4.245 6.069 26.804 1.00 19.16 113 ALA F N 1
ATOM 5411 C CA . ALA F 2 16 ? 5.089 5.458 27.825 1.00 17.70 113 ALA F CA 1
ATOM 5412 C C . ALA F 2 16 ? 4.253 5.173 29.062 1.00 17.97 113 ALA F C 1
ATOM 5413 O O . ALA F 2 16 ? 3.471 6.026 29.495 1.00 19.09 113 ALA F O 1
ATOM 5420 N N . LYS F 2 17 ? 4.422 3.980 29.626 1.00 22.29 114 LYS F N 1
ATOM 5421 C CA . LYS F 2 17 ? 3.620 3.535 30.754 1.00 23.62 114 LYS F CA 1
ATOM 5422 C C . LYS F 2 17 ? 4.476 2.765 31.751 1.00 21.43 114 LYS F C 1
ATOM 5423 O O . LYS F 2 17 ? 5.309 1.944 31.344 1.00 21.15 114 LYS F O 1
ATOM 5442 N N . PRO F 2 18 ? 4.315 3.018 33.052 1.00 12.88 115 PRO F N 1
ATOM 5443 C CA . PRO F 2 18 ? 4.981 2.173 34.055 1.00 12.84 115 PRO F CA 1
ATOM 5444 C C . PRO F 2 18 ? 4.248 0.850 34.238 1.00 13.49 115 PRO F C 1
ATOM 5445 O O . PRO F 2 18 ? 3.036 0.826 34.457 1.00 14.56 115 PRO F O 1
ATOM 5456 N N . LEU F 2 19 ? 4.983 -0.254 34.111 1.00 13.90 116 LEU F N 1
ATOM 5457 C CA . LEU F 2 19 ? 4.416 -1.578 34.330 1.00 15.01 116 LEU F CA 1
ATOM 5458 C C . LEU F 2 19 ? 4.462 -2.014 35.790 1.00 17.44 116 LEU F C 1
ATOM 5459 O O . LEU F 2 19 ? 3.891 -3.055 36.127 1.00 19.43 116 LEU F O 1
ATOM 5475 N N . ASN F 2 20 ? 5.152 -1.274 36.652 1.00 20.02 117 ASN F N 1
ATOM 5476 C CA . ASN F 2 20 ? 5.067 -1.477 38.090 1.00 22.19 117 ASN F CA 1
ATOM 5477 C C . ASN F 2 20 ? 5.162 -0.112 38.759 1.00 22.62 117 ASN F C 1
ATOM 5478 O O . ASN F 2 20 ? 5.323 0.918 38.100 1.00 22.09 117 ASN F O 1
ATOM 5489 N N . ASN F 2 21 ? 5.032 -0.106 40.085 1.00 23.60 118 ASN F N 1
ATOM 5490 C CA . ASN F 2 21 ? 4.896 1.153 40.811 1.00 25.03 118 ASN F CA 1
ATOM 5491 C C . ASN F 2 21 ? 6.215 1.915 40.910 1.00 23.13 118 ASN F C 1
ATOM 5492 O O . ASN F 2 21 ? 6.223 3.146 40.807 1.00 22.80 118 ASN F O 1
ATOM 5503 N N . ASP F 2 22 ? 7.339 1.222 41.114 1.00 25.55 119 ASP F N 1
ATOM 5504 C CA . ASP F 2 22 ? 8.603 1.940 41.278 1.00 26.78 119 ASP F CA 1
ATOM 5505 C C . ASP F 2 22 ? 9.165 2.468 39.959 1.00 24.01 119 ASP F C 1
ATOM 5506 O O . ASP F 2 22 ? 10.196 3.148 39.972 1.00 25.31 119 ASP F O 1
ATOM 5515 N N . ALA F 2 23 ? 8.518 2.177 38.829 1.00 14.39 120 ALA F N 1
ATOM 5516 C CA . ALA F 2 23 ? 8.898 2.786 37.561 1.00 13.63 120 ALA F CA 1
ATOM 5517 C C . ALA F 2 23 ? 8.275 4.162 37.375 1.00 14.42 120 ALA F C 1
ATOM 5518 O O . ALA F 2 23 ? 8.732 4.926 36.518 1.00 14.11 120 ALA F O 1
ATOM 5525 N N . LYS F 2 24 ? 7.237 4.483 38.148 1.00 22.24 121 LYS F N 1
ATOM 5526 C CA . LYS F 2 24 ? 6.563 5.770 38.001 1.00 24.92 121 LYS F CA 1
ATOM 5527 C C . LYS F 2 24 ? 7.504 6.947 38.207 1.00 25.72 121 LYS F C 1
ATOM 5528 O O . LYS F 2 24 ? 7.576 7.814 37.318 1.00 26.53 121 LYS F O 1
ATOM 5547 N N . PRO F 2 25 ? 8.240 7.053 39.315 1.00 23.29 122 PRO F N 1
ATOM 5548 C CA . PRO F 2 25 ? 9.143 8.207 39.466 1.00 23.93 122 PRO F CA 1
ATOM 5549 C C . PRO F 2 25 ? 10.211 8.262 38.394 1.00 22.90 122 PRO F C 1
ATOM 5550 O O . PRO F 2 25 ? 10.601 9.356 37.968 1.00 23.97 122 PRO F O 1
ATOM 5561 N N . ILE F 2 26 ? 10.687 7.106 37.935 1.00 21.02 123 ILE F N 1
ATOM 5562 C CA . ILE F 2 26 ? 11.716 7.082 36.905 1.00 19.81 123 ILE F CA 1
ATOM 5563 C C . ILE F 2 26 ? 11.156 7.582 35.583 1.00 18.65 123 ILE F C 1
ATOM 5564 O O . ILE F 2 26 ? 11.825 8.316 34.848 1.00 18.58 123 ILE F O 1
ATOM 5580 N N . LEU F 2 27 ? 9.920 7.199 35.258 1.00 20.24 124 LEU F N 1
ATOM 5581 C CA . LEU F 2 27 ? 9.311 7.653 34.013 1.00 20.95 124 LEU F CA 1
ATOM 5582 C C . LEU F 2 27 ? 8.988 9.142 34.069 1.00 23.91 124 LEU F C 1
ATOM 5583 O O . LEU F 2 27 ? 9.160 9.857 33.076 1.00 23.50 124 LEU F O 1
ATOM 5599 N N . ASP F 2 28 ? 8.517 9.628 35.220 1.00 29.64 125 ASP F N 1
ATOM 5600 C CA . ASP F 2 28 ? 8.244 11.054 35.363 1.00 32.74 125 ASP F CA 1
ATOM 5601 C C . ASP F 2 28 ? 9.506 11.876 35.140 1.00 32.54 125 ASP F C 1
ATOM 5602 O O . ASP F 2 28 ? 9.471 12.913 34.467 1.00 33.91 125 ASP F O 1
ATOM 5611 N N . GLU F 2 29 ? 10.633 11.430 35.701 1.00 28.61 126 GLU F N 1
ATOM 5612 C CA . GLU F 2 29 ? 11.881 12.165 35.540 1.00 28.40 126 GLU F CA 1
ATOM 5613 C C . GLU F 2 29 ? 12.427 12.053 34.122 1.00 26.03 126 GLU F C 1
ATOM 5614 O O . GLU F 2 29 ? 13.044 13.000 33.624 1.00 27.53 126 GLU F O 1
ATOM 5626 N N . ALA F 2 30 ? 12.222 10.912 33.462 1.00 20.37 127 ALA F N 1
ATOM 5627 C CA . ALA F 2 30 ? 12.745 10.739 32.111 1.00 18.60 127 ALA F CA 1
ATOM 5628 C C . ALA F 2 30 ? 11.901 11.489 31.087 1.00 19.86 127 ALA F C 1
ATOM 5629 O O . ALA F 2 30 ? 12.443 12.047 30.126 1.00 19.51 127 ALA F O 1
ATOM 5636 N N . ALA F 2 31 ? 10.585 11.520 31.280 1.00 25.44 128 ALA F N 1
ATOM 5637 C CA . ALA F 2 31 ? 9.667 12.185 30.362 1.00 26.80 128 ALA F CA 1
ATOM 5638 C C . ALA F 2 31 ? 9.960 11.748 28.924 1.00 24.91 128 ALA F C 1
ATOM 5639 O O . ALA F 2 31 ? 10.331 12.570 28.082 1.00 26.06 128 ALA F O 1
ATOM 5646 N N . PRO F 2 32 ? 9.813 10.455 28.620 1.00 22.15 129 PRO F N 1
ATOM 5647 C CA . PRO F 2 32 ? 10.272 9.941 27.321 1.00 21.15 129 PRO F CA 1
ATOM 5648 C C . PRO F 2 32 ? 9.377 10.273 26.136 1.00 22.68 129 PRO F C 1
ATOM 5649 O O . PRO F 2 32 ? 9.828 10.113 24.995 1.00 20.91 129 PRO F O 1
ATOM 5660 N N . LYS F 2 33 ? 8.146 10.730 26.351 1.00 34.06 130 LYS F N 1
ATOM 5661 C CA . LYS F 2 33 ? 7.239 10.956 25.233 1.00 36.95 130 LYS F CA 1
ATOM 5662 C C . LYS F 2 33 ? 7.852 11.945 24.247 1.00 35.99 130 LYS F C 1
ATOM 5663 O O . LYS F 2 33 ? 8.392 12.984 24.633 1.00 37.94 130 LYS F O 1
ATOM 5682 N N . ASP F 2 34 ? 7.754 11.615 22.957 1.00 25.44 131 ASP F N 1
ATOM 5683 C CA . ASP F 2 34 ? 8.298 12.385 21.839 1.00 24.51 131 ASP F CA 1
ATOM 5684 C C . ASP F 2 34 ? 9.822 12.409 21.811 1.00 24.67 131 ASP F C 1
ATOM 5685 O O . ASP F 2 34 ? 10.406 13.175 21.036 1.00 24.82 131 ASP F O 1
ATOM 5694 N N . MET F 2 35 ? 10.488 11.584 22.623 1.00 29.89 132 MET F N 1
ATOM 5695 C CA . MET F 2 35 ? 11.937 11.462 22.556 1.00 30.50 132 MET F CA 1
ATOM 5696 C C . MET F 2 35 ? 12.329 10.310 21.636 1.00 28.36 132 MET F C 1
ATOM 5697 O O . MET F 2 35 ? 11.613 9.309 21.547 1.00 28.29 132 MET F O 1
ATOM 5711 N N . PRO F 2 36 ? 13.456 10.411 20.930 1.00 20.97 133 PRO F N 1
ATOM 5712 C CA . PRO F 2 36 ? 13.973 9.231 20.228 1.00 19.10 133 PRO F CA 1
ATOM 5713 C C . PRO F 2 36 ? 14.155 8.075 21.201 1.00 16.88 133 PRO F C 1
ATOM 5714 O O . PRO F 2 36 ? 14.495 8.268 22.370 1.00 17.12 133 PRO F O 1
ATOM 5725 N N . LEU F 2 37 ? 13.907 6.857 20.708 1.00 15.13 134 LEU F N 1
ATOM 5726 C CA . LEU F 2 37 ? 14.007 5.678 21.567 1.00 13.64 134 LEU F CA 1
ATOM 5727 C C . LEU F 2 37 ? 15.353 5.620 22.282 1.00 13.12 134 LEU F C 1
ATOM 5728 O O . LEU F 2 37 ? 15.411 5.326 23.481 1.00 13.05 134 LEU F O 1
ATOM 5744 N N . TYR F 2 38 ? 16.447 5.893 21.565 1.00 13.53 135 TYR F N 1
ATOM 5745 C CA . TYR F 2 38 ? 17.766 5.856 22.189 1.00 14.08 135 TYR F CA 1
ATOM 5746 C C . TYR F 2 38 ? 17.849 6.834 23.354 1.00 15.33 135 TYR F C 1
ATOM 5747 O O . TYR F 2 38 ? 18.329 6.484 24.438 1.00 15.38 135 TYR F O 1
ATOM 5765 N N . ASP F 2 39 ? 17.413 8.079 23.140 1.00 17.37 136 ASP F N 1
ATOM 5766 C CA . ASP F 2 39 ? 17.474 9.072 24.208 1.00 20.26 136 ASP F CA 1
ATOM 5767 C C . ASP F 2 39 ? 16.604 8.662 25.389 1.00 18.41 136 ASP F C 1
ATOM 5768 O O . ASP F 2 39 ? 17.015 8.791 26.548 1.00 19.03 136 ASP F O 1
ATOM 5777 N N . ALA F 2 40 ? 15.397 8.166 25.113 1.00 13.25 137 ALA F N 1
ATOM 5778 C CA . ALA F 2 40 ? 14.481 7.781 26.182 1.00 12.47 137 ALA F CA 1
ATOM 5779 C C . ALA F 2 40 ? 15.061 6.649 27.021 1.00 11.72 137 ALA F C 1
ATOM 5780 O O . ALA F 2 40 ? 15.062 6.714 28.255 1.00 11.88 137 ALA F O 1
ATOM 5787 N N . LEU F 2 41 ? 15.560 5.598 26.367 1.00 14.50 138 LEU F N 1
ATOM 5788 C CA . LEU F 2 41 ? 16.125 4.473 27.102 1.00 13.43 138 LEU F CA 1
ATOM 5789 C C . LEU F 2 41 ? 17.430 4.859 27.784 1.00 14.65 138 LEU F C 1
ATOM 5790 O O . LEU F 2 41 ? 17.719 4.379 28.885 1.00 14.74 138 LEU F O 1
ATOM 5806 N N . SER F 2 42 ? 18.224 5.729 27.155 1.00 14.50 139 SER F N 1
ATOM 5807 C CA . SER F 2 42 ? 19.467 6.172 27.775 1.00 16.34 139 SER F CA 1
ATOM 5808 C C . SER F 2 42 ? 19.192 6.937 29.062 1.00 16.95 139 SER F C 1
ATOM 5809 O O . SER F 2 42 ? 19.884 6.746 30.068 1.00 17.59 139 SER F O 1
ATOM 5817 N N . LYS F 2 43 ? 18.178 7.802 29.055 1.00 14.64 140 LYS F N 1
ATOM 5818 C CA . LYS F 2 43 ? 17.837 8.550 30.258 1.00 15.68 140 LYS F CA 1
ATOM 5819 C C . LYS F 2 43 ? 17.256 7.634 31.330 1.00 14.67 140 LYS F C 1
ATOM 5820 O O . LYS F 2 43 ? 17.561 7.790 32.518 1.00 15.36 140 LYS F O 1
ATOM 5839 N N . ILE F 2 44 ? 16.432 6.661 30.932 1.00 13.73 141 ILE F N 1
ATOM 5840 C CA . ILE F 2 44 ? 15.871 5.726 31.902 1.00 12.75 141 ILE F CA 1
ATOM 5841 C C . ILE F 2 44 ? 16.979 4.967 32.621 1.00 13.09 141 ILE F C 1
ATOM 5842 O O . ILE F 2 44 ? 16.938 4.799 33.846 1.00 12.99 141 ILE F O 1
ATOM 5858 N N . LEU F 2 45 ? 17.991 4.508 31.885 1.00 17.28 142 LEU F N 1
ATOM 5859 C CA . LEU F 2 45 ? 19.100 3.820 32.539 1.00 18.51 142 LEU F CA 1
ATOM 5860 C C . LEU F 2 45 ? 19.944 4.779 33.367 1.00 21.68 142 LEU F C 1
ATOM 5861 O O . LEU F 2 45 ? 20.458 4.391 34.422 1.00 21.32 142 LEU F O 1
ATOM 5877 N N . ASP F 2 46 ? 20.102 6.025 32.916 1.00 27.50 143 ASP F N 1
ATOM 5878 C CA . ASP F 2 46 ? 20.835 7.004 33.713 1.00 31.33 143 ASP F CA 1
ATOM 5879 C C . ASP F 2 46 ? 20.167 7.200 35.068 1.00 28.18 143 ASP F C 1
ATOM 5880 O O . ASP F 2 46 ? 20.828 7.174 36.113 1.00 30.25 143 ASP F O 1
ATOM 5889 N N . ILE F 2 47 ? 18.847 7.393 35.069 1.00 15.85 144 ILE F N 1
ATOM 5890 C CA . ILE F 2 47 ? 18.116 7.554 36.320 1.00 16.33 144 ILE F CA 1
ATOM 5891 C C . ILE F 2 47 ? 18.222 6.289 37.159 1.00 15.80 144 ILE F C 1
ATOM 5892 O O . ILE F 2 47 ? 18.336 6.350 38.388 1.00 16.75 144 ILE F O 1
ATOM 5908 N N . SER F 2 48 ? 18.164 5.121 36.513 1.00 14.45 145 SER F N 1
ATOM 5909 C CA . SER F 2 48 ? 18.266 3.865 37.248 1.00 14.07 145 SER F CA 1
ATOM 5910 C C . SER F 2 48 ? 19.626 3.730 37.923 1.00 15.11 145 SER F C 1
ATOM 5911 O O . SER F 2 48 ? 19.723 3.217 39.045 1.00 15.62 145 SER F O 1
ATOM 5919 N N . LYS F 2 49 ? 20.690 4.188 37.259 1.00 17.87 146 LYS F N 1
ATOM 5920 C CA . LYS F 2 49 ? 22.003 4.206 37.894 1.00 20.23 146 LYS F CA 1
ATOM 5921 C C . LYS F 2 49 ? 21.990 5.091 39.133 1.00 23.32 146 LYS F C 1
ATOM 5922 O O . LYS F 2 49 ? 22.435 4.681 40.211 1.00 23.63 146 LYS F O 1
ATOM 5941 N N . LYS F 2 50 ? 21.465 6.311 38.999 1.00 24.84 147 LYS F N 1
ATOM 5942 C CA . LYS F 2 50 ? 21.470 7.248 40.117 1.00 29.02 147 LYS F CA 1
ATOM 5943 C C . LYS F 2 50 ? 20.729 6.660 41.315 1.00 28.13 147 LYS F C 1
ATOM 5944 O O . LYS F 2 50 ? 21.169 6.808 42.461 1.00 30.56 147 LYS F O 1
ATOM 5963 N N . ASN F 2 51 ? 19.595 6.000 41.075 1.00 29.12 148 ASN F N 1
ATOM 5964 C CA . ASN F 2 51 ? 18.837 5.370 42.148 1.00 27.96 148 ASN F CA 1
ATOM 5965 C C . ASN F 2 51 ? 19.455 4.068 42.639 1.00 26.84 148 ASN F C 1
ATOM 5966 O O . ASN F 2 51 ? 19.007 3.544 43.663 1.00 28.24 148 ASN F O 1
ATOM 5977 N N . GLY F 2 52 ? 20.450 3.528 41.943 1.00 21.34 149 GLY F N 1
ATOM 5978 C CA . GLY F 2 52 ? 21.087 2.304 42.376 1.00 21.95 149 GLY F CA 1
ATOM 5979 C C . GLY F 2 52 ? 20.461 1.034 41.851 1.00 20.69 149 GLY F C 1
ATOM 5980 O O . GLY F 2 52 ? 20.875 -0.055 42.267 1.00 21.25 149 GLY F O 1
ATOM 5984 N N . TYR F 2 53 ? 19.476 1.134 40.954 1.00 21.48 150 TYR F N 1
ATOM 5985 C CA . TYR F 2 53 ? 18.844 -0.061 40.406 1.00 20.71 150 TYR F CA 1
ATOM 5986 C C . TYR F 2 53 ? 19.809 -0.863 39.544 1.00 22.03 150 TYR F C 1
ATOM 5987 O O . TYR F 2 53 ? 19.703 -2.093 39.471 1.00 22.06 150 TYR F O 1
ATOM 6005 N N . ILE F 2 54 ? 20.746 -0.191 38.885 1.00 23.47 151 ILE F N 1
ATOM 6006 C CA . ILE F 2 54 ? 21.775 -0.841 38.085 1.00 25.43 151 ILE F CA 1
ATOM 6007 C C . ILE F 2 54 ? 23.063 -0.764 38.887 1.00 32.30 151 ILE F C 1
ATOM 6008 O O . ILE F 2 54 ? 23.483 0.326 39.297 1.00 31.19 151 ILE F O 1
ATOM 6024 N N . ASN F 2 55 ? 23.683 -1.917 39.115 1.00 49.34 152 ASN F N 1
ATOM 6025 C CA . ASN F 2 55 ? 24.808 -1.997 40.029 1.00 55.95 152 ASN F CA 1
ATOM 6026 C C . ASN F 2 55 ? 25.692 -3.177 39.654 1.00 58.48 152 ASN F C 1
ATOM 6027 O O . ASN F 2 55 ? 25.396 -3.936 38.726 1.00 57.25 152 ASN F O 1
ATOM 6038 N N . SER F 2 56 ? 26.783 -3.331 40.410 1.00 63.97 153 SER F N 1
ATOM 6039 C CA . SER F 2 56 ? 27.737 -4.401 40.148 1.00 65.78 153 SER F CA 1
ATOM 6040 C C . SER F 2 56 ? 27.093 -5.776 40.260 1.00 65.45 153 SER F C 1
ATOM 6041 O O . SER F 2 56 ? 27.485 -6.704 39.542 1.00 64.57 153 SER F O 1
ATOM 6049 N N . ALA F 2 57 ? 26.114 -5.935 41.153 1.00 74.06 154 ALA F N 1
ATOM 6050 C CA . ALA F 2 57 ? 25.451 -7.224 41.317 1.00 73.92 154 ALA F CA 1
ATOM 6051 C C . ALA F 2 57 ? 24.475 -7.493 40.175 1.00 70.10 154 ALA F C 1
ATOM 6052 O O . ALA F 2 57 ? 24.597 -8.494 39.461 1.00 70.76 154 ALA F O 1
ATOM 6059 N N . ASP F 2 58 ? 23.474 -6.636 39.990 1.00 54.75 155 ASP F N 1
ATOM 6060 C CA . ASP F 2 58 ? 22.517 -6.773 38.867 1.00 49.09 155 ASP F CA 1
ATOM 6061 C C . ASP F 2 58 ? 22.919 -5.769 37.788 1.00 46.84 155 ASP F C 1
ATOM 6062 O O . ASP F 2 58 ? 22.382 -4.646 37.766 1.00 46.42 155 ASP F O 1
ATOM 6071 N N . ASN F 2 59 ? 23.791 -6.205 36.904 1.00 39.87 156 ASN F N 1
ATOM 6072 C CA . ASN F 2 59 ? 24.377 -5.402 35.837 1.00 37.40 156 ASN F CA 1
ATOM 6073 C C . ASN F 2 59 ? 23.765 -5.740 34.481 1.00 33.59 156 ASN F C 1
ATOM 6074 O O . ASN F 2 59 ? 24.394 -5.538 33.439 1.00 31.09 156 ASN F O 1
ATOM 6085 N N . ILE F 2 60 ? 22.524 -6.224 34.485 1.00 32.09 157 ILE F N 1
ATOM 6086 C CA . ILE F 2 60 ? 21.846 -6.696 33.283 1.00 30.86 157 ILE F CA 1
ATOM 6087 C C . ILE F 2 60 ? 20.533 -5.943 33.125 1.00 26.95 157 ILE F C 1
ATOM 6088 O O . ILE F 2 60 ? 19.777 -5.791 34.093 1.00 27.52 157 ILE F O 1
ATOM 6104 N N . VAL F 2 61 ? 20.265 -5.477 31.910 1.00 19.10 158 VAL F N 1
ATOM 6105 C CA . VAL F 2 61 ? 18.986 -4.875 31.558 1.00 15.75 158 VAL F CA 1
ATOM 6106 C C . VAL F 2 61 ? 18.279 -5.827 30.605 1.00 14.15 158 VAL F C 1
ATOM 6107 O O . VAL F 2 61 ? 18.908 -6.406 29.712 1.00 14.42 158 VAL F O 1
ATOM 6120 N N . LEU F 2 62 ? 16.973 -5.980 30.789 1.00 12.03 159 LEU F N 1
ATOM 6121 C CA . LEU F 2 62 ? 16.171 -6.902 29.994 1.00 11.44 159 LEU F CA 1
ATOM 6122 C C . LEU F 2 62 ? 15.285 -6.089 29.060 1.00 11.02 159 LEU F C 1
ATOM 6123 O O . LEU F 2 62 ? 14.359 -5.405 29.509 1.00 10.74 159 LEU F O 1
ATOM 6139 N N . PHE F 2 63 ? 15.579 -6.166 27.765 1.00 12.29 160 PHE F N 1
ATOM 6140 C CA . PHE F 2 63 ? 14.773 -5.548 26.726 1.00 12.66 160 PHE F CA 1
ATOM 6141 C C . PHE F 2 63 ? 13.941 -6.601 26.004 1.00 12.61 160 PHE F C 1
ATOM 6142 O O . PHE F 2 63 ? 14.352 -7.755 25.861 1.00 12.66 160 PHE F O 1
ATOM 6159 N N . SER F 2 64 ? 12.772 -6.180 25.533 1.00 13.09 161 SER F N 1
ATOM 6160 C CA . SER F 2 64 ? 11.922 -6.997 24.680 1.00 13.23 161 SER F CA 1
ATOM 6161 C C . SER F 2 64 ? 11.207 -6.070 23.709 1.00 13.59 161 SER F C 1
ATOM 6162 O O . SER F 2 64 ? 10.945 -4.907 24.025 1.00 14.03 161 SER F O 1
ATOM 6170 N N . ALA F 2 65 ? 10.923 -6.581 22.514 1.00 13.25 162 ALA F N 1
ATOM 6171 C CA . ALA F 2 65 ? 10.349 -5.753 21.464 1.00 14.32 162 ALA F CA 1
ATOM 6172 C C . ALA F 2 65 ? 9.492 -6.606 20.544 1.00 15.15 162 ALA F C 1
ATOM 6173 O O . ALA F 2 65 ? 9.773 -7.788 20.330 1.00 15.42 162 ALA F O 1
ATOM 6180 N N . SER F 2 66 ? 8.436 -5.991 20.009 1.00 15.80 163 SER F N 1
ATOM 6181 C CA . SER F 2 66 ? 7.572 -6.640 19.034 1.00 17.92 163 SER F CA 1
ATOM 6182 C C . SER F 2 66 ? 7.050 -5.600 18.053 1.00 18.49 163 SER F C 1
ATOM 6183 O O . SER F 2 66 ? 6.753 -4.467 18.439 1.00 18.67 163 SER F O 1
ATOM 6191 N N . ILE F 2 67 ? 6.943 -5.991 16.793 1.00 19.73 164 ILE F N 1
ATOM 6192 C CA . ILE F 2 67 ? 6.396 -5.127 15.753 1.00 22.42 164 ILE F CA 1
ATOM 6193 C C . ILE F 2 67 ? 4.885 -5.322 15.724 1.00 25.49 164 ILE F C 1
ATOM 6194 O O . ILE F 2 67 ? 4.388 -6.454 15.773 1.00 25.32 164 ILE F O 1
ATOM 6210 N N . ASN F 2 68 ? 4.149 -4.213 15.635 1.00 39.61 165 ASN F N 1
ATOM 6211 C CA . ASN F 2 68 ? 2.691 -4.251 15.685 1.00 44.49 165 ASN F CA 1
ATOM 6212 C C . ASN F 2 68 ? 2.065 -5.175 14.646 1.00 49.77 165 ASN F C 1
ATOM 6213 O O . ASN F 2 68 ? 0.870 -5.475 14.757 1.00 49.64 165 ASN F O 1
ATOM 6224 N N . SER F 2 69 ? 2.824 -5.639 13.658 1.00 60.85 166 SER F N 1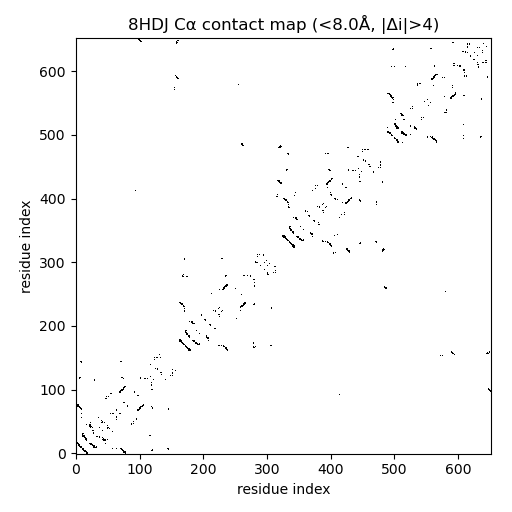
ATOM 6225 C CA . SER F 2 69 ? 2.290 -6.561 12.659 1.00 65.25 166 SER F CA 1
ATOM 6226 C C . SER F 2 69 ? 2.870 -7.960 12.844 1.00 65.15 166 SER F C 1
ATOM 6227 O O . SER F 2 69 ? 2.425 -8.718 13.706 1.00 64.70 166 SER F O 1
ATOM 6231 N N . ASP F 2 78 ? 11.330 -7.160 8.538 1.00 51.09 175 ASP F N 1
ATOM 6232 C CA . ASP F 2 78 ? 12.657 -7.719 8.767 1.00 49.90 175 ASP F CA 1
ATOM 6233 C C . ASP F 2 78 ? 13.647 -6.626 9.150 1.00 47.87 175 ASP F C 1
ATOM 6234 O O . ASP F 2 78 ? 14.376 -6.748 10.136 1.00 46.75 175 ASP F O 1
ATOM 6238 N N . LYS F 2 79 ? 13.666 -5.550 8.363 1.00 37.09 176 LYS F N 1
ATOM 6239 C CA . LYS F 2 79 ? 14.618 -4.472 8.583 1.00 35.77 176 LYS F CA 1
ATOM 6240 C C . LYS F 2 79 ? 14.259 -3.593 9.773 1.00 31.89 176 LYS F C 1
ATOM 6241 O O . LYS F 2 79 ? 15.140 -2.918 10.312 1.00 31.14 176 LYS F O 1
ATOM 6245 N N . GLY F 2 80 ? 13.001 -3.598 10.207 1.00 27.90 177 GLY F N 1
ATOM 6246 C CA . GLY F 2 80 ? 12.598 -2.754 11.313 1.00 24.90 177 GLY F CA 1
ATOM 6247 C C . GLY F 2 80 ? 12.986 -3.305 12.667 1.00 21.82 177 GLY F C 1
ATOM 6248 O O . GLY F 2 80 ? 13.474 -2.561 13.523 1.00 20.88 177 GLY F O 1
ATOM 6252 N N . ILE F 2 81 ? 12.779 -4.607 12.879 1.00 22.12 178 ILE F N 1
ATOM 6253 C CA . ILE F 2 81 ? 13.163 -5.205 14.152 1.00 20.37 178 ILE F CA 1
ATOM 6254 C C . ILE F 2 81 ? 14.674 -5.151 14.324 1.00 20.75 178 ILE F C 1
ATOM 6255 O O . ILE F 2 81 ? 15.175 -5.022 15.448 1.00 19.72 178 ILE F O 1
ATOM 6271 N N . GLN F 2 82 ? 15.422 -5.237 13.222 1.00 20.16 179 GLN F N 1
ATOM 6272 C CA . GLN F 2 82 ? 16.874 -5.128 13.293 1.00 21.36 179 GLN F CA 1
ATOM 6273 C C . GLN F 2 82 ? 17.302 -3.720 13.681 1.00 20.34 179 GLN F C 1
ATOM 6274 O O . GLN F 2 82 ? 18.250 -3.546 14.455 1.00 19.53 179 GLN F O 1
ATOM 6288 N N . GLU F 2 83 ? 16.606 -2.701 13.167 1.00 24.24 180 GLU F N 1
ATOM 6289 C CA . GLU F 2 83 ? 16.901 -1.328 13.565 1.00 25.48 180 GLU F CA 1
ATOM 6290 C C . GLU F 2 83 ? 16.602 -1.116 15.041 1.00 22.46 180 GLU F C 1
ATOM 6291 O O . GLU F 2 83 ? 17.384 -0.483 15.759 1.00 22.62 180 GLU F O 1
ATOM 6303 N N . ILE F 2 84 ? 15.476 -1.646 15.512 1.00 20.02 181 ILE F N 1
ATOM 6304 C CA . ILE F 2 84 ? 15.151 -1.565 16.931 1.00 17.61 181 ILE F CA 1
ATOM 6305 C C . ILE F 2 84 ? 16.214 -2.278 17.754 1.00 16.97 181 ILE F C 1
ATOM 6306 O O . ILE F 2 84 ? 16.712 -1.748 18.754 1.00 16.36 181 ILE F O 1
ATOM 6322 N N . ILE F 2 85 ? 16.584 -3.491 17.338 1.00 17.59 182 ILE F N 1
ATOM 6323 C CA . ILE F 2 85 ? 17.559 -4.272 18.091 1.00 18.30 182 ILE F CA 1
ATOM 6324 C C . ILE F 2 85 ? 18.896 -3.545 18.156 1.00 19.64 182 ILE F C 1
ATOM 6325 O O . ILE F 2 85 ? 19.560 -3.533 19.199 1.00 19.75 182 ILE F O 1
ATOM 6341 N N . SER F 2 86 ? 19.311 -2.923 17.047 1.00 20.25 183 SER F N 1
ATOM 6342 C CA . SER F 2 86 ? 20.579 -2.200 17.040 1.00 22.29 183 SER F CA 1
ATOM 6343 C C . SER F 2 86 ? 20.563 -1.052 18.038 1.00 20.08 183 SER F C 1
ATOM 6344 O O . SER F 2 86 ? 21.563 -0.793 18.716 1.00 20.44 183 SER F O 1
ATOM 6352 N N . THR F 2 87 ? 19.437 -0.344 18.135 1.00 16.47 184 THR F N 1
ATOM 6353 C CA . THR F 2 87 ? 19.324 0.734 19.110 1.00 14.99 184 THR F CA 1
ATOM 6354 C C . THR F 2 87 ? 19.420 0.195 20.533 1.00 13.32 184 THR F C 1
ATOM 6355 O O . THR F 2 87 ? 20.052 0.813 21.398 1.00 13.28 184 THR F O 1
ATOM 6366 N N . LEU F 2 88 ? 18.805 -0.960 20.793 1.00 12.52 185 LEU F N 1
ATOM 6367 C CA . LEU F 2 88 ? 18.818 -1.515 22.143 1.00 11.55 185 LEU F CA 1
ATOM 6368 C C . LEU F 2 88 ? 20.223 -1.935 22.558 1.00 12.47 185 LEU F C 1
ATOM 6369 O O . LEU F 2 88 ? 20.625 -1.716 23.706 1.00 12.10 185 LEU F O 1
ATOM 6385 N N . LYS F 2 89 ? 20.983 -2.544 21.645 1.00 17.63 186 LYS F N 1
ATOM 6386 C CA . LYS F 2 89 ? 22.372 -2.870 21.944 1.00 20.32 186 LYS F CA 1
ATOM 6387 C C . LYS F 2 89 ? 23.168 -1.608 22.255 1.00 20.19 186 LYS F C 1
ATOM 6388 O O . LYS F 2 89 ? 23.936 -1.563 23.223 1.00 20.79 186 LYS F O 1
ATOM 6407 N N . ASP F 2 90 ? 23.012 -0.574 21.422 1.00 18.32 187 ASP F N 1
ATOM 6408 C CA . ASP F 2 90 ? 23.739 0.672 21.634 1.00 19.01 187 ASP F CA 1
ATOM 6409 C C . ASP F 2 90 ? 23.465 1.235 23.020 1.00 16.90 187 ASP F C 1
ATOM 6410 O O . ASP F 2 90 ? 24.391 1.599 23.752 1.00 17.36 187 ASP F O 1
ATOM 6419 N N . VAL F 2 91 ? 22.188 1.309 23.397 1.00 17.32 188 VAL F N 1
ATOM 6420 C CA . VAL F 2 91 ? 21.813 1.873 24.689 1.00 16.41 188 VAL F CA 1
ATOM 6421 C C . VAL F 2 91 ? 22.544 1.160 25.817 1.00 15.91 188 VAL F C 1
ATOM 6422 O O . VAL F 2 91 ? 23.106 1.794 26.717 1.00 16.16 188 VAL F O 1
ATOM 6435 N N . ALA F 2 92 ? 22.552 -0.173 25.780 1.00 13.56 189 ALA F N 1
ATOM 6436 C CA . ALA F 2 92 ? 23.143 -0.941 26.869 1.00 14.14 189 ALA F CA 1
ATOM 6437 C C . ALA F 2 92 ? 24.660 -0.833 26.855 1.00 17.30 189 ALA F C 1
ATOM 6438 O O . ALA F 2 92 ? 25.286 -0.594 27.894 1.00 17.33 189 ALA F O 1
ATOM 6445 N N . LYS F 2 93 ? 25.273 -1.020 25.687 1.00 25.57 190 LYS F N 1
ATOM 6446 C CA . LYS F 2 93 ? 26.723 -0.905 25.586 1.00 29.44 190 LYS F CA 1
ATOM 6447 C C . LYS F 2 93 ? 27.189 0.487 26.005 1.00 29.40 190 LYS F C 1
ATOM 6448 O O . LYS F 2 93 ? 28.147 0.629 26.775 1.00 30.61 190 LYS F O 1
ATOM 6467 N N . ASP F 2 94 ? 26.513 1.530 25.512 1.00 24.60 191 ASP F N 1
ATOM 6468 C CA . ASP F 2 94 ? 26.907 2.898 25.838 1.00 24.71 191 ASP F CA 1
ATOM 6469 C C . ASP F 2 94 ? 26.731 3.206 27.319 1.00 22.69 191 ASP F C 1
ATOM 6470 O O . ASP F 2 94 ? 27.423 4.080 27.852 1.00 23.77 191 ASP F O 1
ATOM 6479 N N . ALA F 2 95 ? 25.802 2.532 27.992 1.00 20.92 192 ALA F N 1
ATOM 6480 C CA . ALA F 2 95 ? 25.631 2.698 29.427 1.00 19.66 192 ALA F CA 1
ATOM 6481 C C . ALA F 2 95 ? 26.552 1.793 30.231 1.00 20.69 192 ALA F C 1
ATOM 6482 O O . ALA F 2 95 ? 26.591 1.908 31.461 1.00 20.42 192 ALA F O 1
ATOM 6489 N N . GLY F 2 96 ? 27.284 0.900 29.570 1.00 26.09 193 GLY F N 1
ATOM 6490 C CA . GLY F 2 96 ? 28.189 0.005 30.260 1.00 27.88 193 GLY F CA 1
ATOM 6491 C C . GLY F 2 96 ? 27.503 -1.138 30.966 1.00 27.76 193 GLY F C 1
ATOM 6492 O O . GLY F 2 96 ? 28.041 -1.666 31.945 1.00 29.09 193 GLY F O 1
ATOM 6496 N N . VAL F 2 97 ? 26.333 -1.547 30.489 1.00 24.88 194 VAL F N 1
ATOM 6497 C CA . VAL F 2 97 ? 25.553 -2.600 31.123 1.00 23.81 194 VAL F CA 1
ATOM 6498 C C . VAL F 2 97 ? 25.369 -3.754 30.151 1.00 22.28 194 VAL F C 1
ATOM 6499 O O . VAL F 2 97 ? 25.290 -3.566 28.933 1.00 22.10 194 VAL F O 1
ATOM 6512 N N . LYS F 2 98 ? 25.309 -4.962 30.705 1.00 20.90 195 LYS F N 1
ATOM 6513 C CA . LYS F 2 98 ? 24.977 -6.132 29.912 1.00 19.95 195 LYS F CA 1
ATOM 6514 C C . LYS F 2 98 ? 23.506 -6.073 29.518 1.00 17.80 195 LYS F C 1
ATOM 6515 O O . LYS F 2 98 ? 22.707 -5.344 30.112 1.00 16.80 195 LYS F O 1
ATOM 6534 N N . PHE F 2 99 ? 23.148 -6.842 28.496 1.00 19.26 196 PHE F N 1
ATOM 6535 C CA . PHE F 2 99 ? 21.802 -6.771 27.961 1.00 18.86 196 PHE F CA 1
ATOM 6536 C C . PHE F 2 99 ? 21.299 -8.156 27.601 1.00 18.60 196 PHE F C 1
ATOM 6537 O O . PHE F 2 99 ? 22.076 -9.058 27.275 1.00 18.86 196 PHE F O 1
ATOM 6554 N N . GLU F 2 100 ? 19.982 -8.308 27.672 1.00 18.36 197 GLU F N 1
ATOM 6555 C CA . GLU F 2 100 ? 19.280 -9.418 27.047 1.00 17.95 197 GLU F CA 1
ATOM 6556 C C . GLU F 2 100 ? 18.121 -8.825 26.260 1.00 16.70 197 GLU F C 1
ATOM 6557 O O . GLU F 2 100 ? 17.323 -8.063 26.811 1.00 17.08 197 GLU F O 1
ATOM 6569 N N . ILE F 2 101 ? 18.035 -9.167 24.978 1.00 12.89 198 ILE F N 1
ATOM 6570 C CA . ILE F 2 101 ? 17.013 -8.632 24.083 1.00 12.39 198 ILE F CA 1
ATOM 6571 C C . ILE F 2 101 ? 16.188 -9.800 23.571 1.00 12.58 198 ILE F C 1
ATOM 6572 O O . ILE F 2 101 ? 16.721 -10.698 22.906 1.00 12.82 198 ILE F O 1
ATOM 6588 N N . ILE F 2 102 ? 14.898 -9.786 23.869 1.00 15.04 199 ILE F N 1
ATOM 6589 C CA . ILE F 2 102 ? 13.994 -10.878 23.538 1.00 15.19 199 ILE F CA 1
ATOM 6590 C C . ILE F 2 102 ? 12.967 -10.374 22.534 1.00 14.99 199 ILE F C 1
ATOM 6591 O O . ILE F 2 102 ? 12.004 -9.701 22.902 1.00 14.39 199 ILE F O 1
ATOM 6607 N N . PRO F 2 103 ? 13.134 -10.685 21.251 1.00 16.56 200 PRO F N 1
ATOM 6608 C CA . PRO F 2 103 ? 12.069 -10.377 20.291 1.00 17.09 200 PRO F CA 1
ATOM 6609 C C . PRO F 2 103 ? 10.794 -11.123 20.651 1.00 17.54 200 PRO F C 1
ATOM 6610 O O . PRO F 2 103 ? 10.827 -12.260 21.130 1.00 17.65 200 PRO F O 1
ATOM 6621 N N . SER F 2 104 ? 9.664 -10.460 20.435 1.00 17.34 201 SER F N 1
ATOM 6622 C CA . SER F 2 104 ? 8.357 -10.989 20.790 1.00 18.53 201 SER F CA 1
ATOM 6623 C C . SER F 2 104 ? 7.421 -10.826 19.601 1.00 19.61 201 SER F C 1
ATOM 6624 O O . SER F 2 104 ? 7.786 -10.261 18.567 1.00 19.96 201 SER F O 1
ATOM 6632 N N . THR F 2 105 ? 6.198 -11.320 19.758 1.00 19.81 202 THR F N 1
ATOM 6633 C CA . THR F 2 105 ? 5.176 -11.224 18.729 1.00 21.68 202 THR F CA 1
ATOM 6634 C C . THR F 2 105 ? 3.960 -10.518 19.312 1.00 23.03 202 THR F C 1
ATOM 6635 O O . THR F 2 105 ? 3.823 -10.379 20.531 1.00 22.00 202 THR F O 1
ATOM 6646 N N . GLU F 2 106 ? 3.077 -10.058 18.426 1.00 37.02 203 GLU F N 1
ATOM 6647 C CA . GLU F 2 106 ? 1.854 -9.412 18.889 1.00 40.46 203 GLU F CA 1
ATOM 6648 C C . GLU F 2 106 ? 0.966 -10.386 19.658 1.00 38.66 203 GLU F C 1
ATOM 6649 O O . GLU F 2 106 ? 0.337 -10.004 20.652 1.00 38.69 203 GLU F O 1
ATOM 6661 N N . GLU F 2 107 ? 0.895 -11.649 19.221 1.00 27.90 204 GLU F N 1
ATOM 6662 C CA . GLU F 2 107 ? 0.133 -12.635 19.981 1.00 27.56 204 GLU F CA 1
ATOM 6663 C C . GLU F 2 107 ? 0.747 -12.841 21.360 1.00 25.53 204 GLU F C 1
ATOM 6664 O O . GLU F 2 107 ? 0.031 -12.903 22.365 1.00 25.68 204 GLU F O 1
ATOM 6676 N N . ASP F 2 108 ? 2.076 -12.960 21.426 1.00 27.91 205 ASP F N 1
ATOM 6677 C CA . ASP F 2 108 ? 2.728 -13.168 22.710 1.00 27.54 205 ASP F CA 1
ATOM 6678 C C . ASP F 2 108 ? 2.631 -11.934 23.595 1.00 25.74 205 ASP F C 1
ATOM 6679 O O . ASP F 2 108 ? 2.546 -12.059 24.821 1.00 25.57 205 ASP F O 1
ATOM 6688 N N . ARG F 2 109 ? 2.644 -10.740 23.002 1.00 24.58 206 ARG F N 1
ATOM 6689 C CA . ARG F 2 109 ? 2.549 -9.533 23.810 1.00 24.30 206 ARG F CA 1
ATOM 6690 C C . ARG F 2 109 ? 1.212 -9.466 24.541 1.00 26.31 206 ARG F C 1
ATOM 6691 O O . ARG F 2 109 ? 1.150 -9.040 25.700 1.00 26.56 206 ARG F O 1
ATOM 6712 N N . GLN F 2 110 ? 0.127 -9.878 23.878 1.00 25.78 207 GLN F N 1
ATOM 6713 C CA . GLN F 2 110 ? -1.181 -9.849 24.522 1.00 27.40 207 GLN F CA 1
ATOM 6714 C C . GLN F 2 110 ? -1.264 -10.874 25.644 1.00 26.65 207 GLN F C 1
ATOM 6715 O O . GLN F 2 110 ? -1.803 -10.580 26.717 1.00 26.42 207 GLN F O 1
ATOM 6729 N N . LYS F 2 111 ? -0.728 -12.076 25.426 1.00 30.66 208 LYS F N 1
ATOM 6730 C CA . LYS F 2 111 ? -0.691 -13.061 26.502 1.00 31.56 208 LYS F CA 1
ATOM 6731 C C . LYS F 2 111 ? 0.080 -12.528 27.702 1.00 29.99 208 LYS F C 1
ATOM 6732 O O . LYS F 2 111 ? -0.277 -12.805 28.853 1.00 32.45 208 LYS F O 1
ATOM 6751 N N . ALA F 2 112 ? 1.139 -11.757 27.457 1.00 17.28 209 ALA F N 1
ATOM 6752 C CA . ALA F 2 112 ? 1.876 -11.156 28.561 1.00 15.98 209 ALA F CA 1
ATOM 6753 C C . ALA F 2 112 ? 1.012 -10.142 29.297 1.00 16.63 209 ALA F C 1
ATOM 6754 O O . ALA F 2 112 ? 0.921 -10.168 30.529 1.00 16.73 209 ALA F O 1
ATOM 6761 N N . LEU F 2 113 ? 0.355 -9.247 28.557 1.00 24.64 210 LEU F N 1
ATOM 6762 C CA . LEU F 2 113 ? -0.517 -8.264 29.191 1.00 27.91 210 LEU F CA 1
ATOM 6763 C C . LEU F 2 113 ? -1.631 -8.945 29.974 1.00 29.90 210 LEU F C 1
ATOM 6764 O O . LEU F 2 113 ? -1.981 -8.507 31.076 1.00 30.89 210 LEU F O 1
ATOM 6780 N N . ASP F 2 114 ? -2.201 -10.021 29.422 1.00 29.55 211 ASP F N 1
ATOM 6781 C CA . ASP F 2 114 ? -3.287 -10.715 30.107 1.00 31.24 211 ASP F CA 1
ATOM 6782 C C . ASP F 2 114 ? -2.831 -11.275 31.447 1.00 30.93 211 ASP F C 1
ATOM 6783 O O . ASP F 2 114 ? -3.652 -11.454 32.356 1.00 32.32 211 ASP F O 1
ATOM 6792 N N . GLN F 2 115 ? -1.534 -11.547 31.593 1.00 30.73 212 GLN F N 1
ATOM 6793 C CA . GLN F 2 115 ? -0.973 -12.033 32.845 1.00 29.22 212 GLN F CA 1
ATOM 6794 C C . GLN F 2 115 ? -0.178 -10.956 33.564 1.00 26.20 212 GLN F C 1
ATOM 6795 O O . GLN F 2 115 ? 0.537 -11.259 34.524 1.00 25.44 212 GLN F O 1
ATOM 6809 N N . ASN F 2 116 ? -0.305 -9.706 33.132 1.00 25.80 213 ASN F N 1
ATOM 6810 C CA . ASN F 2 116 ? 0.360 -8.584 33.777 1.00 25.85 213 ASN F CA 1
ATOM 6811 C C . ASN F 2 116 ? 1.860 -8.844 33.882 1.00 24.74 213 ASN F C 1
ATOM 6812 O O . ASN F 2 116 ? 2.469 -8.722 34.947 1.00 25.70 213 ASN F O 1
ATOM 6823 N N . LEU F 2 117 ? 2.456 -9.211 32.751 1.00 20.81 214 LEU F N 1
ATOM 6824 C CA . LEU F 2 117 ? 3.893 -9.402 32.637 1.00 18.51 214 LEU F CA 1
ATOM 6825 C C . LEU F 2 117 ? 4.409 -8.609 31.445 1.00 16.82 214 LEU F C 1
ATOM 6826 O O . LEU F 2 117 ? 3.689 -8.393 30.467 1.00 17.20 214 LEU F O 1
ATOM 6842 N N . SER F 2 118 ? 5.662 -8.176 31.530 1.00 13.66 215 SER F N 1
ATOM 6843 C CA . SER F 2 118 ? 6.317 -7.605 30.365 1.00 13.22 215 SER F CA 1
ATOM 6844 C C . SER F 2 118 ? 6.577 -8.702 29.338 1.00 12.93 215 SER F C 1
ATOM 6845 O O . SER F 2 118 ? 6.568 -9.895 29.651 1.00 12.98 215 SER F O 1
ATOM 6853 N N . MET F 2 119 ? 6.785 -8.286 28.088 1.00 11.42 216 MET F N 1
ATOM 6854 C CA . MET F 2 119 ? 7.098 -9.254 27.043 1.00 12.81 216 MET F CA 1
ATOM 6855 C C . MET F 2 119 ? 8.319 -10.086 27.416 1.00 12.10 216 MET F C 1
ATOM 6856 O O . MET F 2 119 ? 8.356 -11.296 27.163 1.00 12.02 216 MET F O 1
ATOM 6870 N N . GLY F 2 120 ? 9.322 -9.456 28.030 1.00 9.91 217 GLY F N 1
ATOM 6871 C CA . GLY F 2 120 ? 10.533 -10.179 28.376 1.00 9.17 217 GLY F CA 1
ATOM 6872 C C . GLY F 2 120 ? 10.310 -11.177 29.495 1.00 8.77 217 GLY F C 1
ATOM 6873 O O . GLY F 2 120 ? 10.729 -12.334 29.404 1.00 9.47 217 GLY F O 1
ATOM 6877 N N . ARG F 2 121 ? 9.646 -10.743 30.569 1.00 7.83 218 ARG F N 1
ATOM 6878 C CA . ARG F 2 121 ? 9.394 -11.640 31.692 1.00 8.17 218 ARG F CA 1
ATOM 6879 C C . ARG F 2 121 ? 8.468 -12.781 31.298 1.00 8.61 218 ARG F C 1
ATOM 6880 O O . ARG F 2 121 ? 8.620 -13.901 31.797 1.00 8.98 218 ARG F O 1
ATOM 6901 N N . TYR F 2 122 ? 7.512 -12.523 30.404 1.00 9.54 219 TYR F N 1
ATOM 6902 C CA . TYR F 2 122 ? 6.636 -13.590 29.937 1.00 10.94 219 TYR F CA 1
ATOM 6903 C C . TYR F 2 122 ? 7.412 -14.621 29.124 1.00 11.42 219 TYR F C 1
ATOM 6904 O O . TYR F 2 122 ? 7.189 -15.829 29.268 1.00 11.59 219 TYR F O 1
ATOM 6922 N N . ALA F 2 123 ? 8.318 -14.166 28.253 1.00 12.65 220 ALA F N 1
ATOM 6923 C CA . ALA F 2 123 ? 9.115 -15.098 27.463 1.00 13.51 220 ALA F CA 1
ATOM 6924 C C . ALA F 2 123 ? 9.967 -15.989 28.358 1.00 13.42 220 ALA F C 1
ATOM 6925 O O . ALA F 2 123 ? 10.117 -17.188 28.093 1.00 13.98 220 ALA F O 1
ATOM 6932 N N . ILE F 2 124 ? 10.537 -15.421 29.422 1.00 11.43 221 ILE F N 1
ATOM 6933 C CA . ILE F 2 124 ? 11.319 -16.216 30.362 1.00 11.04 221 ILE F CA 1
ATOM 6934 C C . ILE F 2 124 ? 10.418 -17.191 31.105 1.00 12.76 221 ILE F C 1
ATOM 6935 O O . ILE F 2 124 ? 10.804 -18.336 31.371 1.00 12.55 221 ILE F O 1
ATOM 6951 N N . TYR F 2 125 ? 9.206 -16.753 31.451 1.00 17.18 222 TYR F N 1
ATOM 6952 C CA . TYR F 2 125 ? 8.226 -17.633 32.080 1.00 19.59 222 TYR F CA 1
ATOM 6953 C C . TYR F 2 125 ? 7.939 -18.847 31.207 1.00 19.73 222 TYR F C 1
ATOM 6954 O O . TYR F 2 125 ? 7.968 -19.990 31.677 1.00 20.98 222 TYR F O 1
ATOM 6972 N N . VAL F 2 126 ? 7.662 -18.613 29.922 1.00 15.26 223 VAL F N 1
ATOM 6973 C CA . VAL F 2 126 ? 7.389 -19.708 28.996 1.00 15.27 223 VAL F CA 1
ATOM 6974 C C . VAL F 2 126 ? 8.617 -20.597 28.841 1.00 15.57 223 VAL F C 1
ATOM 6975 O O . VAL F 2 126 ? 8.508 -21.829 28.799 1.00 15.73 223 VAL F O 1
ATOM 6988 N N . LYS F 2 127 ? 9.804 -19.990 28.750 1.00 18.99 224 LYS F N 1
ATOM 6989 C CA . LYS F 2 127 ? 11.030 -20.766 28.593 1.00 20.86 224 LYS F CA 1
ATOM 6990 C C . LYS F 2 127 ? 11.236 -21.717 29.764 1.00 20.38 224 LYS F C 1
ATOM 6991 O O . LYS F 2 127 ? 11.655 -22.865 29.578 1.00 21.57 224 LYS F O 1
ATOM 7010 N N . ALA F 2 128 ? 10.956 -21.251 30.983 1.00 16.54 225 ALA F N 1
ATOM 7011 C CA . ALA F 2 128 ? 11.155 -22.082 32.164 1.00 17.34 225 ALA F CA 1
ATOM 7012 C C . ALA F 2 128 ? 10.348 -23.372 32.078 1.00 19.26 225 ALA F C 1
ATOM 7013 O O . ALA F 2 128 ? 10.849 -24.448 32.422 1.00 20.57 225 ALA F O 1
ATOM 7020 N N . VAL F 2 129 ? 9.096 -23.286 31.621 1.00 18.39 226 VAL F N 1
ATOM 7021 C CA . VAL F 2 129 ? 8.265 -24.481 31.505 1.00 20.29 226 VAL F CA 1
ATOM 7022 C C . VAL F 2 129 ? 8.946 -25.509 30.613 1.00 22.00 226 VAL F C 1
ATOM 7023 O O . VAL F 2 129 ? 8.984 -26.705 30.930 1.00 22.07 226 VAL F O 1
ATOM 7036 N N . GLU F 2 130 ? 9.501 -25.058 29.488 1.00 32.28 227 GLU F N 1
ATOM 7037 C CA . GLU F 2 130 ? 10.126 -25.970 28.538 1.00 35.38 227 GLU F CA 1
ATOM 7038 C C . GLU F 2 130 ? 11.404 -26.583 29.096 1.00 34.95 227 GLU F C 1
ATOM 7039 O O . GLU F 2 130 ? 11.795 -27.678 28.674 1.00 37.63 227 GLU F O 1
ATOM 7051 N N . GLU F 2 131 ? 12.059 -25.914 30.044 1.00 24.74 228 GLU F N 1
ATOM 7052 C CA . GLU F 2 131 ? 13.287 -26.423 30.633 1.00 23.33 228 GLU F CA 1
ATOM 7053 C C . GLU F 2 131 ? 13.074 -27.147 31.955 1.00 23.83 228 GLU F C 1
ATOM 7054 O O . GLU F 2 131 ? 14.050 -27.602 32.558 1.00 24.41 228 GLU F O 1
ATOM 7066 N N . GLY F 2 132 ? 11.837 -27.258 32.425 1.00 23.86 229 GLY F N 1
ATOM 7067 C CA . GLY F 2 132 ? 11.588 -27.925 33.683 1.00 26.19 229 GLY F CA 1
ATOM 7068 C C . GLY F 2 132 ? 11.944 -27.107 34.902 1.00 27.33 229 GLY F C 1
ATOM 7069 O O . GLY F 2 132 ? 12.022 -27.665 36.004 1.00 29.29 229 GLY F O 1
ATOM 7073 N N . VAL F 2 133 ? 12.168 -25.804 34.740 1.00 28.13 230 VAL F N 1
ATOM 7074 C CA . VAL F 2 133 ? 12.524 -24.927 35.848 1.00 29.40 230 VAL F CA 1
ATOM 7075 C C . VAL F 2 133 ? 11.270 -24.450 36.566 1.00 32.63 230 VAL F C 1
ATOM 7076 O O . VAL F 2 133 ? 10.238 -24.179 35.939 1.00 30.71 230 VAL F O 1
ATOM 7089 N N . ASN F 2 134 ? 11.363 -24.342 37.892 1.00 48.39 231 ASN F N 1
ATOM 7090 C CA . ASN F 2 134 ? 10.247 -23.924 38.740 1.00 52.50 231 ASN F CA 1
ATOM 7091 C C . ASN F 2 134 ? 10.216 -22.406 38.852 1.00 48.62 231 ASN F C 1
ATOM 7092 O O . ASN F 2 134 ? 10.901 -21.806 39.681 1.00 50.94 231 ASN F O 1
ATOM 7103 N N . LEU F 2 135 ? 9.428 -21.770 37.989 1.00 29.52 232 LEU F N 1
ATOM 7104 C CA . LEU F 2 135 ? 9.229 -20.322 38.022 1.00 24.39 232 LEU F CA 1
ATOM 7105 C C . LEU F 2 135 ? 7.734 -20.060 37.868 1.00 23.16 232 LEU F C 1
ATOM 7106 O O . LEU F 2 135 ? 7.205 -20.120 36.754 1.00 21.96 232 LEU F O 1
ATOM 7122 N N . ASN F 2 136 ? 7.048 -19.761 38.969 1.00 21.74 233 ASN F N 1
ATOM 7123 C CA . ASN F 2 136 ? 5.620 -19.506 38.883 1.00 21.83 233 ASN F CA 1
ATOM 7124 C C . ASN F 2 136 ? 5.365 -18.067 38.432 1.00 21.16 233 ASN F C 1
ATOM 7125 O O . ASN F 2 136 ? 6.282 -17.252 38.303 1.00 19.96 233 ASN F O 1
ATOM 7136 N N . LEU F 2 137 ? 4.086 -17.756 38.210 1.00 27.92 234 LEU F N 1
ATOM 7137 C CA . LEU F 2 137 ? 3.719 -16.465 37.638 1.00 28.24 234 LEU F CA 1
ATOM 7138 C C . LEU F 2 137 ? 4.120 -15.305 38.544 1.00 27.85 234 LEU F C 1
ATOM 7139 O O . LEU F 2 137 ? 4.587 -14.267 38.060 1.00 26.25 234 LEU F O 1
ATOM 7155 N N . GLU F 2 138 ? 3.927 -15.449 39.857 1.00 30.73 235 GLU F N 1
ATOM 7156 C CA . GLU F 2 138 ? 4.268 -14.364 40.771 1.00 31.26 235 GLU F CA 1
ATOM 7157 C C . GLU F 2 138 ? 5.771 -14.118 40.797 1.00 27.71 235 GLU F C 1
ATOM 7158 O O . GLU F 2 138 ? 6.216 -12.970 40.903 1.00 26.72 235 GLU F O 1
ATOM 7170 N N . ASP F 2 139 ? 6.548 -15.170 40.694 1.00 19.42 236 ASP F N 1
ATOM 7171 C CA . ASP F 2 139 ? 8.015 -15.043 40.700 1.00 18.12 236 ASP F CA 1
ATOM 7172 C C . ASP F 2 139 ? 8.469 -14.410 39.382 1.00 14.74 236 ASP F C 1
ATOM 7173 O O . ASP F 2 139 ? 9.326 -13.615 39.433 1.00 13.93 236 ASP F O 1
ATOM 7182 N N . ALA F 2 140 ? 7.896 -14.799 38.258 1.00 15.68 237 ALA F N 1
ATOM 7183 C CA . ALA F 2 140 ? 8.264 -14.202 36.981 1.00 13.97 237 ALA F CA 1
ATOM 7184 C C . ALA F 2 140 ? 8.014 -12.702 36.979 1.00 13.03 237 ALA F C 1
ATOM 7185 O O . ALA F 2 140 ? 8.731 -11.954 36.307 1.00 12.45 237 ALA F O 1
ATOM 7192 N N . ARG F 2 141 ? 7.004 -12.242 37.707 1.00 13.73 238 ARG F N 1
ATOM 7193 C CA . ARG F 2 141 ? 6.665 -10.829 37.709 1.00 12.87 238 ARG F CA 1
ATOM 7194 C C . ARG F 2 141 ? 7.487 -10.028 38.702 1.00 13.10 238 ARG F C 1
ATOM 7195 O O . ARG F 2 141 ? 7.823 -8.872 38.417 1.00 12.04 238 ARG F O 1
ATOM 7216 N N . ASN F 2 142 ? 7.879 -10.626 39.828 1.00 15.84 239 ASN F N 1
ATOM 7217 C CA . ASN F 2 142 ? 8.409 -9.866 40.949 1.00 17.48 239 ASN F CA 1
ATOM 7218 C C . ASN F 2 142 ? 9.855 -10.176 41.312 1.00 17.37 239 ASN F C 1
ATOM 7219 O O . ASN F 2 142 ? 10.452 -9.405 42.070 1.00 17.34 239 ASN F O 1
ATOM 7230 N N . LEU F 2 143 ? 10.423 -11.279 40.833 1.00 15.67 240 LEU F N 1
ATOM 7231 C CA . LEU F 2 143 ? 11.846 -11.518 41.030 1.00 15.40 240 LEU F CA 1
ATOM 7232 C C . LEU F 2 143 ? 12.667 -10.554 40.175 1.00 13.40 240 LEU F C 1
ATOM 7233 O O . LEU F 2 143 ? 12.215 -10.070 39.133 1.00 12.14 240 LEU F O 1
ATOM 7249 N N . SER F 2 144 ? 13.887 -10.277 40.628 1.00 12.38 241 SER F N 1
ATOM 7250 C CA . SER F 2 144 ? 14.772 -9.382 39.900 1.00 10.54 241 SER F CA 1
ATOM 7251 C C . SER F 2 144 ? 15.172 -9.987 38.556 1.00 9.15 241 SER F C 1
ATOM 7252 O O . SER F 2 144 ? 15.081 -11.197 38.329 1.00 9.40 241 SER F O 1
ATOM 7260 N N . VAL F 2 145 ? 15.618 -9.113 37.651 1.00 12.37 242 VAL F N 1
ATOM 7261 C CA . VAL F 2 145 ? 16.043 -9.559 36.327 1.00 11.18 242 VAL F CA 1
ATOM 7262 C C . VAL F 2 145 ? 17.176 -10.571 36.443 1.00 12.28 242 VAL F C 1
ATOM 7263 O O . VAL F 2 145 ? 17.113 -11.671 35.880 1.00 11.60 242 VAL F O 1
ATOM 7276 N N . SER F 2 146 ? 18.226 -10.223 37.191 1.00 14.12 243 SER F N 1
ATOM 7277 C CA . SER F 2 146 ? 19.360 -11.129 37.329 1.00 16.39 243 SER F CA 1
ATOM 7278 C C . SER F 2 146 ? 18.942 -12.461 37.940 1.00 17.31 243 SER F C 1
ATOM 7279 O O . SER F 2 146 ? 19.513 -13.505 37.603 1.00 17.35 243 SER F O 1
ATOM 7287 N N . GLU F 2 147 ? 17.935 -12.454 38.817 1.00 16.21 244 GLU F N 1
ATOM 7288 C CA . GLU F 2 147 ? 17.489 -13.688 39.455 1.00 17.12 244 GLU F CA 1
ATOM 7289 C C . GLU F 2 147 ? 16.743 -14.582 38.468 1.00 15.95 244 GLU F C 1
ATOM 7290 O O . GLU F 2 147 ? 16.994 -15.791 38.402 1.00 15.50 244 GLU F O 1
ATOM 7302 N N . ILE F 2 148 ? 15.809 -14.013 37.698 1.00 21.19 245 ILE F N 1
ATOM 7303 C CA . ILE F 2 148 ? 15.050 -14.841 36.766 1.00 21.00 245 ILE F CA 1
ATOM 7304 C C . ILE F 2 148 ? 15.949 -15.330 35.637 1.00 18.84 245 ILE F C 1
ATOM 7305 O O . ILE F 2 148 ? 15.748 -16.427 35.103 1.00 19.33 245 ILE F O 1
ATOM 7321 N N . LEU F 2 149 ? 16.936 -14.523 35.238 1.00 16.33 246 LEU F N 1
ATOM 7322 C CA . LEU F 2 149 ? 17.869 -14.955 34.205 1.00 15.46 246 LEU F CA 1
ATOM 7323 C C . LEU F 2 149 ? 18.813 -16.030 34.728 1.00 17.62 246 LEU F C 1
ATOM 7324 O O . LEU F 2 149 ? 19.270 -16.881 33.957 1.00 16.88 246 LEU F O 1
ATOM 7340 N N . GLY F 2 150 ? 19.132 -15.999 36.024 1.00 19.32 247 GLY F N 1
ATOM 7341 C CA . GLY F 2 150 ? 19.947 -17.050 36.599 1.00 21.15 247 GLY F CA 1
ATOM 7342 C C . GLY F 2 150 ? 19.232 -18.384 36.675 1.00 21.64 247 GLY F C 1
ATOM 7343 O O . GLY F 2 150 ? 19.877 -19.436 36.652 1.00 22.87 247 GLY F O 1
ATOM 7347 N N . LYS F 2 151 ? 17.901 -18.367 36.772 1.00 20.38 248 LYS F N 1
ATOM 7348 C CA . LYS F 2 151 ? 17.136 -19.606 36.801 1.00 20.35 248 LYS F CA 1
ATOM 7349 C C . LYS F 2 151 ? 16.829 -20.132 35.407 1.00 20.09 248 LYS F C 1
ATOM 7350 O O . LYS F 2 151 ? 16.764 -21.352 35.211 1.00 21.04 248 LYS F O 1
ATOM 7369 N N . VAL F 2 152 ? 16.634 -19.237 34.443 1.00 33.62 249 VAL F N 1
ATOM 7370 C CA . VAL F 2 152 ? 16.249 -19.587 33.081 1.00 32.08 249 VAL F CA 1
ATOM 7371 C C . VAL F 2 152 ? 17.414 -19.226 32.167 1.00 33.05 249 VAL F C 1
ATOM 7372 O O . VAL F 2 152 ? 17.828 -18.061 32.114 1.00 31.96 249 VAL F O 1
ATOM 7385 N N . ASN F 2 153 ? 17.935 -20.209 31.438 1.00 45.53 250 ASN F N 1
ATOM 7386 C CA . ASN F 2 153 ? 19.031 -19.969 30.498 1.00 47.40 250 ASN F CA 1
ATOM 7387 C C . ASN F 2 153 ? 18.441 -19.571 29.149 1.00 46.19 250 ASN F C 1
ATOM 7388 O O . ASN F 2 153 ? 18.020 -20.425 28.365 1.00 45.63 250 ASN F O 1
ATOM 7399 N N . ILE F 2 154 ? 18.402 -18.267 28.881 1.00 46.55 251 ILE F N 1
ATOM 7400 C CA . ILE F 2 154 ? 17.836 -17.732 27.648 1.00 44.31 251 ILE F CA 1
ATOM 7401 C C . ILE F 2 154 ? 18.796 -16.700 27.069 1.00 42.56 251 ILE F C 1
ATOM 7402 O O . ILE F 2 154 ? 19.447 -15.954 27.810 1.00 43.48 251 ILE F O 1
ATOM 7418 N N . GLY F 2 155 ? 18.888 -16.671 25.739 1.00 35.33 252 GLY F N 1
ATOM 7419 C CA . GLY F 2 155 ? 19.713 -15.702 25.045 1.00 33.24 252 GLY F CA 1
ATOM 7420 C C . GLY F 2 155 ? 21.195 -15.987 25.092 1.00 32.93 252 GLY F C 1
ATOM 7421 O O . GLY F 2 155 ? 22.000 -15.061 24.961 1.00 31.74 252 GLY F O 1
ATOM 7425 N N . LYS F 2 156 ? 21.581 -17.255 25.210 1.00 39.09 253 LYS F N 1
ATOM 7426 C CA . LYS F 2 156 ? 22.978 -17.646 25.334 1.00 40.77 253 LYS F CA 1
ATOM 7427 C C . LYS F 2 156 ? 23.502 -18.320 24.075 1.00 37.87 253 LYS F C 1
ATOM 7428 O O . LYS F 2 156 ? 24.588 -18.908 24.101 1.00 38.88 253 LYS F O 1
ATOM 7447 N N . PHE F 2 157 ? 22.743 -18.262 22.978 1.00 28.58 254 PHE F N 1
ATOM 7448 C CA . PHE F 2 157 ? 23.165 -18.911 21.745 1.00 25.61 254 PHE F CA 1
ATOM 7449 C C . PHE F 2 157 ? 24.584 -18.522 21.357 1.00 24.65 254 PHE F C 1
ATOM 7450 O O . PHE F 2 157 ? 25.377 -19.377 20.946 1.00 25.11 254 PHE F O 1
ATOM 7467 N N . ALA F 2 158 ? 24.928 -17.244 21.487 1.00 17.79 255 ALA F N 1
ATOM 7468 C CA . ALA F 2 158 ? 26.163 -16.773 20.881 1.00 18.15 255 ALA F CA 1
ATOM 7469 C C . ALA F 2 158 ? 26.493 -15.368 21.357 1.00 18.91 255 ALA F C 1
ATOM 7470 O O . ALA F 2 158 ? 25.602 -14.586 21.699 1.00 19.14 255 ALA F O 1
ATOM 7477 N N . ILE F 2 159 ? 27.792 -15.068 21.374 1.00 21.06 256 ILE F N 1
ATOM 7478 C CA . ILE F 2 159 ? 28.298 -13.725 21.615 1.00 22.11 256 ILE F CA 1
ATOM 7479 C C . ILE F 2 159 ? 29.136 -13.342 20.402 1.00 22.59 256 ILE F C 1
ATOM 7480 O O . ILE F 2 159 ? 29.818 -14.185 19.807 1.00 22.36 256 ILE F O 1
ATOM 7496 N N . SER F 2 160 ? 29.097 -12.064 20.041 1.00 24.50 257 SER F N 1
ATOM 7497 C CA . SER F 2 160 ? 29.820 -11.620 18.861 1.00 26.28 257 SER F CA 1
ATOM 7498 C C . SER F 2 160 ? 30.133 -10.138 18.974 1.00 30.84 257 SER F C 1
ATOM 7499 O O . SER F 2 160 ? 29.482 -9.398 19.715 1.00 29.27 257 SER F O 1
ATOM 7507 N N . ASP F 2 161 ? 31.144 -9.722 18.218 1.00 43.42 258 ASP F N 1
ATOM 7508 C CA . ASP F 2 161 ? 31.501 -8.316 18.088 1.00 49.31 258 ASP F CA 1
ATOM 7509 C C . ASP F 2 161 ? 31.507 -7.926 16.619 1.00 51.49 258 ASP F C 1
ATOM 7510 O O . ASP F 2 161 ? 32.366 -8.385 15.869 1.00 52.56 258 ASP F O 1
ATOM 7514 N N . GLN G 1 3 ? 69.766 -9.925 13.314 1.00 46.24 87 GLN G N 1
ATOM 7515 C CA . GLN G 1 3 ? 68.858 -10.728 14.127 1.00 44.57 87 GLN G CA 1
ATOM 7516 C C . GLN G 1 3 ? 68.264 -9.894 15.259 1.00 41.87 87 GLN G C 1
ATOM 7517 O O . GLN G 1 3 ? 67.200 -10.216 15.782 1.00 41.00 87 GLN G O 1
ATOM 7530 N N . GLU G 1 4 ? 68.959 -8.824 15.638 1.00 40.90 88 GLU G N 1
ATOM 7531 C CA . GLU G 1 4 ? 68.477 -7.900 16.668 1.00 38.32 88 GLU G CA 1
ATOM 7532 C C . GLU G 1 4 ? 67.719 -6.786 15.958 1.00 35.58 88 GLU G C 1
ATOM 7533 O O . GLU G 1 4 ? 68.287 -5.765 15.565 1.00 37.43 88 GLU G O 1
ATOM 7545 N N . TYR G 1 5 ? 66.412 -6.989 15.793 1.00 26.49 89 TYR G N 1
ATOM 7546 C CA . TYR G 1 5 ? 65.606 -6.083 14.986 1.00 25.15 89 TYR G CA 1
ATOM 7547 C C . TYR G 1 5 ? 65.122 -4.874 15.780 1.00 24.09 89 TYR G C 1
ATOM 7548 O O . TYR G 1 5 ? 65.207 -3.737 15.303 1.00 25.54 89 TYR G O 1
ATOM 7566 N N . ALA G 1 6 ? 64.598 -5.100 16.982 1.00 18.17 90 ALA G N 1
ATOM 7567 C CA . ALA G 1 6 ? 64.009 -4.027 17.767 1.00 16.23 90 ALA G CA 1
ATOM 7568 C C . ALA G 1 6 ? 64.201 -4.318 19.246 1.00 14.71 90 ALA G C 1
ATOM 7569 O O . ALA G 1 6 ? 64.403 -5.464 19.655 1.00 13.85 90 ALA G O 1
ATOM 7576 N N . TYR G 1 7 ? 64.144 -3.256 20.043 1.00 15.31 91 TYR G N 1
ATOM 7577 C CA . TYR G 1 7 ? 64.205 -3.347 21.494 1.00 14.86 91 TYR G CA 1
ATOM 7578 C C . TYR G 1 7 ? 62.880 -2.889 22.083 1.00 12.77 91 TYR G C 1
ATOM 7579 O O . TYR G 1 7 ? 62.312 -1.884 21.644 1.00 13.34 91 TYR G O 1
ATOM 7597 N N . ILE G 1 8 ? 62.389 -3.627 23.073 1.00 11.25 92 ILE G N 1
ATOM 7598 C CA . ILE G 1 8 ? 61.132 -3.308 23.739 1.00 10.66 92 ILE G CA 1
ATOM 7599 C C . ILE G 1 8 ? 61.360 -3.361 25.241 1.00 10.37 92 ILE G C 1
ATOM 7600 O O . ILE G 1 8 ? 61.839 -4.371 25.766 1.00 9.96 92 ILE G O 1
ATOM 7616 N N . ASP G 1 9 ? 61.029 -2.272 25.924 1.00 13.19 93 ASP G N 1
ATOM 7617 C CA . ASP G 1 9 ? 61.063 -2.200 27.377 1.00 14.19 93 ASP G CA 1
ATOM 7618 C C . ASP G 1 9 ? 59.636 -2.150 27.904 1.00 13.07 93 ASP G C 1
ATOM 7619 O O . ASP G 1 9 ? 58.755 -1.557 27.274 1.00 13.27 93 ASP G O 1
ATOM 7628 N N . VAL G 1 10 ? 59.406 -2.784 29.049 1.00 13.82 94 VAL G N 1
ATOM 7629 C CA . VAL G 1 10 ? 58.102 -2.762 29.700 1.00 14.00 94 VAL G CA 1
ATOM 7630 C C . VAL G 1 10 ? 58.303 -2.366 31.155 1.00 13.60 94 VAL G C 1
ATOM 7631 O O . VAL G 1 10 ? 59.158 -2.929 31.846 1.00 13.66 94 VAL G O 1
ATOM 7644 N N . ASP G 1 11 ? 57.529 -1.385 31.609 1.00 11.21 95 ASP G N 1
ATOM 7645 C CA . ASP G 1 11 ? 57.576 -0.899 32.981 1.00 12.16 95 ASP G CA 1
ATOM 7646 C C . ASP G 1 11 ? 56.218 -1.134 33.621 1.00 12.39 95 ASP G C 1
ATOM 7647 O O . ASP G 1 11 ? 55.193 -0.686 33.095 1.00 12.43 95 ASP G O 1
ATOM 7656 N N . ILE G 1 12 ? 56.215 -1.830 34.751 1.00 15.25 96 ILE G N 1
ATOM 7657 C CA . ILE G 1 12 ? 55.002 -2.130 35.499 1.00 16.34 96 ILE G CA 1
ATOM 7658 C C . ILE G 1 12 ? 55.223 -1.715 36.943 1.00 17.66 96 ILE G C 1
ATOM 7659 O O . ILE G 1 12 ? 56.305 -1.933 37.498 1.00 17.77 96 ILE G O 1
ATOM 7675 N N . ASN G 1 13 ? 54.205 -1.115 37.551 1.00 20.05 97 ASN G N 1
ATOM 7676 C CA . ASN G 1 13 ? 54.294 -0.776 38.966 1.00 22.70 97 ASN G CA 1
ATOM 7677 C C . ASN G 1 13 ? 55.503 0.126 39.217 1.00 22.96 97 ASN G C 1
ATOM 7678 O O . ASN G 1 13 ? 55.748 1.055 38.450 1.00 22.77 97 ASN G O 1
ATOM 7690 N N . PRO H 2 1 ? 58.307 -3.480 38.423 1.00 17.88 98 PRO H N 1
ATOM 7691 C CA . PRO H 2 1 ? 59.281 -4.271 37.662 1.00 17.80 98 PRO H CA 1
ATOM 7692 C C . PRO H 2 1 ? 59.525 -3.722 36.258 1.00 16.47 98 PRO H C 1
ATOM 7693 O O . PRO H 2 1 ? 58.584 -3.316 35.581 1.00 16.25 98 PRO H O 1
ATOM 7704 N N . SER H 2 2 ? 60.788 -3.729 35.834 1.00 12.92 99 SER H N 1
ATOM 7705 C CA . SER H 2 2 ? 61.192 -3.210 34.534 1.00 12.51 99 SER H CA 1
ATOM 7706 C C . SER H 2 2 ? 61.963 -4.289 33.794 1.00 12.43 99 SER H C 1
ATOM 7707 O O . SER H 2 2 ? 62.902 -4.871 34.343 1.00 13.11 99 SER H O 1
ATOM 7715 N N . ILE H 2 3 ? 61.571 -4.546 32.548 1.00 12.05 100 ILE H N 1
ATOM 7716 C CA . ILE H 2 3 ? 62.143 -5.617 31.743 1.00 12.70 100 ILE H CA 1
ATOM 7717 C C . ILE H 2 3 ? 62.466 -5.080 30.356 1.00 12.74 100 ILE H C 1
ATOM 7718 O O . ILE H 2 3 ? 61.689 -4.313 29.778 1.00 12.40 100 ILE H O 1
ATOM 7734 N N . GLY H 2 4 ? 63.618 -5.481 29.827 1.00 13.10 101 GLY H N 1
ATOM 7735 C CA . GLY H 2 4 ? 64.025 -5.134 28.475 1.00 13.49 101 GLY H CA 1
ATOM 7736 C C . GLY H 2 4 ? 64.106 -6.381 27.607 1.00 13.83 101 GLY H C 1
ATOM 7737 O O . GLY H 2 4 ? 64.718 -7.378 27.994 1.00 14.11 101 GLY H O 1
ATOM 7741 N N . LEU H 2 5 ? 63.477 -6.306 26.436 1.00 15.88 102 LEU H N 1
ATOM 7742 C CA . LEU H 2 5 ? 63.433 -7.414 25.496 1.00 15.80 102 LEU H CA 1
ATOM 7743 C C . LEU H 2 5 ? 64.077 -7.024 24.173 1.00 15.87 102 LEU H C 1
ATOM 7744 O O . LEU H 2 5 ? 64.071 -5.854 23.781 1.00 16.30 102 LEU H O 1
ATOM 7760 N N . VAL H 2 6 ? 64.639 -8.022 23.494 1.00 12.57 103 VAL H N 1
ATOM 7761 C CA . VAL H 2 6 ? 65.143 -7.886 22.132 1.00 13.24 103 VAL H CA 1
ATOM 7762 C C . VAL H 2 6 ? 64.392 -8.882 21.260 1.00 13.41 103 VAL H C 1
ATOM 7763 O O . VAL H 2 6 ? 64.219 -10.043 21.650 1.00 13.57 103 VAL H O 1
ATOM 7776 N N . ILE H 2 7 ? 63.941 -8.431 20.089 1.00 13.27 104 ILE H N 1
ATOM 7777 C CA . ILE H 2 7 ? 63.190 -9.280 19.173 1.00 13.68 104 ILE H CA 1
ATOM 7778 C C . ILE H 2 7 ? 63.850 -9.270 17.802 1.00 14.77 104 ILE H C 1
ATOM 7779 O O . ILE H 2 7 ? 64.539 -8.315 17.430 1.00 15.07 104 ILE H O 1
ATOM 7795 N N . ASP H 2 8 ? 63.627 -10.341 17.043 1.00 15.58 105 ASP H N 1
ATOM 7796 C CA . ASP H 2 8 ? 64.004 -10.364 15.639 1.00 16.78 105 ASP H CA 1
ATOM 7797 C C . ASP H 2 8 ? 62.835 -9.821 14.813 1.00 16.81 105 ASP H C 1
ATOM 7798 O O . ASP H 2 8 ? 61.808 -9.401 15.348 1.00 15.93 105 ASP H O 1
ATOM 7807 N N . LYS H 2 9 ? 62.985 -9.822 13.488 1.00 24.18 106 LYS H N 1
ATOM 7808 C CA . LYS H 2 9 ? 61.974 -9.186 12.647 1.00 26.84 106 LYS H CA 1
ATOM 7809 C C . LYS H 2 9 ? 60.643 -9.926 12.723 1.00 26.06 106 LYS H C 1
ATOM 7810 O O . LYS H 2 9 ? 59.585 -9.322 12.507 1.00 25.42 106 LYS H O 1
ATOM 7829 N N . LYS H 2 10 ? 60.673 -11.220 13.026 1.00 25.67 107 LYS H N 1
ATOM 7830 C CA . LYS H 2 10 ? 59.464 -12.005 13.237 1.00 26.91 107 LYS H CA 1
ATOM 7831 C C . LYS H 2 10 ? 58.865 -11.777 14.620 1.00 24.19 107 LYS H C 1
ATOM 7832 O O . LYS H 2 10 ? 57.905 -12.462 14.991 1.00 23.89 107 LYS H O 1
ATOM 7851 N N . GLU H 2 11 ? 59.422 -10.835 15.381 1.00 26.96 108 GLU H N 1
ATOM 7852 C CA . GLU H 2 11 ? 58.926 -10.468 16.708 1.00 25.69 108 GLU H CA 1
ATOM 7853 C C . GLU H 2 11 ? 59.063 -11.621 17.697 1.00 24.23 108 GLU H C 1
ATOM 7854 O O . GLU H 2 11 ? 58.300 -11.718 18.660 1.00 23.73 108 GLU H O 1
ATOM 7866 N N . LYS H 2 12 ? 60.040 -12.494 17.469 1.00 18.79 109 LYS H N 1
ATOM 7867 C CA . LYS H 2 12 ? 60.398 -13.524 18.434 1.00 18.81 109 LYS H CA 1
ATOM 7868 C C . LYS H 2 12 ? 61.408 -12.949 19.420 1.00 17.46 109 LYS H C 1
ATOM 7869 O O . LYS H 2 12 ? 62.397 -12.330 19.014 1.00 17.61 109 LYS H O 1
ATOM 7888 N N . VAL H 2 13 ? 61.153 -13.152 20.711 1.00 15.06 110 VAL H N 1
ATOM 7889 C CA . VAL H 2 13 ? 62.047 -12.649 21.748 1.00 14.52 110 VAL H CA 1
ATOM 7890 C C . VAL H 2 13 ? 63.337 -13.455 21.717 1.00 15.52 110 VAL H C 1
ATOM 7891 O O . VAL H 2 13 ? 63.332 -14.672 21.937 1.00 16.34 110 VAL H O 1
ATOM 7904 N N . ILE H 2 14 ? 64.448 -12.780 21.434 1.00 15.67 111 ILE H N 1
ATOM 7905 C CA . ILE H 2 14 ? 65.753 -13.429 21.374 1.00 16.84 111 ILE H CA 1
ATOM 7906 C C . ILE H 2 14 ? 66.629 -13.113 22.574 1.00 17.41 111 ILE H C 1
ATOM 7907 O O . ILE H 2 14 ? 67.643 -13.801 22.775 1.00 18.14 111 ILE H O 1
ATOM 7923 N N . ASP H 2 15 ? 66.275 -12.114 23.380 1.00 22.40 112 ASP H N 1
ATOM 7924 C CA . ASP H 2 15 ? 67.031 -11.776 24.577 1.00 23.59 112 ASP H CA 1
ATOM 7925 C C . ASP H 2 15 ? 66.090 -11.095 25.561 1.00 20.72 112 ASP H C 1
ATOM 7926 O O . ASP H 2 15 ? 65.148 -10.407 25.162 1.00 19.36 112 ASP H O 1
ATOM 7935 N N . ALA H 2 16 ? 66.349 -11.298 26.850 1.00 16.96 113 ALA H N 1
ATOM 7936 C CA . ALA H 2 16 ? 65.534 -10.696 27.895 1.00 15.88 113 ALA H CA 1
ATOM 7937 C C . ALA H 2 16 ? 66.402 -10.422 29.114 1.00 16.77 113 ALA H C 1
ATOM 7938 O O . ALA H 2 16 ? 67.205 -11.268 29.514 1.00 17.65 113 ALA H O 1
ATOM 7945 N N . LYS H 2 17 ? 66.241 -9.234 29.694 1.00 20.34 114 LYS H N 1
ATOM 7946 C CA . LYS H 2 17 ? 67.052 -8.792 30.818 1.00 21.37 114 LYS H CA 1
ATOM 7947 C C . LYS H 2 17 ? 66.190 -8.046 31.825 1.00 18.96 114 LYS H C 1
ATOM 7948 O O . LYS H 2 17 ? 65.368 -7.211 31.436 1.00 18.19 114 LYS H O 1
ATOM 7967 N N . PRO H 2 18 ? 66.346 -8.328 33.121 1.00 14.15 115 PRO H N 1
ATOM 7968 C CA . PRO H 2 18 ? 65.668 -7.505 34.137 1.00 13.87 115 PRO H CA 1
ATOM 7969 C C . PRO H 2 18 ? 66.394 -6.179 34.322 1.00 14.32 115 PRO H C 1
ATOM 7970 O O . PRO H 2 18 ? 67.605 -6.150 34.547 1.00 15.47 115 PRO H O 1
ATOM 7981 N N . LEU H 2 19 ? 65.656 -5.080 34.192 1.00 14.28 116 LEU H N 1
ATOM 7982 C CA . LEU H 2 19 ? 66.217 -3.749 34.388 1.00 14.88 116 LEU H CA 1
ATOM 7983 C C . LEU H 2 19 ? 66.190 -3.293 35.844 1.00 15.67 116 LEU H C 1
ATOM 7984 O O . LEU H 2 19 ? 66.780 -2.254 36.158 1.00 16.56 116 LEU H O 1
ATOM 8000 N N . ASN H 2 20 ? 65.506 -4.018 36.729 1.00 21.36 117 ASN H N 1
ATOM 8001 C CA . ASN H 2 20 ? 65.604 -3.795 38.168 1.00 22.89 117 ASN H CA 1
ATOM 8002 C C . ASN H 2 20 ? 65.498 -5.147 38.868 1.00 23.59 117 ASN H C 1
ATOM 8003 O O . ASN H 2 20 ? 65.295 -6.185 38.230 1.00 24.01 117 ASN H O 1
ATOM 8014 N N . ASN H 2 21 ? 65.645 -5.137 40.196 1.00 24.57 118 ASN H N 1
ATOM 8015 C CA . ASN H 2 21 ? 65.789 -6.392 40.924 1.00 24.83 118 ASN H CA 1
ATOM 8016 C C . ASN H 2 21 ? 64.478 -7.165 41.025 1.00 23.26 118 ASN H C 1
ATOM 8017 O O . ASN H 2 21 ? 64.476 -8.396 40.905 1.00 22.33 118 ASN H O 1
ATOM 8028 N N . ASP H 2 22 ? 63.354 -6.484 41.247 1.00 28.27 119 ASP H N 1
ATOM 8029 C CA . ASP H 2 22 ? 62.111 -7.230 41.434 1.00 29.64 119 ASP H CA 1
ATOM 8030 C C . ASP H 2 22 ? 61.536 -7.765 40.125 1.00 26.17 119 ASP H C 1
ATOM 8031 O O . ASP H 2 22 ? 60.519 -8.466 40.156 1.00 27.50 119 ASP H O 1
ATOM 8040 N N . ALA H 2 23 ? 62.156 -7.463 38.984 1.00 14.87 120 ALA H N 1
ATOM 8041 C CA . ALA H 2 23 ? 61.749 -8.085 37.732 1.00 14.26 120 ALA H CA 1
ATOM 8042 C C . ALA H 2 23 ? 62.383 -9.454 37.542 1.00 15.04 120 ALA H C 1
ATOM 8043 O O . ALA H 2 23 ? 61.904 -10.236 36.714 1.00 14.80 120 ALA H O 1
ATOM 8050 N N . LYS H 2 24 ? 63.445 -9.755 38.289 1.00 21.06 121 LYS H N 1
ATOM 8051 C CA . LYS H 2 24 ? 64.130 -11.035 38.130 1.00 23.71 121 LYS H CA 1
ATOM 8052 C C . LYS H 2 24 ? 63.196 -12.216 38.340 1.00 24.83 121 LYS H C 1
ATOM 8053 O O . LYS H 2 24 ? 63.132 -13.090 37.458 1.00 25.38 121 LYS H O 1
ATOM 8072 N N . PRO H 2 25 ? 62.459 -12.317 39.447 1.00 24.56 122 PRO H N 1
ATOM 8073 C CA . PRO H 2 25 ? 61.549 -13.464 39.599 1.00 25.45 122 PRO H CA 1
ATOM 8074 C C . PRO H 2 25 ? 60.477 -13.529 38.523 1.00 24.35 122 PRO H C 1
ATOM 8075 O O . PRO H 2 25 ? 60.067 -14.631 38.139 1.00 25.75 122 PRO H O 1
ATOM 8086 N N . ILE H 2 26 ? 60.007 -12.384 38.023 1.00 20.93 123 ILE H N 1
ATOM 8087 C CA . ILE H 2 26 ? 58.981 -12.397 36.985 1.00 19.76 123 ILE H CA 1
ATOM 8088 C C . ILE H 2 26 ? 59.546 -12.938 35.677 1.00 20.20 123 ILE H C 1
ATOM 8089 O O . ILE H 2 26 ? 58.862 -13.667 34.949 1.00 19.86 123 ILE H O 1
ATOM 8105 N N . LEU H 2 27 ? 60.793 -12.588 35.349 1.00 23.54 124 LEU H N 1
ATOM 8106 C CA . LEU H 2 27 ? 61.400 -13.109 34.127 1.00 24.97 124 LEU H CA 1
ATOM 8107 C C . LEU H 2 27 ? 61.686 -14.603 34.240 1.00 27.08 124 LEU H C 1
ATOM 8108 O O . LEU H 2 27 ? 61.547 -15.341 33.258 1.00 27.45 124 LEU H O 1
ATOM 8124 N N . ASP H 2 28 ? 62.104 -15.067 35.420 1.00 30.45 125 ASP H N 1
ATOM 8125 C CA . ASP H 2 28 ? 62.370 -16.491 35.594 1.00 33.24 125 ASP H CA 1
ATOM 8126 C C . ASP H 2 28 ? 61.123 -17.321 35.313 1.00 33.69 125 ASP H C 1
ATOM 8127 O O . ASP H 2 28 ? 61.186 -18.333 34.606 1.00 34.50 125 ASP H O 1
ATOM 8136 N N . GLU H 2 29 ? 59.973 -16.907 35.854 1.00 38.07 126 GLU H N 1
ATOM 8137 C CA . GLU H 2 29 ? 58.747 -17.666 35.632 1.00 38.40 126 GLU H CA 1
ATOM 8138 C C . GLU H 2 29 ? 58.218 -17.485 34.214 1.00 35.03 126 GLU H C 1
ATOM 8139 O O . GLU H 2 29 ? 57.610 -18.408 33.662 1.00 36.68 126 GLU H O 1
ATOM 8151 N N . ALA H 2 30 ? 58.430 -16.313 33.610 1.00 24.11 127 ALA H N 1
ATOM 8152 C CA . ALA H 2 30 ? 57.897 -16.073 32.273 1.00 21.26 127 ALA H CA 1
ATOM 8153 C C . ALA H 2 30 ? 58.700 -16.821 31.217 1.00 22.64 127 ALA H C 1
ATOM 8154 O O . ALA H 2 30 ? 58.131 -17.326 30.243 1.00 22.56 127 ALA H O 1
ATOM 8161 N N . ALA H 2 31 ? 60.015 -16.906 31.393 1.00 26.19 128 ALA H N 1
ATOM 8162 C CA . ALA H 2 31 ? 60.893 -17.591 30.453 1.00 27.50 128 ALA H CA 1
ATOM 8163 C C . ALA H 2 31 ? 60.585 -17.146 29.021 1.00 25.69 128 ALA H C 1
ATOM 8164 O O . ALA H 2 31 ? 60.185 -17.959 28.183 1.00 25.79 128 ALA H O 1
ATOM 8171 N N . PRO H 2 32 ? 60.748 -15.855 28.717 1.00 22.96 129 PRO H N 1
ATOM 8172 C CA . PRO H 2 32 ? 60.288 -15.335 27.421 1.00 22.82 129 PRO H CA 1
ATOM 8173 C C . PRO H 2 32 ? 61.181 -15.672 26.236 1.00 24.34 129 PRO H C 1
ATOM 8174 O O . PRO H 2 32 ? 60.742 -15.484 25.094 1.00 22.84 129 PRO H O 1
ATOM 8185 N N . LYS H 2 33 ? 62.403 -16.153 26.449 1.00 30.99 130 LYS H N 1
ATOM 8186 C CA . LYS H 2 33 ? 63.305 -16.381 25.327 1.00 33.62 130 LYS H CA 1
ATOM 8187 C C . LYS H 2 33 ? 62.671 -17.341 24.328 1.00 31.82 130 LYS H C 1
ATOM 8188 O O . LYS H 2 33 ? 62.085 -18.359 24.704 1.00 32.43 130 LYS H O 1
ATOM 8207 N N . ASP H 2 34 ? 62.794 -17.003 23.045 1.00 26.47 131 ASP H N 1
ATOM 8208 C CA . ASP H 2 34 ? 62.263 -17.771 21.922 1.00 25.33 131 ASP H CA 1
ATOM 8209 C C . ASP H 2 34 ? 60.743 -17.786 21.883 1.00 23.54 131 ASP H C 1
ATOM 8210 O O . ASP H 2 34 ? 60.158 -18.575 21.133 1.00 23.01 131 ASP H O 1
ATOM 8219 N N . MET H 2 35 ? 60.097 -16.951 22.650 1.00 26.79 132 MET H N 1
ATOM 8220 C CA . MET H 2 35 ? 58.651 -16.830 22.608 1.00 26.76 132 MET H CA 1
ATOM 8221 C C . MET H 2 35 ? 58.245 -15.686 21.689 1.00 24.57 132 MET H C 1
ATOM 8222 O O . MET H 2 35 ? 58.976 -14.700 21.556 1.00 25.18 132 MET H O 1
ATOM 8236 N N . PRO H 2 36 ? 57.091 -15.783 21.029 1.00 16.24 133 PRO H N 1
ATOM 8237 C CA . PRO H 2 36 ? 56.548 -14.605 20.343 1.00 15.45 133 PRO H CA 1
ATOM 8238 C C . PRO H 2 36 ? 56.358 -13.457 21.324 1.00 14.27 133 PRO H C 1
ATOM 8239 O O . PRO H 2 36 ? 56.035 -13.662 22.497 1.00 14.54 133 PRO H O 1
ATOM 8250 N N . LEU H 2 37 ? 56.577 -12.234 20.833 1.00 13.60 134 LEU H N 1
ATOM 8251 C CA . LEU H 2 37 ? 56.466 -11.059 21.693 1.00 12.65 134 LEU H CA 1
ATOM 8252 C C . LEU H 2 37 ? 55.127 -11.024 22.422 1.00 12.31 134 LEU H C 1
ATOM 8253 O O . LEU H 2 37 ? 55.074 -10.735 23.622 1.00 11.89 134 LEU H O 1
ATOM 8269 N N . TYR H 2 38 ? 54.032 -11.317 21.717 1.00 16.67 135 TYR H N 1
ATOM 8270 C CA . TYR H 2 38 ? 52.720 -11.297 22.355 1.00 17.03 135 TYR H CA 1
ATOM 8271 C C . TYR H 2 38 ? 52.670 -12.267 23.531 1.00 17.32 135 TYR H C 1
ATOM 8272 O O . TYR H 2 38 ? 52.220 -11.909 24.625 1.00 17.63 135 TYR H O 1
ATOM 8290 N N . ASP H 2 39 ? 53.121 -13.507 23.321 1.00 16.61 136 ASP H N 1
ATOM 8291 C CA . ASP H 2 39 ? 53.076 -14.496 24.392 1.00 17.87 136 ASP H CA 1
ATOM 8292 C C . ASP H 2 39 ? 53.940 -14.073 25.572 1.00 17.08 136 ASP H C 1
ATOM 8293 O O . ASP H 2 39 ? 53.532 -14.210 26.730 1.00 17.50 136 ASP H O 1
ATOM 8302 N N . ALA H 2 40 ? 55.141 -13.561 25.299 1.00 17.86 137 ALA H N 1
ATOM 8303 C CA . ALA H 2 40 ? 56.052 -13.176 26.373 1.00 18.06 137 ALA H CA 1
ATOM 8304 C C . ALA H 2 40 ? 55.474 -12.045 27.216 1.00 16.86 137 ALA H C 1
ATOM 8305 O O . ALA H 2 40 ? 55.488 -12.105 28.450 1.00 17.65 137 ALA H O 1
ATOM 8312 N N . LEU H 2 41 ? 54.972 -10.993 26.566 1.00 15.16 138 LEU H N 1
ATOM 8313 C CA . LEU H 2 41 ? 54.453 -9.852 27.311 1.00 14.57 138 LEU H CA 1
ATOM 8314 C C . LEU H 2 41 ? 53.156 -10.202 28.030 1.00 15.62 138 LEU H C 1
ATOM 8315 O O . LEU H 2 41 ? 52.912 -9.724 29.143 1.00 15.68 138 LEU H O 1
ATOM 8331 N N . SER H 2 42 ? 52.316 -11.042 27.418 1.00 17.76 139 SER H N 1
ATOM 8332 C CA . SER H 2 42 ? 51.084 -11.461 28.079 1.00 20.15 139 SER H CA 1
ATOM 8333 C C . SER H 2 42 ? 51.387 -12.258 29.342 1.00 20.74 139 SER H C 1
ATOM 8334 O O . SER H 2 42 ? 50.728 -12.081 30.373 1.00 20.80 139 SER H O 1
ATOM 8342 N N . LYS H 2 43 ? 52.389 -13.139 29.282 1.00 19.84 140 LYS H N 1
ATOM 8343 C CA 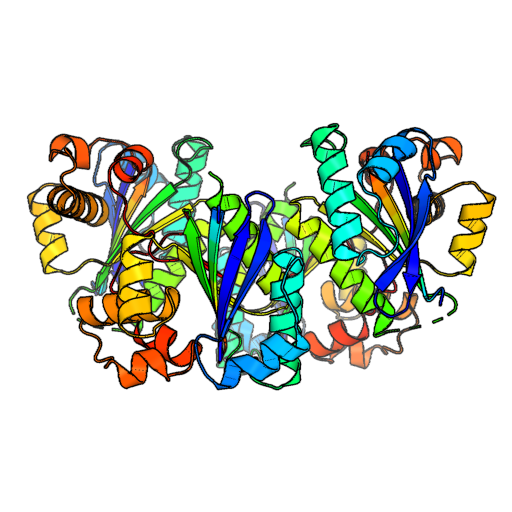. LYS H 2 43 ? 52.768 -13.913 30.458 1.00 20.74 140 LYS H CA 1
ATOM 8344 C C . LYS H 2 43 ? 53.377 -13.013 31.524 1.00 19.64 140 LYS H C 1
ATOM 8345 O O . LYS H 2 43 ? 53.101 -13.180 32.719 1.00 21.06 140 LYS H O 1
ATOM 8364 N N . ILE H 2 44 ? 54.197 -12.045 31.111 1.00 15.28 141 ILE H N 1
ATOM 8365 C CA . ILE H 2 44 ? 54.765 -11.097 32.062 1.00 14.29 141 ILE H CA 1
ATOM 8366 C C . ILE H 2 44 ? 53.657 -10.324 32.764 1.00 14.46 141 ILE H C 1
ATOM 8367 O O . ILE H 2 44 ? 53.701 -10.113 33.982 1.00 14.60 141 ILE H O 1
ATOM 8383 N N . LEU H 2 45 ? 52.636 -9.903 32.012 1.00 17.36 142 LEU H N 1
ATOM 8384 C CA . LEU H 2 45 ? 51.535 -9.163 32.613 1.00 17.99 142 LEU H CA 1
ATOM 8385 C C . LEU H 2 45 ? 50.701 -10.060 33.517 1.00 20.80 142 LEU H C 1
ATOM 8386 O O . LEU H 2 45 ? 50.243 -9.626 34.580 1.00 21.26 142 LEU H O 1
ATOM 8402 N N . ASP H 2 46 ? 50.499 -11.319 33.119 1.00 28.29 143 ASP H N 1
ATOM 8403 C CA . ASP H 2 46 ? 49.764 -12.251 33.967 1.00 31.60 143 ASP H CA 1
ATOM 8404 C C . ASP H 2 46 ? 50.473 -12.450 35.300 1.00 29.50 143 ASP H C 1
ATOM 8405 O O . ASP H 2 46 ? 49.850 -12.377 36.366 1.00 30.95 143 ASP H O 1
ATOM 8414 N N . ILE H 2 47 ? 51.786 -12.685 35.261 1.00 19.39 144 ILE H N 1
ATOM 8415 C CA . ILE H 2 47 ? 52.546 -12.869 36.494 1.00 18.95 144 ILE H CA 1
ATOM 8416 C C . ILE H 2 47 ? 52.470 -11.619 37.357 1.00 18.73 144 ILE H C 1
ATOM 8417 O O . ILE H 2 47 ? 52.365 -11.700 38.587 1.00 20.09 144 ILE H O 1
ATOM 8433 N N . SER H 2 48 ? 52.538 -10.444 36.729 1.00 17.49 145 SER H N 1
ATOM 8434 C CA . SER H 2 48 ? 52.460 -9.197 37.481 1.00 16.91 145 SER H CA 1
ATOM 8435 C C . SER H 2 48 ? 51.107 -9.055 38.164 1.00 18.88 145 SER H C 1
ATOM 8436 O O . SER H 2 48 ? 51.020 -8.559 39.295 1.00 18.18 145 SER H O 1
ATOM 8444 N N . LYS H 2 49 ? 50.037 -9.522 37.511 1.00 22.31 146 LYS H N 1
ATOM 8445 C CA . LYS H 2 49 ? 48.715 -9.484 38.133 1.00 24.13 146 LYS H CA 1
ATOM 8446 C C . LYS H 2 49 ? 48.693 -10.356 39.395 1.00 26.14 146 LYS H C 1
ATOM 8447 O O . LYS H 2 49 ? 48.262 -9.899 40.461 1.00 26.86 146 LYS H O 1
ATOM 8466 N N . LYS H 2 50 ? 49.157 -11.611 39.299 1.00 29.32 147 LYS H N 1
ATOM 8467 C CA . LYS H 2 50 ? 49.164 -12.493 40.462 1.00 31.75 147 LYS H CA 1
ATOM 8468 C C . LYS H 2 50 ? 49.964 -11.908 41.606 1.00 30.06 147 LYS H C 1
ATOM 8469 O O . LYS H 2 50 ? 49.553 -12.011 42.775 1.00 31.44 147 LYS H O 1
ATOM 8488 N N . ASN H 2 51 ? 51.112 -11.293 41.288 1.00 24.60 148 ASN H N 1
ATOM 8489 C CA . ASN H 2 51 ? 51.912 -10.675 42.327 1.00 23.65 148 ASN H CA 1
ATOM 8490 C C . ASN H 2 51 ? 51.308 -9.380 42.831 1.00 22.48 148 ASN H C 1
ATOM 8491 O O . ASN H 2 51 ? 51.751 -8.873 43.861 1.00 23.39 148 ASN H O 1
ATOM 8502 N N . GLY H 2 52 ? 50.267 -8.873 42.176 1.00 21.65 149 GLY H N 1
ATOM 8503 C CA . GLY H 2 52 ? 49.625 -7.656 42.623 1.00 23.39 149 GLY H CA 1
ATOM 8504 C C . GLY H 2 52 ? 50.218 -6.384 42.063 1.00 22.86 149 GLY H C 1
ATOM 8505 O O . GLY H 2 52 ? 49.822 -5.293 42.493 1.00 24.49 149 GLY H O 1
ATOM 8509 N N . TYR H 2 53 ? 51.165 -6.489 41.127 1.00 21.53 150 TYR H N 1
ATOM 8510 C CA . TYR H 2 53 ? 51.774 -5.302 40.542 1.00 21.19 150 TYR H CA 1
ATOM 8511 C C . TYR H 2 53 ? 50.785 -4.520 39.687 1.00 22.08 150 TYR H C 1
ATOM 8512 O O . TYR H 2 53 ? 50.882 -3.291 39.599 1.00 22.59 150 TYR H O 1
ATOM 8530 N N . ILE H 2 54 ? 49.841 -5.205 39.049 1.00 27.26 151 ILE H N 1
ATOM 8531 C CA . ILE H 2 54 ? 48.794 -4.565 38.263 1.00 29.92 151 ILE H CA 1
ATOM 8532 C C . ILE H 2 54 ? 47.504 -4.662 39.062 1.00 34.18 151 ILE H C 1
ATOM 8533 O O . ILE H 2 54 ? 47.088 -5.758 39.458 1.00 33.84 151 ILE H O 1
ATOM 8549 N N . ASN H 2 55 ? 46.874 -3.514 39.294 1.00 37.73 152 ASN H N 1
ATOM 8550 C CA . ASN H 2 55 ? 45.738 -3.429 40.196 1.00 43.30 152 ASN H CA 1
ATOM 8551 C C . ASN H 2 55 ? 44.872 -2.239 39.808 1.00 48.98 152 ASN H C 1
ATOM 8552 O O . ASN H 2 55 ? 45.175 -1.501 38.865 1.00 46.12 152 ASN H O 1
ATOM 8563 N N . SER H 2 56 ? 43.782 -2.059 40.560 1.00 73.71 153 SER H N 1
ATOM 8564 C CA . SER H 2 56 ? 42.846 -0.975 40.287 1.00 78.95 153 SER H CA 1
ATOM 8565 C C . SER H 2 56 ? 43.508 0.393 40.396 1.00 79.60 153 SER H C 1
ATOM 8566 O O . SER H 2 56 ? 43.138 1.319 39.666 1.00 79.75 153 SER H O 1
ATOM 8574 N N . ALA H 2 57 ? 44.477 0.544 41.302 1.00 78.06 154 ALA H N 1
ATOM 8575 C CA . ALA H 2 57 ? 45.151 1.829 41.463 1.00 79.68 154 ALA H CA 1
ATOM 8576 C C . ALA H 2 57 ? 46.124 2.076 40.318 1.00 78.73 154 ALA H C 1
ATOM 8577 O O . ALA H 2 57 ? 46.031 3.085 39.609 1.00 77.96 154 ALA H O 1
ATOM 8584 N N . ASP H 2 58 ? 47.083 1.171 40.136 1.00 85.21 155 ASP H N 1
ATOM 8585 C CA . ASP H 2 58 ? 48.049 1.252 39.041 1.00 82.65 155 ASP H CA 1
ATOM 8586 C C . ASP H 2 58 ? 47.621 0.247 37.973 1.00 76.13 155 ASP H C 1
ATOM 8587 O O . ASP H 2 58 ? 48.015 -0.920 37.994 1.00 77.29 155 ASP H O 1
ATOM 8596 N N . ASN H 2 59 ? 46.788 0.708 37.039 1.00 46.52 156 ASN H N 1
ATOM 8597 C CA . ASN H 2 59 ? 46.263 -0.119 35.959 1.00 37.44 156 ASN H CA 1
ATOM 8598 C C . ASN H 2 59 ? 46.872 0.272 34.614 1.00 34.12 156 ASN H C 1
ATOM 8599 O O . ASN H 2 59 ? 46.243 0.102 33.567 1.00 30.74 156 ASN H O 1
ATOM 8610 N N . ILE H 2 60 ? 48.101 0.788 34.631 1.00 38.49 157 ILE H N 1
ATOM 8611 C CA . ILE H 2 60 ? 48.774 1.296 33.441 1.00 37.84 157 ILE H CA 1
ATOM 8612 C C . ILE H 2 60 ? 50.080 0.536 33.255 1.00 33.58 157 ILE H C 1
ATOM 8613 O O . ILE H 2 60 ? 50.848 0.367 34.209 1.00 34.91 157 ILE H O 1
ATOM 8629 N N . VAL H 2 61 ? 50.332 0.091 32.029 1.00 23.01 158 VAL H N 1
ATOM 8630 C CA . VAL H 2 61 ? 51.602 -0.518 31.656 1.00 19.55 158 VAL H CA 1
ATOM 8631 C C . VAL H 2 61 ? 52.311 0.445 30.716 1.00 16.61 158 VAL H C 1
ATOM 8632 O O . VAL H 2 61 ? 51.682 1.039 29.832 1.00 16.24 158 VAL H O 1
ATOM 8645 N N . LEU H 2 62 ? 53.616 0.602 30.907 1.00 12.58 159 LEU H N 1
ATOM 8646 C CA . LEU H 2 62 ? 54.417 1.532 30.119 1.00 11.90 159 LEU H CA 1
ATOM 8647 C C . LEU H 2 62 ? 55.327 0.726 29.202 1.00 11.33 159 LEU H C 1
ATOM 8648 O O . LEU H 2 62 ? 56.260 0.064 29.666 1.00 11.42 159 LEU H O 1
ATOM 8664 N N . PHE H 2 63 ? 55.049 0.795 27.906 1.00 15.08 160 PHE H N 1
ATOM 8665 C CA . PHE H 2 63 ? 55.868 0.180 26.877 1.00 15.03 160 PHE H CA 1
ATOM 8666 C C . PHE H 2 63 ? 56.700 1.241 26.166 1.00 14.46 160 PHE H C 1
ATOM 8667 O O . PHE H 2 63 ? 56.291 2.397 26.040 1.00 15.90 160 PHE H O 1
ATOM 8684 N N . SER H 2 64 ? 57.870 0.831 25.692 1.00 14.79 161 SER H N 1
ATOM 8685 C CA . SER H 2 64 ? 58.685 1.670 24.827 1.00 15.21 161 SER H CA 1
ATOM 8686 C C . SER H 2 64 ? 59.389 0.754 23.839 1.00 15.12 161 SER H C 1
ATOM 8687 O O . SER H 2 64 ? 59.724 -0.388 24.164 1.00 15.88 161 SER H O 1
ATOM 8695 N N . ALA H 2 65 ? 59.609 1.261 22.631 1.00 14.23 162 ALA H N 1
ATOM 8696 C CA . ALA H 2 65 ? 60.147 0.429 21.569 1.00 15.64 162 ALA H CA 1
ATOM 8697 C C . ALA H 2 65 ? 60.961 1.281 20.613 1.00 17.01 162 ALA H C 1
ATOM 8698 O O . ALA H 2 65 ? 60.657 2.455 20.389 1.00 17.79 162 ALA H O 1
ATOM 8705 N N . SER H 2 66 ? 62.001 0.670 20.053 1.00 16.57 163 SER H N 1
ATOM 8706 C CA . SER H 2 66 ? 62.824 1.314 19.042 1.00 18.39 163 SER H CA 1
ATOM 8707 C C . SER H 2 66 ? 63.316 0.261 18.063 1.00 19.11 163 SER H C 1
ATOM 8708 O O . SER H 2 66 ? 63.635 -0.863 18.458 1.00 18.63 163 SER H O 1
ATOM 8716 N N . ILE H 2 67 ? 63.359 0.626 16.789 1.00 18.68 164 ILE H N 1
ATOM 8717 C CA . ILE H 2 67 ? 63.882 -0.253 15.753 1.00 20.50 164 ILE H CA 1
ATOM 8718 C C . ILE H 2 67 ? 65.383 -0.015 15.661 1.00 23.44 164 ILE H C 1
ATOM 8719 O O . ILE H 2 67 ? 65.840 1.135 15.634 1.00 23.16 164 ILE H O 1
ATOM 8735 N N . ASN H 2 68 ? 66.153 -1.099 15.608 1.00 30.65 165 ASN H N 1
ATOM 8736 C CA . ASN H 2 68 ? 67.606 -0.993 15.572 1.00 34.83 165 ASN H CA 1
ATOM 8737 C C . ASN H 2 68 ? 68.054 -0.426 14.231 1.00 40.11 165 ASN H C 1
ATOM 8738 O O . ASN H 2 68 ? 68.357 -1.178 13.301 1.00 40.21 165 ASN H O 1
ATOM 8749 N N . SER H 2 69 ? 68.086 0.898 14.122 1.00 51.90 166 SER H N 1
ATOM 8750 C CA . SER H 2 69 ? 68.469 1.556 12.878 1.00 57.98 166 SER H CA 1
ATOM 8751 C C . SER H 2 69 ? 68.821 3.019 13.130 1.00 59.65 166 SER H C 1
ATOM 8752 O O . SER H 2 69 ? 68.152 3.705 13.904 1.00 58.84 166 SER H O 1
ATOM 8756 N N . ASP H 2 78 ? 58.066 2.197 8.176 1.00 59.82 175 ASP H N 1
ATOM 8757 C CA . ASP H 2 78 ? 56.925 2.394 9.061 1.00 57.03 175 ASP H CA 1
ATOM 8758 C C . ASP H 2 78 ? 56.253 1.074 9.420 1.00 53.32 175 ASP H C 1
ATOM 8759 O O . ASP H 2 78 ? 55.604 0.959 10.461 1.00 52.18 175 ASP H O 1
ATOM 8767 N N . LYS H 2 79 ? 56.414 0.072 8.553 1.00 40.19 176 LYS H N 1
ATOM 8768 C CA . LYS H 2 79 ? 55.661 -1.161 8.717 1.00 37.69 176 LYS H CA 1
ATOM 8769 C C . LYS H 2 79 ? 56.123 -1.971 9.920 1.00 33.37 176 LYS H C 1
ATOM 8770 O O . LYS H 2 79 ? 55.341 -2.770 10.448 1.00 32.03 176 LYS H O 1
ATOM 8789 N N . GLY H 2 80 ? 57.361 -1.780 10.370 1.00 31.63 177 GLY H N 1
ATOM 8790 C CA . GLY H 2 80 ? 57.860 -2.544 11.495 1.00 29.07 177 GLY H CA 1
ATOM 8791 C C . GLY H 2 80 ? 57.467 -2.014 12.856 1.00 24.93 177 GLY H C 1
ATOM 8792 O O . GLY H 2 80 ? 57.010 -2.780 13.710 1.00 24.90 177 GLY H O 1
ATOM 8796 N N . ILE H 2 81 ? 57.630 -0.706 13.075 1.00 21.63 178 ILE H N 1
ATOM 8797 C CA . ILE H 2 81 ? 57.255 -0.127 14.361 1.00 17.95 178 ILE H CA 1
ATOM 8798 C C . ILE H 2 81 ? 55.746 -0.173 14.548 1.00 18.14 178 ILE H C 1
ATOM 8799 O O . ILE H 2 81 ? 55.256 -0.335 15.671 1.00 15.91 178 ILE H O 1
ATOM 8815 N N . GLN H 2 82 ? 54.985 -0.041 13.459 1.00 22.67 179 GLN H N 1
ATOM 8816 C CA . GLN H 2 82 ? 53.532 -0.128 13.550 1.00 24.82 179 GLN H CA 1
ATOM 8817 C C . GLN H 2 82 ? 53.095 -1.541 13.903 1.00 24.23 179 GLN H C 1
ATOM 8818 O O . GLN H 2 82 ? 52.126 -1.731 14.647 1.00 24.24 179 GLN H O 1
ATOM 8832 N N . GLU H 2 83 ? 53.792 -2.547 13.370 1.00 23.64 180 GLU H N 1
ATOM 8833 C CA . GLU H 2 83 ? 53.501 -3.926 13.744 1.00 24.29 180 GLU H CA 1
ATOM 8834 C C . GLU H 2 83 ? 53.821 -4.181 15.212 1.00 20.58 180 GLU H C 1
ATOM 8835 O O . GLU H 2 83 ? 53.039 -4.826 15.919 1.00 21.30 180 GLU H O 1
ATOM 8847 N N . ILE H 2 84 ? 54.963 -3.684 15.688 1.00 17.15 181 ILE H N 1
ATOM 8848 C CA . ILE H 2 84 ? 55.299 -3.814 17.103 1.00 14.46 181 ILE H CA 1
ATOM 8849 C C . ILE H 2 84 ? 54.253 -3.112 17.958 1.00 14.36 181 ILE H C 1
ATOM 8850 O O . ILE H 2 84 ? 53.763 -3.660 18.952 1.00 13.64 181 ILE H O 1
ATOM 8866 N N . ILE H 2 85 ? 53.896 -1.885 17.577 1.00 18.31 182 ILE H N 1
ATOM 8867 C CA . ILE H 2 85 ? 52.937 -1.104 18.351 1.00 19.94 182 ILE H CA 1
ATOM 8868 C C . ILE H 2 85 ? 51.594 -1.821 18.418 1.00 20.48 182 ILE H C 1
ATOM 8869 O O . ILE H 2 85 ? 50.920 -1.811 19.455 1.00 20.12 182 ILE H O 1
ATOM 8885 N N . SER H 2 86 ? 51.181 -2.450 17.314 1.00 19.56 183 SER H N 1
ATOM 8886 C CA . SER H 2 86 ? 49.918 -3.177 17.307 1.00 21.31 183 SER H CA 1
ATOM 8887 C C . SER H 2 86 ? 49.936 -4.324 18.307 1.00 20.06 183 SER H C 1
ATOM 8888 O O . SER H 2 86 ? 48.940 -4.573 18.996 1.00 20.73 183 SER H O 1
ATOM 8896 N N . THR H 2 87 ? 51.058 -5.040 18.397 1.00 18.40 184 THR H N 1
ATOM 8897 C CA . THR H 2 87 ? 51.170 -6.123 19.368 1.00 17.83 184 THR H CA 1
ATOM 8898 C C . THR H 2 87 ? 51.102 -5.597 20.796 1.00 15.42 184 THR H C 1
ATOM 8899 O O . THR H 2 87 ? 50.475 -6.215 21.663 1.00 15.47 184 THR H O 1
ATOM 8910 N N . LEU H 2 88 ? 51.738 -4.454 21.062 1.00 15.76 185 LEU H N 1
ATOM 8911 C CA . LEU H 2 88 ? 51.735 -3.910 22.416 1.00 14.48 185 LEU H CA 1
ATOM 8912 C C . LEU H 2 88 ? 50.331 -3.489 22.829 1.00 14.75 185 LEU H C 1
ATOM 8913 O O . LEU H 2 88 ? 49.923 -3.714 23.973 1.00 13.77 185 LEU H O 1
ATOM 8929 N N . LYS H 2 89 ? 49.582 -2.873 21.914 1.00 19.06 186 LYS H N 1
ATOM 8930 C CA . LYS H 2 89 ? 48.187 -2.545 22.191 1.00 21.43 186 LYS H CA 1
ATOM 8931 C C . LYS H 2 89 ? 47.380 -3.807 22.474 1.00 22.69 186 LYS H C 1
ATOM 8932 O O . LYS H 2 89 ? 46.608 -3.861 23.439 1.00 23.46 186 LYS H O 1
ATOM 8951 N N . ASP H 2 90 ? 47.533 -4.832 21.630 1.00 18.89 187 ASP H N 1
ATOM 8952 C CA . ASP H 2 90 ? 46.816 -6.084 21.850 1.00 20.55 187 ASP H CA 1
ATOM 8953 C C . ASP H 2 90 ? 47.134 -6.659 23.223 1.00 19.19 187 ASP H C 1
ATOM 8954 O O . ASP H 2 90 ? 46.231 -7.044 23.975 1.00 20.41 187 ASP H O 1
ATOM 8963 N N . VAL H 2 91 ? 48.422 -6.719 23.568 1.00 20.92 188 VAL H N 1
ATOM 8964 C CA . VAL H 2 91 ? 48.838 -7.291 24.846 1.00 19.88 188 VAL H CA 1
ATOM 8965 C C . VAL H 2 91 ? 48.105 -6.614 25.995 1.00 18.22 188 VAL H C 1
ATOM 8966 O O . VAL H 2 91 ? 47.585 -7.273 26.902 1.00 18.69 188 VAL H O 1
ATOM 8979 N N . ALA H 2 92 ? 48.061 -5.281 25.973 1.00 13.91 189 ALA H N 1
ATOM 8980 C CA . ALA H 2 92 ? 47.450 -4.531 27.064 1.00 14.26 189 ALA H CA 1
ATOM 8981 C C . ALA H 2 92 ? 45.930 -4.639 27.028 1.00 16.45 189 ALA H C 1
ATOM 8982 O O . ALA H 2 92 ? 45.290 -4.880 28.058 1.00 17.36 189 ALA H O 1
ATOM 8989 N N . LYS H 2 93 ? 45.332 -4.454 25.850 1.00 22.10 190 LYS H N 1
ATOM 8990 C CA . LYS H 2 93 ? 43.881 -4.543 25.727 1.00 26.90 190 LYS H CA 1
ATOM 8991 C C . LYS H 2 93 ? 43.378 -5.907 26.184 1.00 28.43 190 LYS H C 1
ATOM 8992 O O . LYS H 2 93 ? 42.414 -6.004 26.953 1.00 31.26 190 LYS H O 1
ATOM 9011 N N . ASP H 2 94 ? 44.031 -6.977 25.725 1.00 23.87 191 ASP H N 1
ATOM 9012 C CA . ASP H 2 94 ? 43.602 -8.326 26.077 1.00 24.96 191 ASP H CA 1
ATOM 9013 C C . ASP H 2 94 ? 43.759 -8.608 27.565 1.00 23.80 191 ASP H C 1
ATOM 9014 O O . ASP H 2 94 ? 43.019 -9.429 28.117 1.00 25.70 191 ASP H O 1
ATOM 9023 N N . ALA H 2 95 ? 44.707 -7.952 28.227 1.00 22.69 192 ALA H N 1
ATOM 9024 C CA . ALA H 2 95 ? 44.877 -8.115 29.662 1.00 22.04 192 ALA H CA 1
ATOM 9025 C C . ALA H 2 95 ? 43.969 -7.195 30.462 1.00 23.24 192 ALA H C 1
ATOM 9026 O O . ALA H 2 95 ? 43.928 -7.308 31.692 1.00 23.89 192 ALA H O 1
ATOM 9033 N N . GLY H 2 96 ? 43.248 -6.294 29.800 1.00 21.74 193 GLY H N 1
ATOM 9034 C CA . GLY H 2 96 ? 42.357 -5.395 30.500 1.00 22.75 193 GLY H CA 1
ATOM 9035 C C . GLY H 2 96 ? 43.066 -4.277 31.220 1.00 22.39 193 GLY H C 1
ATOM 9036 O O . GLY H 2 96 ? 42.550 -3.767 32.219 1.00 23.39 193 GLY H O 1
ATOM 9040 N N . VAL H 2 97 ? 44.243 -3.883 30.744 1.00 22.94 194 VAL H N 1
ATOM 9041 C CA . VAL H 2 97 ? 45.037 -2.841 31.376 1.00 22.40 194 VAL H CA 1
ATOM 9042 C C . VAL H 2 97 ? 45.214 -1.699 30.388 1.00 21.21 194 VAL H C 1
ATOM 9043 O O . VAL H 2 97 ? 45.280 -1.907 29.172 1.00 20.69 194 VAL H O 1
ATOM 9056 N N . LYS H 2 98 ? 45.271 -0.482 30.919 1.00 20.82 195 LYS H N 1
ATOM 9057 C CA . LYS H 2 98 ? 45.604 0.673 30.103 1.00 20.34 195 LYS H CA 1
ATOM 9058 C C . LYS H 2 98 ? 47.087 0.639 29.746 1.00 17.94 195 LYS H C 1
ATOM 9059 O O . LYS H 2 98 ? 47.892 -0.047 30.381 1.00 17.18 195 LYS H O 1
ATOM 9078 N N . PHE H 2 99 ? 47.446 1.392 28.712 1.00 16.96 196 PHE H N 1
ATOM 9079 C CA . PHE H 2 99 ? 48.795 1.335 28.180 1.00 15.82 196 PHE H CA 1
ATOM 9080 C C . PHE H 2 99 ? 49.288 2.720 27.803 1.00 16.15 196 PHE H C 1
ATOM 9081 O O . PHE H 2 99 ? 48.509 3.608 27.451 1.00 16.68 196 PHE H O 1
ATOM 9098 N N . GLU H 2 100 ? 50.605 2.879 27.874 1.00 18.59 197 GLU H N 1
ATOM 9099 C CA . GLU H 2 100 ? 51.306 3.982 27.238 1.00 18.75 197 GLU H CA 1
ATOM 9100 C C . GLU H 2 100 ? 52.443 3.390 26.421 1.00 16.38 197 GLU H C 1
ATOM 9101 O O . GLU H 2 100 ? 53.251 2.619 26.947 1.00 15.83 197 GLU H O 1
ATOM 9113 N N . ILE H 2 101 ? 52.503 3.747 25.144 1.00 12.27 198 ILE H N 1
ATOM 9114 C CA . ILE H 2 101 ? 53.510 3.228 24.229 1.00 11.83 198 ILE H CA 1
ATOM 9115 C C . ILE H 2 101 ? 54.323 4.406 23.723 1.00 13.16 198 ILE H C 1
ATOM 9116 O O . ILE H 2 101 ? 53.781 5.302 23.063 1.00 14.81 198 ILE H O 1
ATOM 9132 N N . ILE H 2 102 ? 55.618 4.396 24.017 1.00 11.42 199 ILE H N 1
ATOM 9133 C CA . ILE H 2 102 ? 56.501 5.498 23.655 1.00 12.19 199 ILE H CA 1
ATOM 9134 C C . ILE H 2 102 ? 57.509 4.997 22.630 1.00 12.19 199 ILE H C 1
ATOM 9135 O O . ILE H 2 102 ? 58.475 4.316 23.002 1.00 11.73 199 ILE H O 1
ATOM 9151 N N . PRO H 2 103 ? 57.326 5.286 21.344 1.00 17.09 200 PRO H N 1
ATOM 9152 C CA . PRO H 2 103 ? 58.380 4.968 20.376 1.00 17.68 200 PRO H CA 1
ATOM 9153 C C . PRO H 2 103 ? 59.649 5.730 20.717 1.00 18.53 200 PRO H C 1
ATOM 9154 O O . PRO H 2 103 ? 59.610 6.879 21.163 1.00 19.37 200 PRO H O 1
ATOM 9165 N N . SER H 2 104 ? 60.781 5.071 20.511 1.00 19.67 201 SER H N 1
ATOM 9166 C CA . SER H 2 104 ? 62.080 5.618 20.858 1.00 21.12 201 SER H CA 1
ATOM 9167 C C . SER H 2 104 ? 63.006 5.453 19.663 1.00 21.57 201 SER H C 1
ATOM 9168 O O . SER H 2 104 ? 62.633 4.888 18.631 1.00 21.05 201 SER H O 1
ATOM 9176 N N . THR H 2 105 ? 64.226 5.950 19.810 1.00 24.01 202 THR H N 1
ATOM 9177 C CA . THR H 2 105 ? 65.236 5.851 18.773 1.00 25.43 202 THR H CA 1
ATOM 9178 C C . THR H 2 105 ? 66.447 5.138 19.353 1.00 25.88 202 THR H C 1
ATOM 9179 O O . THR H 2 105 ? 66.601 5.026 20.572 1.00 24.62 202 THR H O 1
ATOM 9190 N N . GLU H 2 106 ? 67.315 4.660 18.466 1.00 39.39 203 GLU H N 1
ATOM 9191 C CA . GLU H 2 106 ? 68.535 4.016 18.930 1.00 41.36 203 GLU H CA 1
ATOM 9192 C C . GLU H 2 106 ? 69.407 5.003 19.701 1.00 41.31 203 GLU H C 1
ATOM 9193 O O . GLU H 2 106 ? 70.052 4.631 20.688 1.00 40.04 203 GLU H O 1
ATOM 9205 N N . GLU H 2 107 ? 69.439 6.270 19.269 1.00 40.08 204 GLU H N 1
ATOM 9206 C CA . GLU H 2 107 ? 70.181 7.284 20.015 1.00 42.17 204 GLU H CA 1
ATOM 9207 C C . GLU H 2 107 ? 69.573 7.490 21.401 1.00 39.07 204 GLU H C 1
ATOM 9208 O O . GLU H 2 107 ? 70.299 7.595 22.396 1.00 39.30 204 GLU H O 1
ATOM 9220 N N . ASP H 2 108 ? 68.238 7.564 21.483 1.00 26.71 205 ASP H N 1
ATOM 9221 C CA . ASP H 2 108 ? 67.585 7.745 22.775 1.00 24.03 205 ASP H CA 1
ATOM 9222 C C . ASP H 2 108 ? 67.746 6.516 23.656 1.00 20.28 205 ASP H C 1
ATOM 9223 O O . ASP H 2 108 ? 67.850 6.640 24.881 1.00 19.41 205 ASP H O 1
ATOM 9232 N N . ARG H 2 109 ? 67.781 5.329 23.054 1.00 26.02 206 ARG H N 1
ATOM 9233 C CA . ARG H 2 109 ? 67.967 4.113 23.831 1.00 25.03 206 ARG H CA 1
ATOM 9234 C C . ARG H 2 109 ? 69.309 4.104 24.554 1.00 26.57 206 ARG H C 1
ATOM 9235 O O . ARG H 2 109 ? 69.391 3.697 25.718 1.00 26.25 206 ARG H O 1
ATOM 9256 N N . GLN H 2 110 ? 70.377 4.544 23.883 1.00 25.81 207 GLN H N 1
ATOM 9257 C CA . GLN H 2 110 ? 71.687 4.554 24.526 1.00 27.55 207 GLN H CA 1
ATOM 9258 C C . GLN H 2 110 ? 71.772 5.619 25.609 1.00 27.75 207 GLN H C 1
ATOM 9259 O O . GLN H 2 110 ? 72.322 5.369 26.687 1.00 27.70 207 GLN H O 1
ATOM 9273 N N . LYS H 2 111 ? 71.230 6.810 25.352 1.00 32.04 208 LYS H N 1
ATOM 9274 C CA . LYS H 2 111 ? 71.216 7.838 26.385 1.00 33.46 208 LYS H CA 1
ATOM 9275 C C . LYS H 2 111 ? 70.477 7.341 27.620 1.00 31.01 208 LYS H C 1
ATOM 9276 O O . LYS H 2 111 ? 70.870 7.642 28.753 1.00 33.16 208 LYS H O 1
ATOM 9295 N N . ALA H 2 112 ? 69.409 6.566 27.419 1.00 18.37 209 ALA H N 1
ATOM 9296 C CA . ALA H 2 112 ? 68.707 5.959 28.543 1.00 16.77 209 ALA H CA 1
ATOM 9297 C C . ALA H 2 112 ? 69.583 4.920 29.232 1.00 16.98 209 ALA H C 1
ATOM 9298 O O . ALA H 2 112 ? 69.699 4.910 30.463 1.00 17.15 209 ALA H O 1
ATOM 9305 N N . LEU H 2 113 ? 70.215 4.037 28.452 1.00 22.06 210 LEU H N 1
ATOM 9306 C CA . LEU H 2 113 ? 71.088 3.028 29.044 1.00 24.23 210 LEU H CA 1
ATOM 9307 C C . LEU H 2 113 ? 72.200 3.679 29.853 1.00 27.00 210 LEU H C 1
ATOM 9308 O O . LEU H 2 113 ? 72.541 3.209 30.945 1.00 27.74 210 LEU H O 1
ATOM 9324 N N . ASP H 2 114 ? 72.782 4.763 29.333 1.00 26.91 211 ASP H N 1
ATOM 9325 C CA . ASP H 2 114 ? 73.857 5.449 30.041 1.00 29.70 211 ASP H CA 1
ATOM 9326 C C . ASP H 2 114 ? 73.388 6.013 31.375 1.00 30.02 211 ASP H C 1
ATOM 9327 O O . ASP H 2 114 ? 74.212 6.205 32.279 1.00 32.11 211 ASP H O 1
ATOM 9336 N N . GLN H 2 115 ? 72.086 6.269 31.521 1.00 29.15 212 GLN H N 1
ATOM 9337 C CA . GLN H 2 115 ? 71.522 6.773 32.766 1.00 27.86 212 GLN H CA 1
ATOM 9338 C C . GLN H 2 115 ? 70.761 5.697 33.529 1.00 24.76 212 GLN H C 1
ATOM 9339 O O . GLN H 2 115 ? 70.069 6.011 34.501 1.00 24.92 212 GLN H O 1
ATOM 9353 N N . ASN H 2 116 ? 70.896 4.437 33.127 1.00 25.79 213 ASN H N 1
ATOM 9354 C CA . ASN H 2 116 ? 70.242 3.316 33.794 1.00 24.75 213 ASN H CA 1
ATOM 9355 C C . ASN H 2 116 ? 68.739 3.560 33.907 1.00 24.14 213 ASN H C 1
ATOM 9356 O O . ASN H 2 116 ? 68.138 3.445 34.978 1.00 24.35 213 ASN H O 1
ATOM 9367 N N . LEU H 2 117 ? 68.129 3.900 32.776 1.00 20.86 214 LEU H N 1
ATOM 9368 C CA . LEU H 2 117 ? 66.690 4.073 32.678 1.00 19.24 214 LEU H CA 1
ATOM 9369 C C . LEU H 2 117 ? 66.162 3.257 31.509 1.00 17.84 214 LEU H C 1
ATOM 9370 O O . LEU H 2 117 ? 66.871 3.027 30.525 1.00 18.39 214 LEU H O 1
ATOM 9386 N N . SER H 2 118 ? 64.913 2.817 31.620 1.00 14.76 215 SER H N 1
ATOM 9387 C CA . SER H 2 118 ? 64.244 2.245 30.465 1.00 13.02 215 SER H CA 1
ATOM 9388 C C . SER H 2 118 ? 63.959 3.351 29.450 1.00 13.11 215 SER H C 1
ATOM 9389 O O . SER H 2 118 ? 63.937 4.541 29.778 1.00 13.65 215 SER H O 1
ATOM 9397 N N . MET H 2 119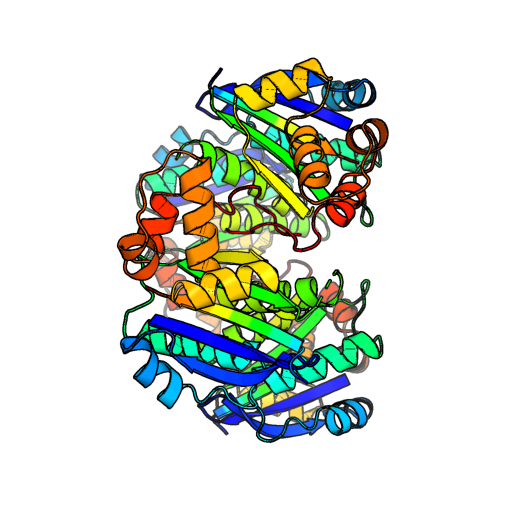 ? 63.752 2.946 28.196 1.00 15.92 216 MET H N 1
ATOM 9398 C CA . MET H 2 119 ? 63.434 3.919 27.157 1.00 17.44 216 MET H CA 1
ATOM 9399 C C . MET H 2 119 ? 62.217 4.751 27.539 1.00 16.33 216 MET H C 1
ATOM 9400 O O . MET H 2 119 ? 62.178 5.961 27.287 1.00 16.57 216 MET H O 1
ATOM 9414 N N . GLY H 2 120 ? 61.219 4.124 28.162 1.00 10.27 217 GLY H N 1
ATOM 9415 C CA . GLY H 2 120 ? 60.015 4.852 28.523 1.00 10.20 217 GLY H CA 1
ATOM 9416 C C . GLY H 2 120 ? 60.260 5.853 29.635 1.00 10.04 217 GLY H C 1
ATOM 9417 O O . GLY H 2 120 ? 59.829 7.008 29.555 1.00 10.27 217 GLY H O 1
ATOM 9421 N N . ARG H 2 121 ? 60.952 5.423 30.693 1.00 10.36 218 ARG H N 1
ATOM 9422 C CA . ARG H 2 121 ? 61.228 6.318 31.810 1.00 10.49 218 ARG H CA 1
ATOM 9423 C C . ARG H 2 121 ? 62.141 7.464 31.402 1.00 10.83 218 ARG H C 1
ATOM 9424 O O . ARG H 2 121 ? 61.985 8.584 31.903 1.00 11.08 218 ARG H O 1
ATOM 9445 N N . TYR H 2 122 ? 63.084 7.213 30.494 1.00 12.81 219 TYR H N 1
ATOM 9446 C CA . TYR H 2 122 ? 63.946 8.285 30.012 1.00 13.98 219 TYR H CA 1
ATOM 9447 C C . TYR H 2 122 ? 63.156 9.303 29.197 1.00 12.77 219 TYR H C 1
ATOM 9448 O O . TYR H 2 122 ? 63.361 10.514 29.341 1.00 13.20 219 TYR H O 1
ATOM 9466 N N . ALA H 2 123 ? 62.256 8.835 28.328 1.00 11.27 220 ALA H N 1
ATOM 9467 C CA . ALA H 2 123 ? 61.448 9.755 27.536 1.00 11.81 220 ALA H CA 1
ATOM 9468 C C . ALA H 2 123 ? 60.589 10.638 28.431 1.00 11.77 220 ALA H C 1
ATOM 9469 O O . ALA H 2 123 ? 60.442 11.839 28.176 1.00 12.44 220 ALA H O 1
ATOM 9476 N N . ILE H 2 124 ? 60.010 10.059 29.483 1.00 12.59 221 ILE H N 1
ATOM 9477 C CA . ILE H 2 124 ? 59.243 10.846 30.441 1.00 12.95 221 ILE H CA 1
ATOM 9478 C C . ILE H 2 124 ? 60.153 11.824 31.170 1.00 13.51 221 ILE H C 1
ATOM 9479 O O . ILE H 2 124 ? 59.784 12.979 31.408 1.00 13.44 221 ILE H O 1
ATOM 9495 N N . TYR H 2 125 ? 61.355 11.377 31.535 1.00 17.61 222 TYR H N 1
ATOM 9496 C CA . TYR H 2 125 ? 62.333 12.264 32.154 1.00 20.06 222 TYR H CA 1
ATOM 9497 C C . TYR H 2 125 ? 62.612 13.469 31.265 1.00 20.87 222 TYR H C 1
ATOM 9498 O O . TYR H 2 125 ? 62.567 14.617 31.722 1.00 22.16 222 TYR H O 1
ATOM 9516 N N . VAL H 2 126 ? 62.888 13.223 29.980 1.00 17.75 223 VAL H N 1
ATOM 9517 C CA . VAL H 2 126 ? 63.133 14.314 29.040 1.00 18.10 223 VAL H CA 1
ATOM 9518 C C . VAL H 2 126 ? 61.888 15.178 28.890 1.00 18.49 223 VAL H C 1
ATOM 9519 O O . VAL H 2 126 ? 61.973 16.411 28.821 1.00 19.20 223 VAL H O 1
ATOM 9532 N N . LYS H 2 127 ? 60.715 14.547 28.822 1.00 22.21 224 LYS H N 1
ATOM 9533 C CA . LYS H 2 127 ? 59.473 15.301 28.697 1.00 23.28 224 LYS H CA 1
ATOM 9534 C C . LYS H 2 127 ? 59.287 16.253 29.869 1.00 22.48 224 LYS H C 1
ATOM 9535 O O . LYS H 2 127 ? 58.895 17.410 29.683 1.00 24.28 224 LYS H O 1
ATOM 9554 N N . ALA H 2 128 ? 59.584 15.788 31.083 1.00 16.21 225 ALA H N 1
ATOM 9555 C CA . ALA H 2 128 ? 59.387 16.618 32.265 1.00 16.38 225 ALA H CA 1
ATOM 9556 C C . ALA H 2 128 ? 60.182 17.913 32.173 1.00 19.22 225 ALA H C 1
ATOM 9557 O O . ALA H 2 128 ? 59.672 18.988 32.510 1.00 20.74 225 ALA H O 1
ATOM 9564 N N . VAL H 2 129 ? 61.434 17.833 31.718 1.00 20.56 226 VAL H N 1
ATOM 9565 C CA . VAL H 2 129 ? 62.263 19.028 31.605 1.00 22.52 226 VAL H CA 1
ATOM 9566 C C . VAL H 2 129 ? 61.594 20.049 30.696 1.00 25.30 226 VAL H C 1
ATOM 9567 O O . VAL H 2 129 ? 61.552 21.247 31.003 1.00 24.70 226 VAL H O 1
ATOM 9580 N N . GLU H 2 130 ? 61.056 19.588 29.564 1.00 36.27 227 GLU H N 1
ATOM 9581 C CA . GLU H 2 130 ? 60.459 20.491 28.588 1.00 39.84 227 GLU H CA 1
ATOM 9582 C C . GLU H 2 130 ? 59.170 21.122 29.101 1.00 38.53 227 GLU H C 1
ATOM 9583 O O . GLU H 2 130 ? 58.792 22.207 28.643 1.00 41.60 227 GLU H O 1
ATOM 9595 N N . GLU H 2 131 ? 58.485 20.471 30.039 1.00 28.77 228 GLU H N 1
ATOM 9596 C CA . GLU H 2 131 ? 57.239 20.992 30.579 1.00 26.44 228 GLU H CA 1
ATOM 9597 C C . GLU H 2 131 ? 57.424 21.756 31.883 1.00 26.96 228 GLU H C 1
ATOM 9598 O O . GLU H 2 131 ? 56.436 22.232 32.450 1.00 26.98 228 GLU H O 1
ATOM 9610 N N . GLY H 2 132 ? 58.653 21.889 32.368 1.00 23.06 229 GLY H N 1
ATOM 9611 C CA . GLY H 2 132 ? 58.888 22.584 33.614 1.00 25.41 229 GLY H CA 1
ATOM 9612 C C . GLY H 2 132 ? 58.558 21.785 34.854 1.00 25.41 229 GLY H C 1
ATOM 9613 O O . GLY H 2 132 ? 58.461 22.369 35.940 1.00 27.35 229 GLY H O 1
ATOM 9617 N N . VAL H 2 133 ? 58.363 20.469 34.727 1.00 28.07 230 VAL H N 1
ATOM 9618 C CA . VAL H 2 133 ? 58.072 19.601 35.863 1.00 28.67 230 VAL H CA 1
ATOM 9619 C C . VAL H 2 133 ? 59.375 19.166 36.518 1.00 33.39 230 VAL H C 1
ATOM 9620 O O . VAL H 2 133 ? 60.363 18.870 35.835 1.00 31.46 230 VAL H O 1
ATOM 9633 N N . ASN H 2 134 ? 59.377 19.127 37.849 1.00 58.60 231 ASN H N 1
ATOM 9634 C CA . ASN H 2 134 ? 60.558 18.755 38.627 1.00 64.20 231 ASN H CA 1
ATOM 9635 C C . ASN H 2 134 ? 60.552 17.248 38.871 1.00 59.98 231 ASN H C 1
ATOM 9636 O O . ASN H 2 134 ? 59.913 16.760 39.806 1.00 63.40 231 ASN H O 1
ATOM 9647 N N . LEU H 2 135 ? 61.252 16.507 38.013 1.00 34.94 232 LEU H N 1
ATOM 9648 C CA . LEU H 2 135 ? 61.410 15.056 38.145 1.00 28.64 232 LEU H CA 1
ATOM 9649 C C . LEU H 2 135 ? 62.894 14.748 37.968 1.00 27.64 232 LEU H C 1
ATOM 9650 O O . LEU H 2 135 ? 63.392 14.740 36.838 1.00 27.64 232 LEU H O 1
ATOM 9666 N N . ASN H 2 136 ? 63.600 14.482 39.064 1.00 23.53 233 ASN H N 1
ATOM 9667 C CA . ASN H 2 136 ? 65.023 14.205 38.948 1.00 23.27 233 ASN H CA 1
ATOM 9668 C C . ASN H 2 136 ? 65.254 12.757 38.515 1.00 22.86 233 ASN H C 1
ATOM 9669 O O . ASN H 2 136 ? 64.329 11.947 38.415 1.00 20.33 233 ASN H O 1
ATOM 9680 N N . LEU H 2 137 ? 66.526 12.437 38.268 1.00 33.28 234 LEU H N 1
ATOM 9681 C CA . LEU H 2 137 ? 66.874 11.142 37.694 1.00 34.34 234 LEU H CA 1
ATOM 9682 C C . LEU H 2 137 ? 66.480 9.995 38.617 1.00 33.96 234 LEU H C 1
ATOM 9683 O O . LEU H 2 137 ? 66.005 8.952 38.151 1.00 32.91 234 LEU H O 1
ATOM 9699 N N . GLU H 2 138 ? 66.675 10.161 39.928 1.00 33.74 235 GLU H N 1
ATOM 9700 C CA . GLU H 2 138 ? 66.351 9.084 40.857 1.00 33.47 235 GLU H CA 1
ATOM 9701 C C . GLU H 2 138 ? 64.854 8.804 40.869 1.00 30.25 235 GLU H C 1
ATOM 9702 O O . GLU H 2 138 ? 64.433 7.644 40.958 1.00 29.24 235 GLU H O 1
ATOM 9714 N N . ASP H 2 139 ? 64.034 9.853 40.776 1.00 21.60 236 ASP H N 1
ATOM 9715 C CA . ASP H 2 139 ? 62.589 9.664 40.739 1.00 19.93 236 ASP H CA 1
ATOM 9716 C C . ASP H 2 139 ? 62.141 9.041 39.424 1.00 16.35 236 ASP H C 1
ATOM 9717 O O . ASP H 2 139 ? 61.264 8.171 39.412 1.00 16.22 236 ASP H O 1
ATOM 9726 N N . ALA H 2 140 ? 62.724 9.472 38.303 1.00 13.93 237 ALA H N 1
ATOM 9727 C CA . ALA H 2 140 ? 62.347 8.891 37.021 1.00 12.63 237 ALA H CA 1
ATOM 9728 C C . ALA H 2 140 ? 62.585 7.388 37.004 1.00 12.05 237 ALA H C 1
ATOM 9729 O O . ALA H 2 140 ? 61.848 6.650 36.343 1.00 11.14 237 ALA H O 1
ATOM 9736 N N . ARG H 2 141 ? 63.600 6.915 37.724 1.00 14.58 238 ARG H N 1
ATOM 9737 C CA . ARG H 2 141 ? 63.943 5.501 37.719 1.00 14.41 238 ARG H CA 1
ATOM 9738 C C . ARG H 2 141 ? 63.142 4.686 38.723 1.00 15.41 238 ARG H C 1
ATOM 9739 O O . ARG H 2 141 ? 62.854 3.513 38.459 1.00 15.15 238 ARG H O 1
ATOM 9760 N N . ASN H 2 142 ? 62.753 5.276 39.857 1.00 17.63 239 ASN H N 1
ATOM 9761 C CA . ASN H 2 142 ? 62.236 4.506 40.979 1.00 18.62 239 ASN H CA 1
ATOM 9762 C C . ASN H 2 142 ? 60.792 4.814 41.361 1.00 18.37 239 ASN H C 1
ATOM 9763 O O . ASN H 2 142 ? 60.203 4.035 42.117 1.00 18.38 239 ASN H O 1
ATOM 9774 N N . LEU H 2 143 ? 60.217 5.921 40.898 1.00 16.50 240 LEU H N 1
ATOM 9775 C CA . LEU H 2 143 ? 58.796 6.155 41.118 1.00 16.36 240 LEU H CA 1
ATOM 9776 C C . LEU H 2 143 ? 57.971 5.190 40.273 1.00 14.39 240 LEU H C 1
ATOM 9777 O O . LEU H 2 143 ? 58.406 4.729 39.214 1.00 13.41 240 LEU H O 1
ATOM 9793 N N . SER H 2 144 ? 56.766 4.889 40.747 1.00 14.88 241 SER H N 1
ATOM 9794 C CA . SER H 2 144 ? 55.884 3.996 40.015 1.00 13.92 241 SER H CA 1
ATOM 9795 C C . SER H 2 144 ? 55.459 4.631 38.691 1.00 12.26 241 SER H C 1
ATOM 9796 O O . SER H 2 144 ? 55.539 5.846 38.494 1.00 12.41 241 SER H O 1
ATOM 9804 N N . VAL H 2 145 ? 55.008 3.780 37.769 1.00 12.15 242 VAL H N 1
ATOM 9805 C CA . VAL H 2 145 ? 54.575 4.261 36.459 1.00 11.03 242 VAL H CA 1
ATOM 9806 C C . VAL H 2 145 ? 53.456 5.281 36.615 1.00 12.22 242 VAL H C 1
ATOM 9807 O O . VAL H 2 145 ? 53.506 6.381 36.050 1.00 11.60 242 VAL H O 1
ATOM 9820 N N . SER H 2 146 ? 52.427 4.933 37.392 1.00 16.88 243 SER H N 1
ATOM 9821 C CA . SER H 2 146 ? 51.291 5.830 37.559 1.00 18.26 243 SER H CA 1
ATOM 9822 C C . SER H 2 146 ? 51.709 7.166 38.162 1.00 18.30 243 SER H C 1
ATOM 9823 O O . SER H 2 146 ? 51.117 8.201 37.838 1.00 18.43 243 SER H O 1
ATOM 9831 N N . GLU H 2 147 ? 52.734 7.173 39.016 1.00 16.49 244 GLU H N 1
ATOM 9832 C CA . GLU H 2 147 ? 53.161 8.422 39.637 1.00 17.82 244 GLU H CA 1
ATOM 9833 C C . GLU H 2 147 ? 53.860 9.325 38.630 1.00 16.77 244 GLU H C 1
ATOM 9834 O O . GLU H 2 147 ? 53.555 10.518 38.535 1.00 17.47 244 GLU H O 1
ATOM 9846 N N . ILE H 2 148 ? 54.802 8.775 37.862 1.00 17.01 245 ILE H N 1
ATOM 9847 C CA . ILE H 2 148 ? 55.532 9.614 36.921 1.00 17.01 245 ILE H CA 1
ATOM 9848 C C . ILE H 2 148 ? 54.621 10.074 35.793 1.00 15.64 245 ILE H C 1
ATOM 9849 O O . ILE H 2 148 ? 54.770 11.190 35.283 1.00 16.81 245 ILE H O 1
ATOM 9865 N N . LEU H 2 149 ? 53.660 9.241 35.388 1.00 14.82 246 LEU H N 1
ATOM 9866 C CA . LEU H 2 149 ? 52.726 9.657 34.349 1.00 14.16 246 LEU H CA 1
ATOM 9867 C C . LEU H 2 149 ? 51.770 10.721 34.866 1.00 15.93 246 LEU H C 1
ATOM 9868 O O . LEU H 2 149 ? 51.332 11.586 34.101 1.00 15.95 246 LEU H O 1
ATOM 9884 N N . GLY H 2 150 ? 51.434 10.673 36.155 1.00 16.11 247 GLY H N 1
ATOM 9885 C CA . GLY H 2 150 ? 50.608 11.712 36.738 1.00 17.58 247 GLY H CA 1
ATOM 9886 C C . GLY H 2 150 ? 51.322 13.041 36.841 1.00 18.09 247 GLY H C 1
ATOM 9887 O O . GLY H 2 150 ? 50.679 14.095 36.854 1.00 19.61 247 GLY H O 1
ATOM 9891 N N . LYS H 2 151 ? 52.653 13.018 36.934 1.00 17.05 248 LYS H N 1
ATOM 9892 C CA . LYS H 2 151 ? 53.407 14.262 36.971 1.00 17.21 248 LYS H CA 1
ATOM 9893 C C . LYS H 2 151 ? 53.683 14.791 35.571 1.00 16.24 248 LYS H C 1
ATOM 9894 O O . LYS H 2 151 ? 53.736 16.010 35.370 1.00 17.59 248 LYS H O 1
ATOM 9913 N N . VAL H 2 152 ? 53.855 13.894 34.602 1.00 27.61 249 VAL H N 1
ATOM 9914 C CA . VAL H 2 152 ? 54.228 14.243 33.236 1.00 26.78 249 VAL H CA 1
ATOM 9915 C C . VAL H 2 152 ? 53.064 13.911 32.313 1.00 26.06 249 VAL H C 1
ATOM 9916 O O . VAL H 2 152 ? 52.555 12.784 32.331 1.00 25.88 249 VAL H O 1
ATOM 9929 N N . ASN H 2 153 ? 52.654 14.876 31.498 1.00 42.13 250 ASN H N 1
ATOM 9930 C CA . ASN H 2 153 ? 51.594 14.652 30.515 1.00 45.33 250 ASN H CA 1
ATOM 9931 C C . ASN H 2 153 ? 52.227 14.167 29.214 1.00 45.26 250 ASN H C 1
ATOM 9932 O O . ASN H 2 153 ? 52.731 14.965 28.419 1.00 45.27 250 ASN H O 1
ATOM 9943 N N . ILE H 2 154 ? 52.218 12.854 29.001 1.00 45.14 251 ILE H N 1
ATOM 9944 C CA . ILE H 2 154 ? 52.798 12.247 27.809 1.00 43.88 251 ILE H CA 1
ATOM 9945 C C . ILE H 2 154 ? 51.808 11.227 27.260 1.00 43.50 251 ILE H C 1
ATOM 9946 O O . ILE H 2 154 ? 51.131 10.531 28.025 1.00 45.07 251 ILE H O 1
ATOM 9962 N N . GLY H 2 155 ? 51.703 11.165 25.933 1.00 37.06 252 GLY H N 1
ATOM 9963 C CA . GLY H 2 155 ? 50.853 10.185 25.286 1.00 36.69 252 GLY H CA 1
ATOM 9964 C C . GLY H 2 155 ? 49.371 10.471 25.347 1.00 40.54 252 GLY H C 1
ATOM 9965 O O . GLY H 2 155 ? 48.566 9.536 25.309 1.00 37.20 252 GLY H O 1
ATOM 9969 N N . LYS H 2 156 ? 48.980 11.742 25.414 1.00 85.34 253 LYS H N 1
ATOM 9970 C CA . LYS H 2 156 ? 47.581 12.133 25.533 1.00 90.58 253 LYS H CA 1
ATOM 9971 C C . LYS H 2 156 ? 47.045 12.795 24.270 1.00 88.42 253 LYS H C 1
ATOM 9972 O O . LYS H 2 156 ? 45.956 13.381 24.301 1.00 92.24 253 LYS H O 1
ATOM 9976 N N . PHE H 2 157 ? 47.786 12.721 23.162 1.00 47.09 254 PHE H N 1
ATOM 9977 C CA . PHE H 2 157 ? 47.383 13.401 21.936 1.00 40.13 254 PHE H CA 1
ATOM 9978 C C . PHE H 2 157 ? 45.944 13.096 21.532 1.00 38.08 254 PHE H C 1
ATOM 9979 O O . PHE H 2 157 ? 45.221 13.998 21.093 1.00 38.91 254 PHE H O 1
ATOM 9996 N N . ALA H 2 158 ? 45.500 11.849 21.678 1.00 26.12 255 ALA H N 1
ATOM 9997 C CA . ALA H 2 158 ? 44.257 11.467 21.019 1.00 24.38 255 ALA H CA 1
ATOM 9998 C C . ALA H 2 158 ? 43.724 10.143 21.544 1.00 24.68 255 ALA H C 1
ATOM 9999 O O . ALA H 2 158 ? 44.467 9.320 22.086 1.00 25.24 255 ALA H O 1
ATOM 10006 N N . ILE H 2 159 ? 42.411 9.962 21.374 1.00 21.24 256 ILE H N 1
ATOM 10007 C CA . ILE H 2 159 ? 41.722 8.705 21.640 1.00 21.44 256 ILE H CA 1
ATOM 10008 C C . ILE H 2 159 ? 41.108 8.247 20.323 1.00 21.23 256 ILE H C 1
ATOM 10009 O O . ILE H 2 159 ? 40.587 9.068 19.560 1.00 21.08 256 ILE H O 1
ATOM 10025 N N . SER H 2 160 ? 41.153 6.942 20.058 1.00 25.46 257 SER H N 1
ATOM 10026 C CA . SER H 2 160 ? 40.633 6.439 18.794 1.00 27.66 257 SER H CA 1
ATOM 10027 C C . SER H 2 160 ? 40.323 4.953 18.890 1.00 27.58 257 SER H C 1
ATOM 10028 O O . SER H 2 160 ? 40.798 4.253 19.788 1.00 28.44 257 SER H O 1
ATOM 10036 N N . ASP H 2 161 ? 39.513 4.484 17.935 1.00 26.84 258 ASP H N 1
ATOM 10037 C CA . ASP H 2 161 ? 39.230 3.064 17.760 1.00 28.18 258 ASP H CA 1
ATOM 10038 C C . ASP H 2 161 ? 39.607 2.589 16.360 1.00 32.91 258 ASP H C 1
ATOM 10039 O O . ASP H 2 161 ? 39.176 1.512 15.934 1.00 31.56 258 ASP H O 1
ATOM 10048 N N . THR H 2 162 ? 40.393 3.381 15.635 1.00 55.40 259 THR H N 1
ATOM 10049 C CA . THR H 2 162 ? 40.819 3.041 14.282 1.00 60.22 259 THR H CA 1
ATOM 10050 C C . THR H 2 162 ? 41.563 4.222 13.667 1.00 61.82 259 THR H C 1
ATOM 10051 O O . THR H 2 162 ? 42.472 4.783 14.277 1.00 62.09 259 THR H O 1
#

Radius of gyration: 26.59 Å; Cα contacts (8 Å, |Δi|>4): 1320; chains: 8; bounding box: 77×70×42 Å

Organism: Acetivibrio thermocellus (strain ATCC 27405 / DSM 1237 / JCM 9322 / NBRC 103400 / NCIMB 10682 / NRRL B-4536 / VPI 7372) (NCBI:txid203119)

Solvent-accessible surface area: 29765 Å² total; per-residue (Å²): 134,48,0,48,0,14,1,1,3,62,8,10,1,9,2,20,0,40,163,190,34,89,0,78,54,28,126,43,52,52,115,60,0,101,77,0,15,115,103,13,64,6,59,97,76,61,0,39,17,2,0,32,80,0,1,48,0,0,75,136,77,47,57,16,65,115,93,18,36,31,2,0,0,0,1,1,53,110,123,28,43,96,55,1,7,58,20,0,64,25,1,0,121,37,26,50,6,77,5,6,0,1,55,22,76,63,120,54,36,75,101,1,75,120,59,110,10,3,2,0,13,27,20,1,43,52,48,0,89,131,26,70,28,150,11,83,70,108,50,2,88,97,53,22,0,32,91,1,8,53,114,0,49,32,12,122,31,14,49,30,73,132,58,0,27,0,15,1,0,2,63,10,10,1,9,2,10,0,41,160,193,32,88,0,61,49,28,124,52,38,56,114,64,0,101,83,4,15,113,102,3,63,5,134,82,52,64,1,37,22,0,0,34,76,0,0,74,6,0,84,175,94,40,62,11,63,118,92,18,36,47,0,0,0,0,1,0,60,81,127,21,39,102,56,0,12,57,22,0,67,25,1,0,114,37,20,52,7,104,7,7,0,2,55,20,75,63,119,51,32,76,98,0,82,120,57,94,9,3,3,0,12,25,20,1,43,54,49,0,87,129,25,68,29,139,8,72,66,118,49,1,69,96,47,34,0,33,32,1,11,53,92,0,58,45,14,128,35,14,42,7,41,63,114,92,52,0,26,0,8,1,1,3,61,6,8,2,10,1,19,0,24,154,190,30,73,0,36,56,33,130,36,49,60,112,55,0,101,83,3,15,116,95,13,66,6,125,92,65,61,2,28,20,2,0,27,81,0,0,60,1,0,90,160,91,41,51,17,59,117,94,12,44,32,0,0,0,0,0,0,45,65,122,117,75,10,21,69,103,0,12,60,20,0,70,31,1,0,109,39,16,55,6,84,6,2,0,8,23,22,76,46,117,56,35,86,89,0,82,120,75,100,9,4,4,0,18,29,25,0,54,74,78,0,112,136,68,72,47,129,10,76,52,106,49,0,61,103,51,35,0,38,78,1,15,62,86,1,96,10,11,108,33,20,29,67,70,154,91,54,0,24,0,16,0,1,3,63,8,7,2,10,1,20,0,11,157,187,17,66,0,25,67,42,127,38,50,62,112,59,0,102,84,2,15,114,102,6,66,7,140,87,60,64,1,30,18,1,1,26,80,1,0,71,6,0,81,187,89,41,47,17,58,119,93,11,47,51,0,0,0,0,0,0,43,62,115,97,176,17,20,55,95,0,12,60,20,0,66,28,1,0,112,38,19,57,6,103,8,6,0,8,23,20,73,42,126,58,40,83,102,1,82,123,73,101,10,4,6,0,18,21,25,0,50,75,76,0,108,133,69,71,47,138,8,79,52,107,52,0,61,103,51,35,0,39,78,0,22,66,88,1,117,18,12,71,34,22,44,49,59,70

Secondary structure (DSSP, 8-state):
--EEEEEE--/-EEEEEE-TT-BEEEEEESSGGGHHHHHHH--TTSBHHHHHHHHHHHHHHHTSS-SSS-EEEEEEEE--HHHHHHHHHHHHHHHHT-EEEEEE--HHHHHHHHHTT--HHHHHHHHHHHHTT----HHHHHHS-HHHHHHHH-SS-S-EE-/--EEEEEE--/-EEEEEE-TT-BEEEEEESSGGGHHHHHHH--TTSBHHHHHHHHHHHHHHHTSS-SSS-EEEEEEEE--HHHHHHHHHHHHHHHHT-EEEEEE--HHHHHHHHHTT--HHHHHHHHHHHHTT----HHHHHHS-HHHHHHHH-SS-S-EE--/---EEEEEEE-/-EEEEEE-TT-BEEEEEESSGGGHHHHHHH--TTSBHHHHHHHHHHHHHHHTSS-SSS-EEEEEEEE---HHHHHHHHHHHHHHHHHT-EEEEEE--HHHHHHHHHTT--HHHHHHHHHHHHHT----HHHHHHS-HHHHHHHS--S-S-EE-/---EEEEEEE-/-EEEEEE-TT-BEEEEEESSGGGHHHHHHH--TTSBHHHHHHHHHHHHHHHTSS-SSS-EEEEEEEE---HHHHHHHHHHHHHHHHHT-EEEEEE--HHHHHHHHHTT--HHHHHHHHHHHHHT----HHHHHHS-HHHHHHHS--S-S-EE--

Foldseek 3Di:
DPDDDDDDDD/DDKDFDADLQQFTQDIDDLDDVCVVLCVVLVRHRHHNLSSLLSSVVVCVVVPNDDPVQQEDEAEDEDCVSVVVVVVSVVCSSVVVPGHYDYHYDYPVQCVVCVVVSHHSRLSVLQVQCVVQVFPADPVCSRDPGPVVSCVRRPDPRDDDDD/DPDDDDDDDD/DDKDFDADLQQFTQDIDDLDDVCVVLCVVLVRHRHHNLSSLLSSLVVCVVVVVDDPVRQEDEAEDEDCVSVVVVVVSVVCSSVVSVGHYHYHYDYPVQCVVQVVLSHHSRLSVLVVQCVVQPQPADPVCSRPPRPVVSCVRRPDPRDDDDDD/DCDDDDDDDDD/DDKDFDADLQQQTQDIDDLDDVCVVLCVVLVRHRHRNLSSLLSSVVVCVVVPVDDPVNQEDEAEDEDPAPVRVVVVVVSVVCSSVVSVGHYDYHYDYPVLCVVCVVLSHHSRLSVLVVQCVVVVFDADSVNSHPPDPVVSCVRGPPDVPDDDD/DCDDDDDDDDD/DDKDFDADQQQQTQDIDDLDDVCVVLCVVLVRHRHHNLSSLLSSVVVCVVVPVDDPVRQEDEAEDEDVVPVRVVVVVVSVVCSSVVSVGHYDYHYDYPVLCVVQVVLSHHSRLSVLVVQCVVVVFDADSVNSHPPDPVVSCVRGPPRPPDDDDD